Protein AF-A0ABD3HNE5-F1 (afdb_monomer_lite)

InterPro domains:
  IPR002182 NB-ARC [PF00931] (349-443)
  IPR027417 P-loop containing nucleoside triphosphate hydrolase [G3DSA:3.40.50.300] (338-447)
  IPR027417 P-loop containing nucleoside triphosphate hydrolase [SSF52540] (327-446)
  IPR029058 Alpha/Beta hydrolase fold [G3DSA:3.40.50.1820] (91-315)
  IPR029058 Alpha/Beta hydrolase fold [SSF53474] (91-293)
  IPR052374 SERAC1 [PTHR48182] (40-324)

Foldseek 3Di:
DPPVVVPVVVVVVVVVVPDDDDDDDDDDDDDDDDDDDPVVVLVVQVVPWDDPDPFKIWSDAAPPNQLAQEEEEEFFAADDPPPDQPQRLQQLQFAPAPSSHSCCNPPVCVLPVSHTYMGTDFQRYFFDDPVGQADALLVRLVVVLVSVLVVCQVWDLQRAYEYEYAACSVVSVLVNLVVLVVCVVVVNLSSVSVLLSYAAYEYQLYQQQAFPPLDQDDPGTGNHSNCNVVCRVVRVSVVSSVVSVVSCVQSVHDYAFEYAPQQAADDPNDGPGHGPPVRRDDDPRYDYDNDYSSCLSRHNDCPGPSNVVVSVVVVVSVVLVVLLPDDAPRRDPDLSVVLCCCVPPPLVPDLEDEFEDDPPPCQVNNLSSNSSSCVQVFQKEAEAADLVVLDDALQSNQLVRLQRMDGSSHRDDCVCVVCSSPCVVCPPGRYYYYHGHDHDCVSVVSD

Radius of gyration: 24.75 Å; chains: 1; bounding box: 64×47×65 Å

Organism: NCBI:txid122646

Structure (mmCIF, N/CA/C/O backbone):
data_AF-A0ABD3HNE5-F1
#
_entry.id   AF-A0ABD3HNE5-F1
#
loop_
_atom_site.group_PDB
_atom_site.id
_atom_site.type_symbol
_atom_site.label_atom_id
_atom_site.label_alt_id
_atom_site.label_comp_id
_atom_site.label_asym_id
_atom_site.label_entity_id
_atom_site.label_seq_id
_atom_site.pdbx_PDB_ins_code
_atom_site.Cartn_x
_atom_site.Cartn_y
_atom_site.Cartn_z
_atom_site.occupancy
_atom_site.B_iso_or_equiv
_atom_site.auth_seq_id
_atom_site.auth_comp_id
_atom_site.auth_asym_id
_atom_site.auth_atom_id
_atom_site.pdbx_PDB_model_num
ATOM 1 N N . MET A 1 1 ? -30.075 -18.164 23.469 1.00 32.53 1 MET A N 1
ATOM 2 C CA . MET A 1 1 ? -28.871 -17.341 23.215 1.00 32.53 1 MET A CA 1
ATOM 3 C C . MET A 1 1 ? -27.757 -17.562 24.243 1.00 32.53 1 MET A C 1
ATOM 5 O O . MET A 1 1 ? -26.617 -17.303 23.902 1.00 32.53 1 MET A O 1
ATOM 9 N N . GLU A 1 2 ? -28.015 -18.128 25.431 1.00 24.78 2 GLU A N 1
ATOM 10 C CA . GLU A 1 2 ? -26.975 -18.361 26.461 1.00 24.78 2 GLU A CA 1
ATOM 11 C C . GLU A 1 2 ? -26.095 -19.616 26.258 1.00 24.78 2 GLU A C 1
ATOM 13 O O . GLU A 1 2 ? -24.948 -19.647 26.694 1.00 24.78 2 GLU A O 1
ATOM 18 N N . SER A 1 3 ? -26.573 -20.660 25.569 1.00 26.86 3 SER A N 1
ATOM 19 C CA . SER A 1 3 ? -25.886 -21.968 25.543 1.00 26.86 3 SER A CA 1
ATOM 20 C C . SER A 1 3 ? -24.763 -22.109 24.506 1.00 26.86 3 SER A C 1
ATOM 22 O O . SER A 1 3 ? -23.969 -23.048 24.585 1.00 26.86 3 SER A O 1
ATOM 24 N N . THR A 1 4 ? -24.689 -21.209 23.523 1.00 29.27 4 THR A N 1
ATOM 25 C CA . THR A 1 4 ? -23.682 -21.267 22.445 1.00 29.27 4 THR A CA 1
ATOM 26 C C . THR A 1 4 ? -22.434 -20.454 22.801 1.00 29.27 4 THR A C 1
ATOM 28 O O . THR A 1 4 ? -21.325 -20.873 22.486 1.00 29.27 4 THR A O 1
ATOM 31 N N . LEU A 1 5 ? -22.601 -19.376 23.579 1.00 30.31 5 LEU A N 1
ATOM 32 C CA . LEU A 1 5 ? -21.506 -18.556 24.106 1.00 30.31 5 LEU A CA 1
ATOM 33 C C . LEU A 1 5 ? -20.663 -19.299 25.157 1.00 30.31 5 LEU A C 1
ATOM 35 O O . LEU A 1 5 ? -19.457 -19.111 25.212 1.00 30.31 5 LEU A O 1
ATOM 39 N N . GLN A 1 6 ? -21.231 -20.214 25.949 1.00 28.84 6 GLN A N 1
ATOM 40 C CA . GLN A 1 6 ? -20.460 -20.916 26.990 1.00 28.84 6 GLN A CA 1
ATOM 41 C C . GLN A 1 6 ? -19.538 -22.037 26.470 1.00 28.84 6 GLN A C 1
ATOM 43 O O . GLN A 1 6 ? -18.539 -22.357 27.116 1.00 28.84 6 GLN A O 1
ATOM 48 N N . ARG A 1 7 ? -19.830 -22.645 25.309 1.00 30.50 7 ARG A N 1
ATOM 49 C CA . ARG A 1 7 ? -19.064 -23.808 24.812 1.00 30.50 7 ARG A CA 1
ATOM 50 C C . ARG A 1 7 ? -17.747 -23.434 24.126 1.00 30.50 7 ARG A C 1
ATOM 52 O O . ARG A 1 7 ? -16.781 -24.178 24.275 1.00 30.50 7 ARG A O 1
ATOM 59 N N . GLY A 1 8 ? -17.672 -22.280 23.458 1.00 32.66 8 GLY A N 1
ATOM 60 C CA . GLY A 1 8 ? -16.420 -21.767 22.876 1.00 32.66 8 GLY A CA 1
ATOM 61 C C . GLY A 1 8 ? -15.398 -21.337 23.938 1.00 32.66 8 GLY A C 1
ATOM 62 O O . GLY A 1 8 ? -14.204 -21.610 23.818 1.00 32.66 8 GLY A O 1
ATOM 63 N N . PHE A 1 9 ? -15.880 -20.772 25.050 1.00 32.00 9 PHE A N 1
ATOM 64 C CA . PHE A 1 9 ? -15.040 -20.266 26.140 1.00 32.00 9 PHE A CA 1
ATOM 65 C C . PHE A 1 9 ? -14.231 -21.360 26.853 1.00 32.00 9 PHE A C 1
ATOM 67 O O . PHE A 1 9 ? -13.077 -21.134 27.210 1.00 32.00 9 PHE A O 1
ATOM 74 N N . SER A 1 10 ? -14.780 -22.565 27.043 1.00 29.86 10 SER A N 1
ATOM 75 C CA . SER A 1 10 ? -14.082 -23.627 27.787 1.00 29.86 10 SER A CA 1
ATOM 76 C C . SER A 1 10 ? -12.846 -24.174 27.056 1.00 29.86 10 SER A C 1
ATOM 78 O O . SER A 1 10 ? -11.877 -24.551 27.715 1.00 29.86 10 SER A O 1
ATOM 80 N N . SER A 1 11 ? -12.850 -24.183 25.718 1.00 34.94 11 SER A N 1
ATOM 81 C CA . SER A 1 11 ? -11.703 -24.613 24.902 1.00 34.94 11 SER A CA 1
ATOM 82 C C . SER A 1 11 ? -10.563 -23.589 24.932 1.00 34.94 11 SER A C 1
ATOM 84 O O . SER A 1 11 ? -9.389 -23.956 24.940 1.00 34.94 11 SER A O 1
ATOM 86 N N . PHE A 1 12 ? -10.909 -22.303 24.994 1.00 37.53 12 PHE A N 1
ATOM 87 C CA . PHE A 1 12 ? -9.974 -21.179 25.035 1.00 37.53 12 PHE A CA 1
ATOM 88 C C . PHE A 1 12 ? -9.173 -21.123 26.351 1.00 37.53 12 PHE A C 1
ATOM 90 O O . PHE A 1 12 ? -7.965 -20.882 26.343 1.00 37.53 12 PHE A O 1
ATOM 97 N N . TRP A 1 13 ? -9.804 -21.461 27.482 1.00 37.34 13 TRP A N 1
ATOM 98 C CA . TRP A 1 13 ? -9.159 -21.481 28.804 1.00 37.34 13 TRP A CA 1
ATOM 99 C C . TRP A 1 13 ? -8.049 -22.531 28.963 1.00 37.34 13 TRP A C 1
ATOM 101 O O . TRP A 1 13 ? -7.114 -22.316 29.736 1.00 37.34 13 TRP A O 1
ATOM 111 N N . ASN A 1 14 ? -8.120 -23.652 28.240 1.00 35.84 14 ASN A N 1
ATOM 112 C CA . ASN A 1 14 ? -7.095 -24.701 28.315 1.00 35.84 14 ASN A CA 1
ATOM 113 C C . ASN A 1 14 ? -5.827 -24.350 27.523 1.00 35.84 14 ASN A C 1
ATOM 115 O O . ASN A 1 14 ? -4.745 -24.798 27.890 1.00 35.84 14 ASN A O 1
ATOM 119 N N . PHE A 1 15 ? -5.945 -23.512 26.492 1.00 37.97 15 PHE A N 1
ATOM 120 C CA . PHE A 1 15 ? -4.826 -23.081 25.653 1.00 37.97 15 PHE A CA 1
ATOM 121 C C . PHE A 1 15 ? -3.970 -21.981 26.309 1.00 37.97 15 PHE A C 1
ATOM 123 O O . PHE A 1 15 ? -2.752 -21.965 26.168 1.00 37.97 15 PHE A O 1
ATOM 130 N N . LEU A 1 16 ? -4.578 -21.087 27.096 1.00 32.16 16 LEU A N 1
ATOM 131 C CA . LEU A 1 16 ? -3.851 -19.997 27.765 1.00 32.16 16 LEU A CA 1
ATOM 132 C C . LEU A 1 16 ? -2.994 -20.451 28.960 1.00 32.16 16 LEU A C 1
ATOM 134 O O . LEU A 1 16 ? -2.119 -19.713 29.401 1.00 32.16 16 LEU A O 1
ATOM 138 N N . ARG A 1 17 ? -3.203 -21.665 29.487 1.00 35.28 17 ARG A N 1
ATOM 139 C CA . ARG A 1 17 ? -2.409 -22.195 30.612 1.00 35.28 17 ARG A CA 1
ATOM 140 C C . ARG A 1 17 ? -1.013 -22.681 30.220 1.00 35.28 17 ARG A C 1
ATOM 142 O O . ARG A 1 17 ? -0.197 -22.895 31.110 1.00 35.28 17 ARG A O 1
ATOM 149 N N . THR A 1 18 ? -0.730 -22.861 28.932 1.00 36.28 18 THR A N 1
ATOM 150 C CA . THR A 1 18 ? 0.533 -23.448 28.453 1.00 36.28 18 THR A CA 1
ATOM 151 C C . THR A 1 18 ? 1.632 -22.436 28.130 1.00 36.28 18 THR A C 1
ATOM 153 O O . THR A 1 18 ? 2.723 -22.847 27.756 1.00 36.28 18 THR A O 1
ATOM 156 N N . LEU A 1 19 ? 1.387 -21.132 28.287 1.00 28.92 19 LEU A N 1
ATOM 157 C CA . LEU A 1 19 ? 2.370 -20.089 27.982 1.00 28.92 19 LEU A CA 1
ATOM 158 C C . LEU A 1 19 ? 2.693 -19.277 29.244 1.00 28.92 19 LEU A C 1
ATOM 160 O O . LEU A 1 19 ? 2.010 -18.305 29.559 1.00 28.92 19 LEU A O 1
ATOM 164 N N . LYS A 1 20 ? 3.733 -19.698 29.972 1.00 27.55 20 LYS A N 1
ATOM 165 C CA . LYS A 1 20 ? 4.409 -18.901 31.004 1.00 27.55 20 LYS A CA 1
ATOM 166 C C . LYS A 1 20 ? 5.929 -18.942 30.802 1.00 27.55 20 LYS A C 1
ATOM 168 O O . LYS A 1 20 ? 6.499 -20.023 30.909 1.00 27.55 20 LYS A O 1
ATOM 173 N N . ASP A 1 21 ? 6.476 -17.737 30.592 1.00 28.02 21 ASP A N 1
ATOM 174 C CA . ASP A 1 21 ? 7.826 -17.206 30.892 1.00 28.02 21 ASP A CA 1
ATOM 175 C C . ASP A 1 21 ? 9.066 -17.832 30.200 1.00 28.02 21 ASP A C 1
ATOM 177 O O . ASP A 1 21 ? 9.008 -19.008 29.842 1.00 28.02 21 ASP A O 1
ATOM 181 N N . PRO A 1 22 ? 10.199 -17.094 29.996 1.00 34.97 22 PRO A N 1
ATOM 182 C CA . PRO A 1 22 ? 10.655 -15.935 30.794 1.00 34.97 22 PRO A CA 1
ATOM 183 C C . PRO A 1 22 ? 11.354 -14.732 30.086 1.00 34.97 22 PRO A C 1
ATOM 185 O O . PRO A 1 22 ? 11.889 -14.832 28.989 1.00 34.97 22 PRO A O 1
ATOM 188 N N . GLU A 1 23 ? 11.331 -13.611 30.825 1.00 25.23 23 GLU A N 1
ATOM 189 C CA . GLU A 1 23 ? 12.385 -12.635 31.208 1.00 25.23 23 GLU A CA 1
ATOM 190 C C . GLU A 1 23 ? 13.324 -11.883 30.224 1.00 25.23 23 GLU A C 1
ATOM 192 O O . GLU A 1 23 ? 13.792 -12.349 29.194 1.00 25.23 23 GLU A O 1
ATOM 197 N N . SER A 1 24 ? 13.592 -10.650 30.674 1.00 26.03 24 SER A N 1
ATOM 198 C CA . SER A 1 24 ? 14.340 -9.484 30.176 1.00 26.03 24 SER A CA 1
ATOM 199 C C . SER A 1 24 ? 15.873 -9.590 30.129 1.00 26.03 24 SER A C 1
ATOM 201 O O . SER A 1 24 ? 16.426 -10.320 30.940 1.00 26.03 24 SER A O 1
ATOM 203 N N . GLN A 1 25 ? 16.544 -8.706 29.365 1.00 24.12 25 GLN A N 1
ATOM 204 C CA . GLN A 1 25 ? 17.575 -7.762 29.870 1.00 24.12 25 GLN A CA 1
ATOM 205 C C . GLN A 1 25 ? 17.961 -6.681 28.827 1.00 24.12 25 GLN A C 1
ATOM 207 O O . GLN A 1 25 ? 17.801 -6.872 27.624 1.00 24.12 25 GLN A O 1
ATOM 212 N N . VAL A 1 26 ? 18.411 -5.528 29.337 1.00 27.03 26 VAL A N 1
ATOM 213 C CA . VAL A 1 26 ? 18.809 -4.273 28.663 1.00 27.03 26 VAL A CA 1
ATOM 214 C C . VAL A 1 26 ? 20.330 -4.133 28.750 1.00 27.03 26 VAL A C 1
ATOM 216 O O . VAL A 1 26 ? 20.874 -4.502 29.784 1.00 27.03 26 VAL A O 1
ATOM 219 N N . ASP A 1 27 ? 20.985 -3.525 27.752 1.00 24.03 27 ASP A N 1
ATOM 220 C CA . ASP A 1 27 ? 22.253 -2.809 27.971 1.00 24.03 27 ASP A CA 1
ATOM 221 C C . ASP A 1 27 ? 22.505 -1.704 26.925 1.00 24.03 27 ASP A C 1
ATOM 223 O O . ASP A 1 27 ? 22.006 -1.761 25.801 1.00 24.03 27 ASP A O 1
ATOM 227 N N . SER A 1 28 ? 23.247 -0.673 27.341 1.00 25.48 28 SER A N 1
ATOM 228 C CA . SER A 1 28 ? 23.398 0.645 26.703 1.00 25.48 28 SER A CA 1
ATOM 229 C C . SER A 1 28 ? 24.862 1.066 26.509 1.00 25.48 28 SER A C 1
ATOM 231 O O . SER A 1 28 ? 25.637 0.944 27.452 1.00 25.48 28 SER A O 1
ATOM 233 N N . SER A 1 29 ? 25.189 1.679 25.363 1.00 25.45 29 SER A N 1
ATOM 234 C CA . SER A 1 29 ? 26.300 2.635 25.099 1.00 25.45 29 SER A CA 1
ATOM 235 C C . SER A 1 29 ? 26.325 2.893 23.579 1.00 25.45 29 SER A C 1
ATOM 237 O O . SER A 1 29 ? 26.122 1.929 22.853 1.00 25.45 29 SER A O 1
ATOM 239 N N . GLY A 1 30 ? 26.544 4.061 22.971 1.00 27.05 30 GLY A N 1
ATOM 240 C CA . GLY A 1 30 ? 27.052 5.376 23.366 1.00 27.05 30 GLY A CA 1
ATOM 241 C C . GLY A 1 30 ? 27.919 5.848 22.186 1.00 27.05 30 GLY A C 1
ATOM 242 O O . GLY A 1 30 ? 28.982 5.269 22.003 1.00 27.05 30 GLY A O 1
ATOM 243 N N . ASP A 1 31 ? 27.464 6.820 21.384 1.00 25.58 31 ASP A N 1
ATOM 244 C CA . ASP A 1 31 ? 28.123 7.203 20.120 1.00 25.58 31 ASP A CA 1
ATOM 245 C C . ASP A 1 31 ? 28.566 8.678 20.102 1.00 25.58 31 ASP A C 1
ATOM 247 O O . ASP A 1 31 ? 27.794 9.580 20.434 1.00 25.58 31 ASP A O 1
ATOM 251 N N . ASP A 1 32 ? 29.817 8.890 19.679 1.00 26.83 32 ASP A N 1
ATOM 252 C CA . ASP A 1 32 ? 30.451 10.179 19.386 1.00 26.83 32 ASP A CA 1
ATOM 253 C C . ASP A 1 32 ? 30.255 10.548 17.899 1.00 26.83 32 ASP A C 1
ATOM 255 O O . ASP A 1 32 ? 30.585 9.771 17.002 1.00 26.83 32 ASP A O 1
ATOM 259 N N . GLU A 1 33 ? 29.763 11.760 17.620 1.00 28.52 33 GLU A N 1
ATOM 260 C CA . GLU A 1 33 ? 29.599 12.295 16.261 1.00 28.52 33 GLU A CA 1
ATOM 261 C C . GLU A 1 33 ? 30.866 13.014 15.761 1.00 28.52 33 GLU A C 1
ATOM 263 O O . GLU A 1 33 ? 31.358 13.961 16.379 1.00 28.52 33 GLU A O 1
ATOM 268 N N . ALA A 1 34 ? 31.337 12.641 14.567 1.00 29.36 34 ALA A N 1
ATOM 269 C CA . ALA A 1 34 ? 32.261 13.438 13.761 1.00 29.36 34 ALA A CA 1
ATOM 270 C C . ALA A 1 34 ? 31.646 13.706 12.377 1.00 29.36 34 ALA A C 1
ATOM 272 O O . ALA A 1 34 ? 31.146 12.801 11.713 1.00 29.36 34 ALA A O 1
ATOM 273 N N . SER A 1 35 ? 31.676 14.969 11.949 1.00 36.31 35 SER A N 1
ATOM 274 C CA . SER A 1 35 ? 31.080 15.447 10.696 1.00 36.31 35 SER A CA 1
ATOM 275 C C . SER A 1 35 ? 31.966 15.135 9.483 1.00 36.31 35 SER A C 1
ATOM 277 O O . SER A 1 35 ? 33.152 15.467 9.470 1.00 36.31 35 SER A O 1
ATOM 279 N N . ALA A 1 36 ? 31.385 14.512 8.452 1.00 32.38 36 ALA A N 1
ATOM 280 C CA . ALA A 1 36 ? 32.074 14.110 7.225 1.00 32.38 36 ALA A CA 1
ATOM 281 C C . ALA A 1 36 ? 31.648 14.951 6.006 1.00 32.38 36 ALA A C 1
ATOM 283 O O . ALA A 1 36 ? 30.564 15.528 5.959 1.00 32.38 36 ALA A O 1
ATOM 284 N N . SER A 1 37 ? 32.549 15.043 5.027 1.00 38.44 37 SER A N 1
ATOM 285 C CA . SER A 1 37 ? 32.431 15.879 3.825 1.00 38.44 37 SER A CA 1
ATOM 286 C C . SER A 1 37 ? 31.457 15.313 2.772 1.00 38.44 37 SER A C 1
ATOM 288 O O . SER A 1 37 ? 31.086 14.143 2.817 1.00 38.44 37 SER A O 1
ATOM 290 N N . SER A 1 38 ? 31.057 16.118 1.775 1.00 45.03 38 SER A N 1
ATOM 291 C CA . SER A 1 38 ? 30.020 15.756 0.782 1.00 45.03 38 SER A CA 1
ATOM 292 C C . SER A 1 38 ? 30.333 14.527 -0.090 1.00 45.03 38 SER A C 1
ATOM 294 O O . SER A 1 38 ? 29.410 13.891 -0.609 1.00 45.03 38 SER A O 1
ATOM 296 N N . ASP A 1 39 ? 31.614 14.189 -0.261 1.00 41.84 39 ASP A N 1
ATOM 297 C CA . ASP A 1 39 ? 32.045 12.994 -0.999 1.00 41.84 39 ASP A CA 1
ATOM 298 C C . ASP A 1 39 ? 32.045 11.735 -0.108 1.00 41.84 39 ASP A C 1
ATOM 300 O O . ASP A 1 39 ? 31.775 10.638 -0.603 1.00 41.84 39 ASP A O 1
ATOM 304 N N . ASP A 1 40 ? 32.242 11.892 1.208 1.00 42.22 40 ASP A N 1
ATOM 305 C CA . ASP A 1 40 ? 32.092 10.815 2.195 1.00 42.22 40 ASP A CA 1
ATOM 306 C C . ASP A 1 40 ? 30.620 10.484 2.449 1.00 42.22 40 ASP A C 1
ATOM 308 O O . ASP A 1 40 ? 30.267 9.308 2.515 1.00 42.22 40 ASP A O 1
ATOM 312 N N . GLU A 1 41 ? 29.726 11.481 2.494 1.00 44.72 41 GLU A N 1
ATOM 313 C CA . GLU A 1 41 ? 28.282 11.237 2.645 1.00 44.72 41 GLU A CA 1
ATOM 314 C C . GLU A 1 41 ? 27.740 10.313 1.547 1.00 44.72 41 GLU A C 1
ATOM 316 O O . GLU A 1 41 ? 26.967 9.397 1.813 1.00 44.72 41 GLU A O 1
ATOM 321 N N . SER A 1 42 ? 28.169 10.509 0.300 1.00 42.84 42 SER A N 1
ATOM 322 C CA . SER A 1 42 ? 27.701 9.701 -0.834 1.00 42.84 42 SER A CA 1
ATOM 323 C C . SER A 1 42 ? 28.165 8.236 -0.762 1.00 42.84 42 SER A C 1
ATOM 325 O O . SER A 1 42 ? 27.475 7.360 -1.289 1.00 42.84 42 SER A O 1
ATOM 327 N N . ARG A 1 43 ? 29.300 7.960 -0.099 1.00 42.81 43 ARG A N 1
ATOM 328 C CA . ARG A 1 43 ? 29.784 6.602 0.215 1.00 42.81 43 ARG A CA 1
ATOM 329 C C . ARG A 1 43 ? 29.080 6.008 1.436 1.00 42.81 43 ARG A C 1
ATOM 331 O O . ARG A 1 43 ? 28.639 4.866 1.359 1.00 42.81 43 ARG A O 1
ATOM 338 N N . LEU A 1 44 ? 28.872 6.799 2.489 1.00 41.81 44 LEU A N 1
ATOM 339 C CA . LEU A 1 44 ? 28.168 6.400 3.716 1.00 41.81 44 LEU A CA 1
ATOM 340 C C . LEU A 1 44 ? 26.746 5.872 3.447 1.00 41.81 44 LEU A C 1
ATOM 342 O O . LEU A 1 44 ? 26.296 4.930 4.095 1.00 41.81 44 LEU A O 1
ATOM 346 N N . TRP A 1 45 ? 26.031 6.426 2.461 1.00 45.78 45 TRP A N 1
ATOM 347 C CA . TRP A 1 45 ? 24.691 5.935 2.107 1.00 45.78 45 TRP A CA 1
ATOM 348 C C . TRP A 1 45 ? 24.704 4.614 1.316 1.00 45.78 45 TRP A C 1
ATOM 350 O O . TRP A 1 45 ? 23.770 3.822 1.450 1.00 45.78 45 TRP A O 1
ATOM 360 N N . GLN A 1 46 ? 25.760 4.323 0.545 1.00 49.31 46 GLN A N 1
ATOM 361 C CA . GLN A 1 46 ? 25.883 3.034 -0.155 1.00 49.31 46 GLN A CA 1
ATOM 362 C C . GLN A 1 46 ? 26.166 1.869 0.810 1.00 49.31 46 GLN A C 1
ATOM 364 O O . GLN A 1 46 ? 25.752 0.749 0.524 1.00 49.31 46 GLN A O 1
ATOM 369 N N . GLU A 1 47 ? 26.7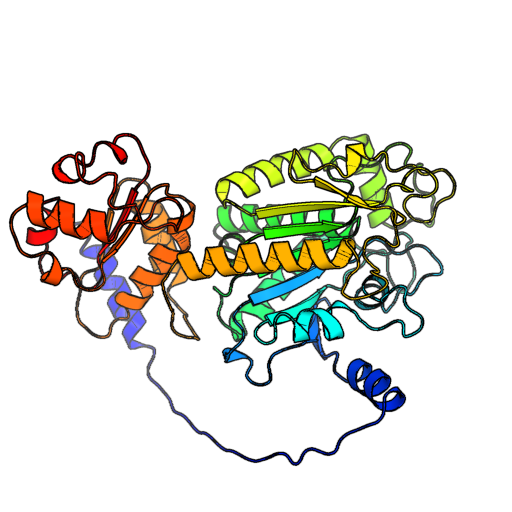99 2.123 1.960 1.00 51.81 47 GLU A N 1
ATOM 370 C CA . GLU A 1 47 ? 27.184 1.090 2.939 1.00 51.81 47 GLU A CA 1
ATOM 371 C C . GLU A 1 47 ? 26.028 0.596 3.838 1.00 51.81 47 GLU A C 1
ATOM 373 O O . GLU A 1 47 ? 26.161 -0.435 4.492 1.00 51.81 47 GLU A O 1
ATOM 378 N N . ASN A 1 48 ? 24.861 1.256 3.826 1.00 68.06 48 ASN A N 1
ATOM 379 C CA . ASN A 1 48 ? 23.754 0.968 4.757 1.00 68.06 48 ASN A CA 1
ATOM 380 C C . ASN A 1 48 ? 22.577 0.165 4.169 1.00 68.06 48 ASN A C 1
ATOM 382 O O . ASN A 1 48 ? 21.552 -0.004 4.837 1.00 68.06 48 ASN A O 1
ATOM 386 N N . ILE A 1 49 ? 22.684 -0.344 2.937 1.00 84.94 49 ILE A N 1
ATOM 387 C CA . ILE A 1 49 ? 21.638 -1.203 2.365 1.00 84.94 49 ILE A CA 1
ATOM 388 C C . ILE A 1 49 ? 21.777 -2.607 2.950 1.00 84.94 49 ILE A C 1
ATOM 390 O O . ILE A 1 49 ? 22.750 -3.309 2.684 1.00 84.94 49 ILE A O 1
ATOM 394 N N . LYS A 1 50 ? 20.782 -3.040 3.728 1.00 88.62 50 LYS A N 1
ATOM 395 C CA . LYS A 1 50 ? 20.786 -4.363 4.366 1.00 88.62 50 LYS A CA 1
ATOM 396 C C . LYS A 1 50 ? 19.797 -5.293 3.680 1.00 88.62 50 LYS A C 1
ATOM 398 O O . LYS A 1 50 ? 18.597 -5.028 3.678 1.00 88.62 50 LYS A O 1
ATOM 403 N N . GLN A 1 51 ? 20.283 -6.413 3.163 1.00 90.75 51 GLN A N 1
ATOM 404 C CA . GLN A 1 51 ? 19.419 -7.482 2.673 1.00 90.75 51 GLN A CA 1
ATOM 405 C C . GLN A 1 51 ? 18.692 -8.149 3.856 1.00 90.75 51 GLN A C 1
ATOM 407 O O . GLN A 1 51 ? 19.327 -8.567 4.825 1.00 90.75 51 GLN A O 1
ATOM 412 N N . ILE A 1 52 ? 17.358 -8.187 3.802 1.00 87.88 52 ILE A N 1
ATOM 413 C CA . ILE A 1 52 ? 16.496 -8.862 4.790 1.00 87.88 52 ILE A CA 1
ATOM 414 C C . ILE A 1 52 ? 16.265 -10.314 4.353 1.00 87.88 52 ILE A C 1
ATOM 416 O O . ILE A 1 52 ? 16.332 -11.229 5.168 1.00 87.88 52 ILE A O 1
ATOM 420 N N . SER A 1 53 ? 16.010 -10.502 3.061 1.00 89.69 53 SER A N 1
ATOM 421 C CA . SER A 1 53 ? 15.790 -11.783 2.387 1.00 89.69 53 SER A CA 1
ATOM 422 C C . SER A 1 53 ? 16.169 -11.645 0.908 1.00 89.69 53 SER A C 1
ATOM 424 O O . SER A 1 53 ? 16.572 -10.565 0.470 1.00 89.69 53 SER A O 1
ATOM 426 N N . ASP A 1 54 ? 16.047 -12.717 0.127 1.00 86.69 54 ASP A N 1
ATOM 427 C CA . ASP A 1 54 ? 16.396 -12.721 -1.302 1.00 86.69 54 ASP A CA 1
ATOM 428 C C . ASP A 1 54 ? 15.658 -11.628 -2.098 1.00 86.69 54 ASP A C 1
ATOM 430 O O . ASP A 1 54 ? 16.251 -10.975 -2.957 1.00 86.69 54 ASP A O 1
ATOM 434 N N . GLY A 1 55 ? 14.392 -11.368 -1.767 1.00 90.88 55 GLY A N 1
ATOM 435 C CA . GLY A 1 55 ? 13.551 -10.372 -2.418 1.00 90.88 55 GLY A CA 1
ATOM 436 C C . GLY A 1 55 ? 13.406 -9.034 -1.689 1.00 90.88 55 GLY A C 1
ATOM 437 O O . GLY A 1 55 ? 12.776 -8.133 -2.241 1.00 90.88 55 GLY A O 1
ATOM 438 N N . LEU A 1 56 ? 13.940 -8.841 -0.475 1.00 93.94 56 LEU A N 1
ATOM 439 C CA . LEU A 1 56 ? 13.748 -7.599 0.299 1.00 93.94 56 LEU A CA 1
ATOM 440 C C . LEU A 1 56 ? 15.076 -6.964 0.723 1.00 93.94 56 LEU A C 1
ATOM 442 O O . LEU A 1 56 ? 15.846 -7.528 1.501 1.00 93.94 56 LEU A O 1
ATOM 446 N N . TYR A 1 57 ? 15.270 -5.711 0.313 1.00 94.19 57 TYR A N 1
ATOM 447 C CA . TYR A 1 57 ? 16.438 -4.895 0.631 1.00 94.19 57 TYR A CA 1
ATOM 448 C C . TYR A 1 57 ? 16.018 -3.658 1.415 1.00 94.19 57 TYR A C 1
ATOM 450 O O . TYR A 1 57 ? 15.295 -2.792 0.924 1.00 94.19 57 TYR A O 1
ATOM 458 N N . LYS A 1 58 ? 16.481 -3.549 2.656 1.00 93.44 58 LYS A N 1
ATOM 459 C CA . LYS A 1 58 ? 16.225 -2.401 3.520 1.00 93.44 58 LYS A CA 1
ATOM 460 C C . LYS A 1 58 ? 17.116 -1.241 3.098 1.00 93.44 58 LYS A C 1
ATOM 462 O O . LYS A 1 58 ? 18.334 -1.324 3.226 1.00 93.44 58 LYS A O 1
ATOM 467 N N . LEU A 1 59 ? 16.502 -0.167 2.616 1.00 94.12 59 LEU A N 1
ATOM 468 C CA . LEU A 1 59 ? 17.196 1.072 2.270 1.00 94.12 59 LEU A CA 1
ATOM 469 C C . LEU A 1 59 ? 17.385 1.959 3.501 1.00 94.12 59 LEU A C 1
ATOM 471 O O . LEU A 1 59 ? 18.425 2.592 3.655 1.00 94.12 59 LEU A O 1
ATOM 475 N N . TYR A 1 60 ? 16.375 2.008 4.369 1.00 93.81 60 TYR A N 1
ATOM 476 C CA . TYR A 1 60 ? 16.385 2.826 5.576 1.00 93.81 60 TYR A CA 1
ATOM 477 C C . TYR A 1 60 ? 15.508 2.210 6.669 1.00 93.81 60 TYR A C 1
ATOM 479 O O . TYR A 1 60 ? 14.455 1.629 6.391 1.00 93.81 60 TYR A O 1
ATOM 487 N N . GLU A 1 61 ? 15.942 2.368 7.913 1.00 90.56 61 GLU A N 1
ATOM 488 C CA . GLU A 1 61 ? 15.186 2.079 9.127 1.00 90.56 61 GLU A CA 1
ATOM 489 C C . GLU A 1 61 ? 15.554 3.134 10.177 1.00 90.56 61 GLU A C 1
ATOM 491 O O . GLU A 1 61 ? 16.726 3.522 10.234 1.00 90.56 61 GLU A O 1
ATOM 496 N N . PRO A 1 62 ? 14.602 3.611 10.996 1.00 87.75 62 PRO A N 1
ATOM 497 C CA . PRO A 1 62 ? 14.938 4.460 12.132 1.00 87.75 62 PRO A CA 1
ATOM 498 C C . PRO A 1 62 ? 15.891 3.736 13.088 1.00 87.75 62 PRO A C 1
ATOM 500 O O . PRO A 1 62 ? 15.836 2.514 13.217 1.00 87.75 62 PRO A O 1
ATOM 503 N N . GLY A 1 63 ? 16.725 4.502 13.800 1.00 81.44 63 GLY A N 1
ATOM 504 C CA . GLY A 1 63 ? 17.700 3.948 14.750 1.00 81.44 63 GLY A CA 1
ATOM 505 C C . GLY A 1 63 ? 17.066 3.028 15.800 1.00 81.44 63 GLY A C 1
ATOM 506 O O . GLY A 1 63 ? 17.639 1.999 16.144 1.00 81.44 63 GLY A O 1
ATOM 507 N N . ASP A 1 64 ? 15.842 3.342 16.232 1.00 80.31 64 ASP A N 1
ATOM 508 C CA . ASP A 1 64 ? 14.975 2.395 16.928 1.00 80.31 64 ASP A CA 1
ATOM 509 C C . ASP A 1 64 ? 13.929 1.828 15.958 1.00 80.31 64 ASP A C 1
ATOM 511 O O . ASP A 1 64 ? 12.954 2.502 15.614 1.00 80.31 64 ASP A O 1
ATOM 515 N N . ALA A 1 65 ? 14.084 0.565 15.553 1.00 73.44 65 ALA A N 1
ATOM 516 C CA . ALA A 1 65 ? 13.150 -0.124 14.657 1.00 73.44 65 ALA A CA 1
ATOM 517 C C . ALA A 1 65 ? 11.700 -0.180 15.193 1.00 73.44 65 ALA A C 1
ATOM 519 O O . ALA A 1 65 ? 10.758 -0.400 14.419 1.00 73.44 65 ALA A O 1
ATOM 520 N N . ARG A 1 66 ? 11.501 0.022 16.503 1.00 71.00 66 ARG A N 1
ATOM 521 C CA . ARG A 1 66 ? 10.182 0.078 17.155 1.00 71.00 66 ARG A CA 1
ATOM 522 C C . ARG A 1 66 ? 9.489 1.418 16.949 1.00 71.00 66 ARG A C 1
ATOM 524 O O . ARG A 1 66 ? 8.267 1.459 16.855 1.00 71.00 66 ARG A O 1
ATOM 531 N N . SER A 1 67 ? 10.262 2.489 16.777 1.00 78.25 67 SER A N 1
ATOM 532 C CA . SER A 1 67 ? 9.738 3.824 16.467 1.00 78.25 67 SER A CA 1
ATOM 533 C C . SER A 1 67 ? 9.144 3.925 15.057 1.00 78.25 67 SER A C 1
ATOM 535 O O . SER A 1 67 ? 8.453 4.898 14.745 1.00 78.25 67 SER A O 1
ATOM 537 N N . ALA A 1 68 ? 9.370 2.915 14.205 1.00 85.25 68 ALA A N 1
ATOM 538 C CA . ALA A 1 68 ? 8.838 2.914 12.857 1.00 85.25 68 ALA A CA 1
ATOM 539 C C . ALA A 1 68 ? 7.298 2.861 12.852 1.00 85.25 68 ALA A C 1
ATOM 541 O O . ALA A 1 68 ? 6.677 1.920 13.355 1.00 85.25 68 ALA A O 1
ATOM 542 N N . ASN A 1 69 ? 6.677 3.853 12.215 1.00 86.69 69 ASN A N 1
ATOM 543 C CA . ASN A 1 69 ? 5.226 4.020 12.130 1.00 86.69 69 ASN A CA 1
ATOM 544 C C . ASN A 1 69 ? 4.655 3.742 10.730 1.00 86.69 69 ASN A C 1
ATOM 546 O O . ASN A 1 69 ? 3.438 3.737 10.568 1.00 86.69 69 ASN A O 1
ATOM 550 N N . LEU A 1 70 ? 5.510 3.488 9.736 1.00 91.75 70 LEU A N 1
ATOM 551 C CA . LEU A 1 70 ? 5.136 3.252 8.343 1.00 91.75 70 LEU A CA 1
ATOM 552 C C . LEU A 1 70 ? 6.165 2.355 7.654 1.00 91.75 70 LEU A C 1
ATOM 554 O O . LEU A 1 70 ? 7.363 2.579 7.800 1.00 91.75 70 LEU A O 1
ATOM 558 N N . ASP A 1 71 ? 5.702 1.396 6.855 1.00 94.12 71 ASP A N 1
ATOM 559 C CA . ASP A 1 71 ? 6.549 0.699 5.882 1.00 94.12 71 ASP A CA 1
ATOM 560 C C . ASP A 1 71 ? 6.266 1.218 4.460 1.00 94.12 71 ASP A C 1
ATOM 562 O O . ASP A 1 71 ? 5.108 1.311 4.044 1.00 94.12 71 ASP A O 1
ATOM 566 N N . VAL A 1 72 ? 7.307 1.512 3.681 1.00 97.38 72 VAL A N 1
ATOM 567 C CA . VAL A 1 72 ? 7.189 1.886 2.263 1.00 97.38 72 VAL A CA 1
ATOM 568 C C . VAL A 1 72 ? 7.962 0.884 1.414 1.00 97.38 72 VAL A C 1
ATOM 570 O O . VAL A 1 72 ? 9.180 0.771 1.545 1.00 97.38 72 VAL A O 1
ATOM 573 N N . PHE A 1 73 ? 7.250 0.166 0.545 1.00 97.56 73 PHE A N 1
ATOM 574 C CA . PHE A 1 73 ? 7.815 -0.867 -0.322 1.00 97.56 73 PHE A CA 1
ATOM 575 C C . PHE A 1 73 ? 7.908 -0.383 -1.766 1.00 97.56 73 PHE A C 1
ATOM 577 O O . PHE A 1 73 ? 6.911 0.055 -2.338 1.00 97.56 73 PHE A O 1
ATOM 584 N N . PHE A 1 74 ? 9.092 -0.500 -2.357 1.00 97.94 74 PHE A N 1
ATOM 585 C CA . PHE A 1 74 ? 9.412 -0.030 -3.699 1.00 97.94 74 PHE A CA 1
ATOM 586 C C . PHE A 1 74 ? 9.580 -1.201 -4.676 1.00 97.94 74 PHE A C 1
ATOM 588 O O . PHE A 1 74 ? 10.484 -2.012 -4.520 1.00 97.94 74 PHE A O 1
ATOM 595 N N . PHE A 1 75 ? 8.737 -1.278 -5.707 1.00 96.88 75 PHE A N 1
ATOM 596 C CA . PHE A 1 75 ? 8.734 -2.334 -6.728 1.00 96.88 75 PHE A CA 1
ATOM 597 C C . PHE A 1 75 ? 9.240 -1.784 -8.072 1.00 96.88 75 PHE A C 1
ATOM 599 O O . PHE A 1 75 ? 8.584 -0.930 -8.680 1.00 96.88 75 PHE A O 1
ATOM 606 N N . HIS A 1 76 ? 10.415 -2.238 -8.525 1.00 91.88 76 HIS A N 1
ATOM 607 C CA . HIS A 1 76 ? 11.061 -1.743 -9.753 1.00 91.88 76 HIS A CA 1
ATOM 608 C C . HIS A 1 76 ? 10.333 -2.176 -11.036 1.00 91.88 76 HIS A C 1
ATOM 610 O O . HIS A 1 76 ? 9.384 -2.951 -10.976 1.00 91.88 76 HIS A O 1
ATOM 616 N N . ALA A 1 77 ? 10.739 -1.663 -12.201 1.00 86.94 77 ALA A N 1
ATOM 617 C CA . ALA A 1 77 ? 10.228 -2.107 -13.502 1.00 86.94 77 ALA A CA 1
ATOM 618 C C . ALA A 1 77 ? 11.017 -3.305 -14.067 1.00 86.94 77 ALA A C 1
ATOM 620 O O . ALA A 1 77 ? 11.903 -3.838 -13.411 1.00 86.94 77 ALA A O 1
ATOM 621 N N . LEU A 1 78 ? 10.668 -3.724 -15.290 1.00 78.62 78 LEU A N 1
ATOM 622 C CA . LEU A 1 78 ? 11.365 -4.787 -16.021 1.00 78.62 78 LEU A CA 1
ATOM 623 C C . LEU A 1 78 ? 12.786 -4.395 -16.391 1.00 78.62 78 LEU A C 1
ATOM 625 O O . LEU A 1 78 ? 13.040 -3.268 -16.827 1.00 78.62 78 LEU A O 1
ATOM 629 N N . GLU A 1 79 ? 13.643 -5.402 -16.396 1.00 74.06 79 GLU A N 1
ATOM 630 C CA . GLU A 1 79 ? 14.994 -5.320 -16.918 1.00 74.06 79 GLU A CA 1
ATOM 631 C C . GLU A 1 79 ? 15.056 -5.751 -18.389 1.00 74.06 79 GLU A C 1
ATOM 633 O O . GLU A 1 79 ? 14.539 -6.796 -18.814 1.00 74.06 79 GLU A O 1
ATOM 638 N N . PHE A 1 80 ? 15.747 -4.933 -19.180 1.00 66.19 80 PHE A N 1
ATOM 639 C CA . PHE A 1 80 ? 16.092 -5.217 -20.570 1.00 66.19 80 PHE A CA 1
ATOM 640 C C . PHE A 1 80 ? 17.608 -5.387 -20.690 1.00 66.19 80 PHE A C 1
ATOM 642 O O . PHE A 1 80 ? 18.373 -4.755 -19.965 1.00 66.19 80 PHE A O 1
ATOM 649 N N . GLU A 1 81 ? 18.032 -6.257 -21.608 1.00 53.47 81 GLU A N 1
ATOM 650 C CA . GLU A 1 81 ? 19.434 -6.638 -21.833 1.00 53.47 81 GLU A CA 1
ATOM 651 C C . GLU A 1 81 ? 20.370 -5.409 -21.863 1.00 53.47 81 GLU A C 1
ATOM 653 O O . GLU A 1 81 ? 20.158 -4.485 -22.649 1.00 53.47 81 GLU A O 1
ATOM 658 N N . GLY A 1 82 ? 21.395 -5.410 -21.000 1.00 54.03 82 GLY A N 1
ATOM 659 C CA . GLY A 1 82 ? 22.407 -4.348 -20.889 1.00 54.03 82 GLY A CA 1
ATOM 660 C C . GLY A 1 82 ? 22.249 -3.385 -19.702 1.00 54.03 82 GLY A C 1
ATOM 661 O O . GLY A 1 82 ? 23.191 -2.653 -19.409 1.00 54.03 82 GLY A O 1
ATOM 662 N N . ALA A 1 83 ? 21.116 -3.393 -18.994 1.00 50.62 83 ALA A N 1
ATOM 663 C CA . ALA A 1 83 ? 20.901 -2.578 -17.796 1.00 50.62 83 ALA A CA 1
ATOM 664 C C . ALA A 1 83 ? 20.975 -3.433 -16.523 1.00 50.62 83 ALA A C 1
ATOM 666 O O . ALA A 1 83 ? 20.129 -4.296 -16.348 1.00 50.62 83 ALA A O 1
ATOM 667 N N . HIS A 1 84 ? 21.970 -3.168 -15.662 1.00 55.09 84 HIS A N 1
ATOM 668 C CA . HIS A 1 84 ? 21.918 -3.311 -14.192 1.00 55.09 84 HIS A CA 1
ATOM 669 C C . HIS A 1 84 ? 21.072 -4.476 -13.634 1.00 55.09 84 HIS A C 1
ATOM 671 O O . HIS A 1 84 ? 20.246 -4.290 -12.745 1.00 55.09 84 HIS A O 1
ATOM 677 N N . VAL A 1 85 ? 21.268 -5.680 -14.185 1.00 57.59 85 VAL A N 1
ATOM 678 C CA . VAL A 1 85 ? 20.409 -6.855 -13.937 1.00 57.59 85 VAL A CA 1
ATOM 679 C C . VAL A 1 85 ? 20.448 -7.283 -12.468 1.00 57.59 85 VAL A C 1
ATOM 681 O O . VAL A 1 85 ? 19.444 -7.660 -11.882 1.00 57.59 85 VAL A O 1
ATOM 684 N N . GLN A 1 86 ? 21.613 -7.173 -11.833 1.00 64.44 86 GLN A N 1
ATOM 685 C CA . GLN A 1 86 ? 21.801 -7.631 -10.456 1.00 64.44 86 GLN A CA 1
ATOM 686 C C . GLN A 1 86 ? 21.356 -6.589 -9.410 1.00 64.44 86 GLN A C 1
ATOM 688 O O . GLN A 1 86 ? 21.155 -6.935 -8.248 1.00 64.44 86 GLN A O 1
ATOM 693 N N . ASP A 1 87 ? 21.175 -5.321 -9.801 1.00 78.25 87 ASP A N 1
ATOM 694 C CA . ASP A 1 87 ? 20.869 -4.207 -8.895 1.00 78.25 87 ASP A CA 1
ATOM 695 C C . ASP A 1 87 ? 19.633 -3.387 -9.303 1.00 78.25 87 ASP A C 1
ATOM 697 O O . ASP A 1 87 ? 19.464 -2.257 -8.845 1.00 78.25 87 ASP A O 1
ATOM 701 N N . ALA A 1 88 ? 18.723 -3.933 -10.117 1.00 82.38 88 ALA A N 1
ATOM 702 C CA . ALA A 1 88 ? 17.539 -3.217 -10.614 1.00 82.38 88 ALA A CA 1
ATOM 703 C C . ALA A 1 88 ? 16.627 -2.659 -9.508 1.00 82.38 88 ALA A C 1
ATOM 705 O O . ALA A 1 88 ? 16.072 -1.558 -9.645 1.00 82.38 88 ALA A O 1
ATOM 706 N N . HIS A 1 89 ? 16.541 -3.381 -8.388 1.00 86.56 89 HIS A N 1
ATOM 707 C CA . HIS A 1 89 ? 15.858 -2.964 -7.166 1.00 86.56 89 HIS A CA 1
ATOM 708 C C . HIS A 1 89 ? 16.488 -1.723 -6.514 1.00 86.56 89 HIS A C 1
ATOM 710 O O . HIS A 1 89 ? 15.855 -1.098 -5.677 1.00 86.56 89 HIS A O 1
ATOM 716 N N . ILE A 1 90 ? 17.690 -1.300 -6.894 1.00 89.00 90 ILE A N 1
ATOM 717 C CA . ILE A 1 90 ? 18.303 -0.033 -6.463 1.00 89.00 90 ILE A CA 1
ATOM 718 C C . ILE A 1 90 ? 18.387 0.947 -7.634 1.00 89.00 90 ILE A C 1
ATOM 720 O O . ILE A 1 90 ? 18.065 2.127 -7.481 1.00 89.00 90 ILE A O 1
ATOM 724 N N . ALA A 1 91 ? 18.793 0.469 -8.811 1.00 86.12 91 ALA A N 1
ATOM 725 C CA . ALA A 1 91 ? 19.050 1.285 -9.991 1.00 86.12 91 ALA A CA 1
ATOM 726 C C . ALA A 1 91 ? 17.824 2.105 -10.419 1.00 86.12 91 ALA A C 1
ATOM 728 O O . ALA A 1 91 ? 17.966 3.289 -10.731 1.00 86.12 91 ALA A O 1
ATOM 729 N N . SER A 1 92 ? 16.622 1.520 -10.344 1.00 87.38 92 SER A N 1
ATOM 730 C CA . SER A 1 92 ? 15.357 2.199 -10.684 1.00 87.38 92 SER A CA 1
ATOM 731 C C . SER A 1 92 ? 15.064 3.417 -9.802 1.00 87.38 92 SER A C 1
ATOM 733 O O . SER A 1 92 ? 14.326 4.316 -10.198 1.00 87.38 92 SER A O 1
ATOM 735 N N . TRP A 1 93 ? 15.662 3.463 -8.610 1.00 92.00 93 TRP A N 1
ATOM 736 C CA . TRP A 1 93 ? 15.446 4.503 -7.606 1.00 92.00 93 TRP A CA 1
ATOM 737 C C . TRP A 1 93 ? 16.647 5.431 -7.443 1.00 92.00 93 TRP A C 1
ATOM 739 O O . TRP A 1 93 ? 16.765 6.149 -6.447 1.00 92.00 93 TRP A O 1
ATOM 749 N N . ARG A 1 94 ? 17.560 5.438 -8.416 1.00 91.56 94 ARG A N 1
ATOM 750 C CA . ARG A 1 94 ? 18.612 6.449 -8.471 1.00 91.56 94 ARG A CA 1
ATOM 751 C C . ARG A 1 94 ? 18.046 7.749 -9.019 1.00 91.56 94 ARG A C 1
ATOM 753 O O . ARG A 1 94 ? 17.310 7.766 -10.006 1.00 91.56 94 ARG A O 1
ATOM 760 N N . SER A 1 95 ? 18.410 8.854 -8.379 1.00 90.81 95 SER A N 1
ATOM 761 C CA . SER A 1 95 ? 18.109 10.188 -8.883 1.00 90.81 95 SER A CA 1
ATOM 762 C C . SER A 1 95 ? 18.698 10.378 -10.283 1.00 90.81 95 SER A C 1
ATOM 764 O O . SER A 1 95 ? 19.776 9.867 -10.594 1.00 90.81 95 SER A O 1
ATOM 766 N N . SER A 1 96 ? 18.032 11.160 -11.133 1.00 87.44 96 SER A N 1
ATOM 767 C CA . SER A 1 96 ? 18.623 11.608 -12.398 1.00 87.44 96 SER A CA 1
ATOM 768 C C . SER A 1 96 ? 19.722 12.667 -12.208 1.00 87.44 96 SER A C 1
ATOM 770 O O . SER A 1 96 ? 20.414 12.982 -13.177 1.00 87.44 96 SER A O 1
ATOM 772 N N . SER A 1 97 ? 19.943 13.158 -10.979 1.00 86.75 97 SER A N 1
ATOM 773 C CA . SER A 1 97 ? 21.005 14.107 -10.627 1.00 86.75 97 SER A CA 1
ATOM 774 C C . SER A 1 97 ? 22.415 13.579 -10.930 1.00 86.75 97 SER A C 1
ATOM 776 O O . SER A 1 97 ? 22.640 12.389 -11.165 1.00 86.75 97 SER A O 1
ATOM 778 N N . ARG A 1 98 ? 23.407 14.475 -10.859 1.00 81.81 98 ARG A N 1
ATOM 779 C CA . ARG A 1 98 ? 24.822 14.112 -11.017 1.00 81.81 98 ARG A CA 1
ATOM 780 C C . ARG A 1 98 ? 25.321 13.163 -9.921 1.00 81.81 98 ARG A C 1
ATOM 782 O O . ARG A 1 98 ? 26.190 12.347 -10.203 1.00 81.81 98 ARG A O 1
ATOM 789 N N . SER A 1 99 ? 24.782 13.257 -8.706 1.00 81.62 99 SER A N 1
ATOM 790 C CA . SER A 1 99 ? 25.187 12.416 -7.574 1.00 81.62 99 SER A CA 1
ATOM 791 C C . SER A 1 99 ? 24.587 11.005 -7.617 1.00 81.62 99 SER A C 1
ATOM 793 O O . SER A 1 99 ? 25.082 10.129 -6.914 1.00 81.62 99 SER A O 1
ATOM 795 N N . LYS A 1 100 ? 23.565 10.750 -8.459 1.00 85.38 100 LYS A N 1
ATOM 796 C CA . LYS A 1 100 ? 22.926 9.425 -8.639 1.00 85.38 100 LYS A CA 1
ATOM 797 C C . LYS A 1 100 ? 22.552 8.742 -7.316 1.00 85.38 100 LYS A C 1
ATOM 799 O O . LYS A 1 100 ? 22.645 7.518 -7.186 1.00 85.38 100 LYS A O 1
ATOM 804 N N . GLU A 1 101 ? 22.140 9.559 -6.352 1.00 89.19 101 GLU A N 1
ATOM 805 C CA . GLU A 1 101 ? 21.758 9.157 -4.996 1.00 89.19 101 GLU A CA 1
ATOM 806 C C . GLU A 1 101 ? 20.561 8.213 -5.050 1.00 89.19 101 GLU A C 1
ATOM 808 O O . GLU A 1 101 ? 19.678 8.382 -5.894 1.00 89.19 101 GLU A O 1
ATOM 813 N N . ILE A 1 102 ? 20.497 7.264 -4.119 1.00 93.31 102 ILE A N 1
ATOM 814 C CA . ILE A 1 102 ? 19.307 6.438 -3.917 1.00 93.31 102 ILE A CA 1
ATOM 815 C C . ILE A 1 102 ? 18.283 7.324 -3.214 1.00 93.31 102 ILE A C 1
ATOM 817 O O . ILE A 1 102 ? 18.317 7.516 -1.997 1.00 93.31 102 ILE A O 1
ATOM 821 N N . TRP A 1 103 ? 17.410 7.951 -3.996 1.00 95.00 103 TRP A N 1
ATOM 822 C CA . TRP A 1 103 ? 16.571 9.030 -3.489 1.00 95.00 103 TRP A CA 1
ATOM 823 C C . TRP A 1 103 ? 15.560 8.573 -2.424 1.00 95.00 103 TRP A C 1
ATOM 825 O O . TRP A 1 103 ? 15.321 9.367 -1.512 1.00 95.00 103 TRP A O 1
ATOM 835 N N . PRO A 1 104 ? 15.006 7.335 -2.424 1.00 96.06 104 PRO A N 1
ATOM 836 C CA . PRO A 1 104 ? 14.166 6.902 -1.310 1.00 96.06 104 PRO A CA 1
ATOM 837 C C . PRO A 1 104 ? 14.976 6.820 -0.016 1.00 96.06 104 PRO A C 1
ATOM 839 O O . PRO A 1 104 ? 14.531 7.281 1.027 1.00 96.06 104 PRO A O 1
ATOM 842 N N . GLN A 1 105 ? 16.208 6.317 -0.086 1.00 94.75 105 GLN A N 1
ATOM 843 C CA . GLN A 1 105 ? 17.077 6.234 1.082 1.00 94.75 105 GLN A CA 1
ATOM 844 C C . GLN A 1 105 ? 17.457 7.613 1.616 1.00 94.75 105 GLN A C 1
ATOM 846 O O . GLN A 1 105 ? 17.438 7.805 2.823 1.00 94.75 105 GLN A O 1
ATOM 851 N N . LYS A 1 106 ? 17.822 8.564 0.748 1.00 93.00 106 LYS A N 1
ATOM 852 C CA . LYS A 1 106 ? 18.351 9.862 1.192 1.00 93.00 106 LYS A CA 1
ATOM 853 C C . LYS A 1 106 ? 17.259 10.888 1.462 1.00 93.00 106 LYS A C 1
ATOM 855 O O . LYS A 1 106 ? 17.331 11.629 2.433 1.00 93.00 106 LYS A O 1
ATOM 860 N N . TRP A 1 107 ? 16.264 10.990 0.587 1.00 95.88 107 TRP A N 1
ATOM 861 C CA . TRP A 1 107 ? 15.289 12.073 0.659 1.00 95.88 107 TRP A CA 1
ATOM 862 C C . TRP A 1 107 ? 14.065 11.706 1.470 1.00 95.88 107 TRP A C 1
ATOM 864 O O . TRP A 1 107 ? 13.637 12.515 2.294 1.00 95.88 107 TRP A O 1
ATOM 874 N N . LEU A 1 108 ? 13.533 10.504 1.243 1.00 96.31 108 LEU A N 1
ATOM 875 C CA . LEU A 1 108 ? 12.303 10.064 1.883 1.00 96.31 108 LEU A CA 1
ATOM 876 C C . LEU A 1 108 ? 12.523 9.750 3.365 1.00 96.31 108 LEU A C 1
ATOM 878 O O . LEU A 1 108 ? 11.663 10.082 4.170 1.00 96.31 108 LEU A O 1
ATOM 882 N N . SER A 1 109 ? 13.684 9.205 3.739 1.00 94.69 109 SER A N 1
ATOM 883 C CA . SER A 1 109 ? 14.059 9.018 5.151 1.00 94.69 109 SER A CA 1
ATOM 884 C C . SER A 1 109 ? 14.140 10.337 5.923 1.00 94.69 109 SER A C 1
ATOM 886 O O . SER A 1 109 ? 13.707 10.412 7.061 1.00 94.69 109 SER A O 1
ATOM 888 N N . GLN A 1 110 ? 14.643 11.407 5.305 1.00 95.00 110 GLN A N 1
ATOM 889 C CA . GLN A 1 110 ? 14.719 12.725 5.938 1.00 95.00 110 GLN A CA 1
ATOM 890 C C . GLN A 1 110 ? 13.334 13.353 6.117 1.00 95.00 110 GLN A C 1
ATOM 892 O O . GLN A 1 110 ? 13.078 14.012 7.121 1.00 95.00 110 GLN A O 1
ATOM 897 N N . ASP A 1 111 ? 12.443 13.162 5.142 1.00 96.19 111 ASP A N 1
ATOM 898 C CA . ASP A 1 111 ? 11.084 13.701 5.207 1.00 96.19 111 ASP A CA 1
ATOM 899 C C . ASP A 1 111 ? 10.178 12.847 6.120 1.00 96.19 111 ASP A C 1
ATOM 901 O O . ASP A 1 111 ? 9.239 13.375 6.716 1.00 96.19 111 ASP A O 1
ATOM 905 N N . PHE A 1 112 ? 10.473 11.548 6.258 1.00 95.62 112 PHE A N 1
ATOM 906 C CA . PHE A 1 112 ? 9.749 10.575 7.081 1.00 95.62 112 PHE A CA 1
ATOM 907 C C . PHE A 1 112 ? 10.728 9.711 7.909 1.00 95.62 112 PHE A C 1
ATOM 909 O O . PHE A 1 112 ? 10.889 8.518 7.627 1.00 95.62 112 PHE A O 1
ATOM 916 N N . PRO A 1 113 ? 11.362 10.272 8.957 1.00 94.06 113 PRO A N 1
ATOM 917 C CA . PRO A 1 113 ? 12.422 9.596 9.721 1.00 94.06 113 PRO A CA 1
ATOM 918 C C . PRO A 1 113 ? 11.936 8.372 10.498 1.00 94.06 113 PRO A C 1
ATOM 920 O O . PRO A 1 113 ? 12.694 7.449 10.749 1.00 94.06 113 PRO A O 1
ATOM 923 N N . ASN A 1 114 ? 10.644 8.307 10.812 1.00 92.00 114 ASN A N 1
ATOM 924 C CA . ASN A 1 114 ? 10.046 7.154 11.485 1.00 92.00 114 ASN A CA 1
ATOM 925 C C . ASN A 1 114 ? 9.495 6.120 10.485 1.00 92.00 114 ASN A C 1
ATOM 927 O O . ASN A 1 114 ? 8.620 5.333 10.832 1.00 92.00 114 ASN A O 1
ATOM 931 N N . SER A 1 115 ? 9.936 6.129 9.226 1.00 93.06 115 SER A N 1
ATOM 932 C CA . SER A 1 115 ? 9.511 5.144 8.225 1.00 93.06 115 SER A CA 1
ATOM 933 C C . SER A 1 115 ? 10.584 4.088 7.984 1.00 93.06 115 SER A C 1
ATOM 935 O O . SER A 1 115 ? 11.777 4.366 8.041 1.00 93.06 115 SER A O 1
ATOM 937 N N . ARG A 1 116 ? 10.163 2.863 7.676 1.00 93.56 116 ARG A N 1
ATOM 938 C CA . ARG A 1 116 ? 11.036 1.822 7.137 1.00 93.56 116 ARG A CA 1
ATOM 939 C C . ARG A 1 116 ? 10.870 1.792 5.625 1.00 93.56 116 ARG A C 1
ATOM 941 O O . ARG A 1 116 ? 9.754 1.665 5.122 1.00 93.56 116 ARG A O 1
ATOM 948 N N . ILE A 1 117 ? 11.977 1.896 4.904 1.00 95.94 117 ILE A N 1
ATOM 949 C CA . ILE A 1 117 ? 11.984 1.965 3.442 1.00 95.94 117 ILE A CA 1
ATOM 950 C C . ILE A 1 117 ? 12.639 0.699 2.913 1.00 95.94 117 ILE A C 1
ATOM 952 O O . ILE A 1 117 ? 13.801 0.415 3.213 1.00 95.94 117 ILE A O 1
ATOM 956 N N . ILE A 1 118 ? 11.883 -0.062 2.129 1.00 95.81 118 ILE A N 1
ATOM 957 C CA . ILE A 1 118 ? 12.284 -1.369 1.615 1.00 95.81 118 ILE A CA 1
ATOM 958 C C . ILE A 1 118 ? 12.162 -1.339 0.099 1.00 95.81 118 ILE A C 1
ATOM 960 O O . ILE A 1 118 ? 11.120 -0.972 -0.442 1.00 95.81 118 ILE A O 1
ATOM 964 N N . SER A 1 119 ? 13.215 -1.753 -0.588 1.00 96.44 119 SER A N 1
ATOM 965 C CA . SER A 1 119 ? 13.155 -2.058 -2.005 1.00 96.44 119 SER A CA 1
ATOM 966 C C . SER A 1 119 ? 12.968 -3.549 -2.225 1.00 96.44 119 SER A C 1
ATOM 968 O O . SER A 1 119 ? 13.617 -4.370 -1.578 1.00 96.44 119 SER A O 1
ATOM 970 N N . ILE A 1 120 ? 12.056 -3.888 -3.126 1.00 95.94 120 ILE A N 1
ATOM 971 C CA . ILE A 1 120 ? 11.729 -5.258 -3.496 1.00 95.94 120 ILE A CA 1
ATOM 972 C C . ILE A 1 120 ? 12.581 -5.642 -4.697 1.00 95.94 120 ILE A C 1
ATOM 974 O O . ILE A 1 120 ? 12.550 -4.940 -5.702 1.00 95.94 120 ILE A O 1
ATOM 978 N N . SER A 1 121 ? 13.283 -6.763 -4.598 1.00 92.56 121 SER A N 1
ATOM 979 C CA . SER A 1 121 ? 13.973 -7.435 -5.693 1.00 92.56 121 SER A CA 1
ATOM 980 C C . SER A 1 121 ? 13.165 -8.645 -6.141 1.00 92.56 121 SER A C 1
ATOM 982 O O . SER A 1 121 ? 12.625 -9.385 -5.322 1.00 92.56 121 SER A O 1
ATOM 984 N N . TYR A 1 122 ? 13.050 -8.840 -7.446 1.00 90.44 122 TYR A N 1
ATOM 985 C CA . TYR A 1 122 ? 12.448 -10.033 -8.025 1.00 90.44 122 TYR A CA 1
ATOM 986 C C . TYR A 1 122 ? 12.963 -10.234 -9.447 1.00 90.44 122 TYR A C 1
ATOM 988 O O . TYR A 1 122 ? 13.470 -9.301 -10.065 1.00 90.44 122 TYR A O 1
ATOM 996 N N . ASP A 1 123 ? 12.801 -11.449 -9.976 1.00 86.19 123 ASP A N 1
ATOM 997 C CA . ASP A 1 123 ? 13.189 -11.780 -11.346 1.00 86.19 123 ASP A CA 1
ATOM 998 C C . ASP A 1 123 ? 12.370 -10.953 -12.351 1.00 86.19 123 ASP A C 1
ATOM 1000 O O . ASP A 1 123 ? 11.253 -11.311 -12.724 1.00 86.19 123 ASP A O 1
ATOM 1004 N N . SER A 1 124 ? 12.908 -9.799 -12.751 1.00 81.81 124 SER A N 1
ATOM 1005 C CA . SER A 1 124 ? 12.276 -8.870 -13.691 1.00 81.81 124 SER A CA 1
ATOM 1006 C C . SER A 1 124 ? 12.881 -8.956 -15.100 1.00 81.81 124 SER A C 1
ATOM 1008 O O . SER A 1 124 ? 12.530 -8.181 -16.000 1.00 81.81 124 SER A O 1
ATOM 1010 N N . CYS A 1 125 ? 13.766 -9.936 -15.306 1.00 80.31 125 CYS A N 1
ATOM 1011 C CA . CYS A 1 125 ? 14.485 -10.165 -16.545 1.00 80.31 125 CYS A CA 1
ATOM 1012 C C . CYS A 1 125 ? 13.540 -10.578 -17.677 1.00 80.31 125 CYS A C 1
ATOM 1014 O O . CYS A 1 125 ? 12.824 -11.580 -17.633 1.00 80.31 125 CYS A O 1
ATOM 1016 N N . THR A 1 126 ? 13.585 -9.823 -18.774 1.00 73.38 126 THR A N 1
ATOM 1017 C CA . THR A 1 126 ? 12.771 -10.113 -19.967 1.00 73.38 126 THR A CA 1
ATOM 1018 C C . THR A 1 126 ? 13.364 -11.184 -20.885 1.00 73.38 126 THR A C 1
ATOM 1020 O O . THR A 1 126 ? 12.723 -11.587 -21.860 1.00 73.38 126 THR A O 1
ATOM 1023 N N . ARG A 1 127 ? 14.568 -11.677 -20.580 1.00 74.44 127 ARG A N 1
ATOM 1024 C CA . ARG A 1 127 ? 15.285 -12.722 -21.324 1.00 74.44 127 ARG A CA 1
ATOM 1025 C C . ARG A 1 127 ? 15.675 -13.846 -20.390 1.00 74.44 127 ARG A C 1
ATOM 1027 O O . ARG A 1 127 ? 16.041 -13.577 -19.258 1.00 74.44 127 ARG A O 1
ATOM 1034 N N . ASN A 1 128 ? 15.623 -15.070 -20.899 1.00 74.56 128 ASN A N 1
ATOM 1035 C CA . ASN A 1 128 ? 16.125 -16.224 -20.168 1.00 74.56 128 ASN A CA 1
ATOM 1036 C C . ASN A 1 128 ? 17.656 -16.226 -20.272 1.00 74.56 128 ASN A C 1
ATOM 1038 O O . ASN A 1 128 ? 18.199 -16.306 -21.381 1.00 74.56 128 ASN A O 1
ATOM 1042 N N . THR A 1 129 ? 18.326 -16.071 -19.138 1.00 71.19 129 THR A N 1
ATOM 1043 C CA . THR A 1 129 ? 19.781 -16.108 -18.992 1.00 71.19 129 THR A CA 1
ATOM 1044 C C . THR A 1 129 ? 20.148 -17.147 -17.935 1.00 71.19 129 THR A C 1
ATOM 1046 O O . THR A 1 129 ? 19.297 -17.598 -17.173 1.00 71.19 129 THR A O 1
ATOM 1049 N N . ASP A 1 130 ? 21.427 -17.511 -17.851 1.00 67.06 130 ASP A N 1
ATOM 1050 C CA . ASP A 1 130 ? 21.904 -18.402 -16.783 1.00 67.06 130 ASP A CA 1
ATOM 1051 C C . ASP A 1 130 ? 21.752 -17.767 -15.379 1.00 67.06 130 ASP A C 1
ATOM 1053 O O . ASP A 1 130 ? 21.818 -18.467 -14.372 1.00 67.06 130 ASP A O 1
ATOM 1057 N N . GLU A 1 131 ? 21.524 -16.449 -15.316 1.00 63.78 131 GLU A N 1
ATOM 1058 C CA . GLU A 1 131 ? 21.437 -15.643 -14.093 1.00 63.78 131 GLU A CA 1
ATOM 1059 C C . GLU A 1 131 ? 20.000 -15.199 -13.743 1.00 63.78 131 GLU A C 1
ATOM 1061 O O . GLU A 1 131 ? 19.777 -14.705 -12.641 1.00 63.78 131 GLU A O 1
ATOM 1066 N N . GLY A 1 132 ? 19.013 -15.355 -14.640 1.00 71.19 132 GLY A N 1
ATOM 1067 C CA . GLY A 1 132 ? 17.656 -14.837 -14.425 1.00 71.19 132 GLY A CA 1
ATOM 1068 C C . GLY A 1 132 ? 16.686 -15.037 -15.595 1.00 71.19 132 GLY A C 1
ATOM 1069 O O . GLY A 1 132 ? 16.994 -15.652 -16.615 1.00 71.19 132 GLY A O 1
ATOM 1070 N N . GLY A 1 133 ? 15.465 -14.527 -15.447 1.00 72.12 133 GLY A N 1
ATOM 1071 C CA . GLY A 1 133 ? 14.402 -14.619 -16.444 1.00 72.12 133 GLY A CA 1
ATOM 1072 C C . GLY A 1 133 ? 13.841 -16.027 -16.573 1.00 72.12 133 GLY A C 1
ATOM 1073 O O . GLY A 1 133 ? 13.655 -16.519 -17.688 1.00 72.12 133 GLY A O 1
ATOM 1074 N N . THR A 1 134 ? 13.584 -16.680 -15.440 1.00 79.00 134 THR A N 1
ATOM 1075 C CA . THR A 1 134 ? 12.995 -18.026 -15.346 1.00 79.00 134 THR A CA 1
ATOM 1076 C C . THR A 1 134 ? 11.634 -18.034 -14.649 1.00 79.00 134 THR A C 1
ATOM 1078 O O . THR A 1 134 ? 10.895 -19.018 -14.767 1.00 79.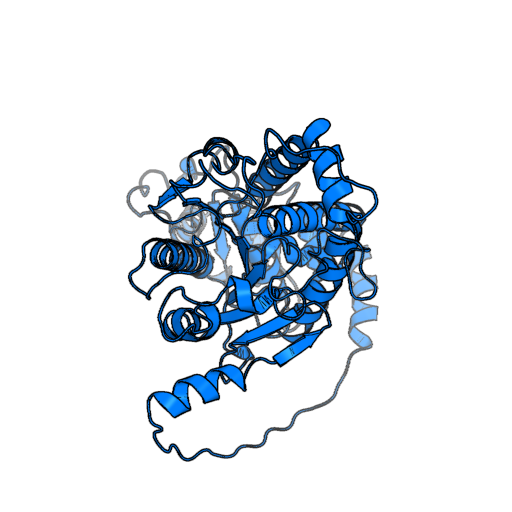00 134 THR A O 1
ATOM 1081 N N . MET A 1 135 ? 11.269 -16.946 -13.963 1.00 82.50 135 MET A N 1
ATOM 1082 C CA . MET A 1 135 ? 9.988 -16.822 -13.269 1.00 82.50 135 MET A CA 1
ATOM 1083 C C . MET A 1 135 ? 8.916 -16.136 -14.126 1.00 82.50 135 MET A C 1
ATOM 1085 O O . MET A 1 135 ? 9.195 -15.303 -14.990 1.00 82.50 135 MET A O 1
ATOM 1089 N N . ASP A 1 136 ? 7.661 -16.516 -13.888 1.00 84.94 136 ASP A N 1
ATOM 1090 C CA . ASP A 1 136 ? 6.487 -15.775 -14.343 1.00 84.94 136 ASP A CA 1
ATOM 1091 C C . ASP A 1 136 ? 5.946 -14.891 -13.210 1.00 84.94 136 ASP A C 1
ATOM 1093 O O . ASP A 1 136 ? 6.437 -14.928 -12.080 1.00 84.94 136 ASP A O 1
ATOM 1097 N N . LEU A 1 137 ? 4.920 -14.089 -13.512 1.00 87.94 137 LEU A N 1
ATOM 1098 C CA . LEU A 1 137 ? 4.342 -13.178 -12.528 1.00 87.94 137 LEU A CA 1
ATOM 1099 C C . LEU A 1 137 ? 3.829 -13.907 -11.276 1.00 87.94 137 LEU A C 1
ATOM 1101 O O . LEU A 1 137 ? 4.024 -13.400 -10.178 1.00 87.94 137 LEU A O 1
ATOM 1105 N N . TYR A 1 138 ? 3.187 -15.066 -11.435 1.00 88.81 138 TYR A N 1
ATOM 1106 C CA . TYR A 1 138 ? 2.560 -15.785 -10.324 1.00 88.81 138 TYR A CA 1
ATOM 1107 C C . TYR A 1 138 ? 3.598 -16.326 -9.339 1.00 88.81 138 TYR A C 1
ATOM 1109 O O . TYR A 1 138 ? 3.424 -16.210 -8.130 1.00 88.81 138 TYR A O 1
ATOM 1117 N N . ARG A 1 139 ? 4.713 -16.867 -9.845 1.00 89.12 139 ARG A N 1
ATOM 1118 C CA . ARG A 1 139 ? 5.827 -17.321 -8.998 1.00 89.12 139 ARG A CA 1
ATOM 1119 C C . ARG A 1 139 ? 6.513 -16.161 -8.290 1.00 89.12 139 ARG A C 1
ATOM 1121 O O . ARG A 1 139 ? 6.856 -16.281 -7.117 1.00 89.12 139 ARG A O 1
ATOM 1128 N N . ILE A 1 140 ? 6.686 -15.036 -8.989 1.00 91.44 140 ILE A N 1
ATOM 1129 C CA . ILE A 1 140 ? 7.233 -13.812 -8.395 1.00 91.44 140 ILE A CA 1
ATOM 1130 C C . ILE A 1 140 ? 6.366 -13.379 -7.208 1.00 91.44 140 ILE A C 1
ATOM 1132 O O . ILE A 1 140 ? 6.884 -13.154 -6.116 1.00 91.44 140 ILE A O 1
ATOM 1136 N N . THR A 1 141 ? 5.049 -13.279 -7.393 1.00 93.81 141 THR A N 1
ATOM 1137 C CA . THR A 1 141 ? 4.153 -12.802 -6.335 1.00 93.81 141 THR A CA 1
ATOM 1138 C C . THR A 1 141 ? 3.982 -13.799 -5.200 1.00 93.81 141 THR A C 1
ATOM 1140 O O . THR A 1 141 ? 3.897 -13.365 -4.053 1.00 93.81 141 THR A O 1
ATOM 1143 N N . GLU A 1 142 ? 3.995 -15.104 -5.473 1.00 90.75 142 GLU A N 1
ATOM 1144 C CA . GLU A 1 142 ? 3.963 -16.144 -4.439 1.00 90.75 142 GLU A CA 1
ATOM 1145 C C . GLU A 1 142 ? 5.165 -16.040 -3.489 1.00 90.75 142 GLU A C 1
ATOM 1147 O O . GLU A 1 142 ? 4.979 -15.997 -2.267 1.00 90.75 142 GLU A O 1
ATOM 1152 N N . ASN A 1 143 ? 6.378 -15.920 -4.040 1.00 91.69 143 ASN A N 1
ATOM 1153 C CA . ASN A 1 143 ? 7.606 -15.775 -3.255 1.00 91.69 143 ASN A CA 1
ATOM 1154 C C . ASN A 1 143 ? 7.596 -14.468 -2.448 1.00 91.69 143 ASN A C 1
ATOM 1156 O O . ASN A 1 143 ? 7.726 -14.484 -1.221 1.00 91.69 143 ASN A O 1
ATOM 1160 N N . LEU A 1 144 ? 7.338 -13.338 -3.117 1.00 94.56 144 LEU A N 1
ATOM 1161 C CA . LEU A 1 144 ? 7.315 -12.021 -2.475 1.00 94.56 144 LEU A CA 1
ATOM 1162 C C . LEU A 1 144 ? 6.266 -11.919 -1.367 1.00 94.56 144 LEU A C 1
ATOM 1164 O O . LEU A 1 144 ? 6.505 -11.277 -0.344 1.00 94.56 144 LEU A O 1
ATOM 1168 N N . LEU A 1 145 ? 5.103 -12.550 -1.543 1.00 93.12 145 LEU A N 1
ATOM 1169 C CA . LEU A 1 145 ? 4.053 -12.560 -0.532 1.00 93.12 145 LEU A CA 1
ATOM 1170 C C . LEU A 1 145 ? 4.541 -13.202 0.772 1.00 93.12 145 LEU A C 1
ATOM 1172 O O . LEU A 1 145 ? 4.278 -12.662 1.846 1.00 93.12 145 LEU A O 1
ATOM 1176 N N . GLN A 1 146 ? 5.264 -14.324 0.694 1.00 89.25 146 GLN A N 1
ATOM 1177 C CA . GLN A 1 146 ? 5.827 -14.975 1.880 1.00 89.25 146 GLN A CA 1
ATOM 1178 C C . GLN A 1 146 ? 6.888 -14.107 2.555 1.00 89.25 146 GLN A C 1
ATOM 1180 O O . GLN A 1 146 ? 6.849 -13.935 3.775 1.00 89.25 146 GLN A O 1
ATOM 1185 N N . GLU A 1 147 ? 7.793 -13.519 1.775 1.00 92.00 147 GLU A N 1
ATOM 1186 C CA . GLU A 1 147 ? 8.878 -12.699 2.314 1.00 92.00 147 GLU A CA 1
ATOM 1187 C C . GLU A 1 147 ? 8.369 -11.417 2.985 1.00 92.00 147 GLU A C 1
ATOM 1189 O O . GLU A 1 147 ? 8.789 -11.093 4.096 1.00 92.00 147 GLU A O 1
ATOM 1194 N N . ILE A 1 148 ? 7.400 -10.721 2.375 1.00 91.88 148 ILE A N 1
ATOM 1195 C CA . ILE A 1 148 ? 6.788 -9.520 2.967 1.00 91.88 148 ILE A CA 1
ATOM 1196 C C . ILE A 1 148 ? 6.036 -9.870 4.255 1.00 91.88 148 ILE A C 1
ATOM 1198 O O . ILE A 1 148 ? 6.137 -9.141 5.245 1.00 91.88 148 ILE A O 1
ATOM 1202 N N . VAL A 1 149 ? 5.287 -10.978 4.269 1.00 88.12 149 VAL A N 1
ATOM 1203 C CA . VAL A 1 149 ? 4.598 -11.447 5.481 1.00 88.12 149 VAL A CA 1
ATOM 1204 C C . VAL A 1 149 ? 5.609 -11.768 6.581 1.00 88.12 149 VAL A C 1
ATOM 1206 O O . VAL A 1 149 ? 5.407 -11.362 7.727 1.00 88.12 149 VAL A O 1
ATOM 1209 N N . TRP A 1 150 ? 6.706 -12.452 6.251 1.00 85.69 150 TRP A N 1
ATOM 1210 C CA . TRP A 1 150 ? 7.761 -12.790 7.205 1.00 85.69 150 TRP A CA 1
ATOM 1211 C C . TRP A 1 150 ? 8.428 -11.541 7.791 1.00 85.69 150 TRP A C 1
ATOM 1213 O O . TRP A 1 150 ? 8.407 -11.349 9.007 1.00 85.69 150 TRP A O 1
ATOM 1223 N N . ALA A 1 151 ? 8.909 -10.634 6.935 1.00 83.88 151 ALA A N 1
ATOM 1224 C CA . ALA A 1 151 ? 9.605 -9.401 7.323 1.00 83.88 151 ALA A CA 1
ATOM 1225 C C . ALA A 1 151 ? 8.745 -8.420 8.145 1.00 83.88 151 ALA A C 1
ATOM 1227 O O . ALA A 1 151 ? 9.239 -7.413 8.669 1.00 83.88 151 ALA A O 1
ATOM 1228 N N . ARG A 1 152 ? 7.437 -8.673 8.234 1.00 82.62 152 ARG A N 1
ATOM 1229 C CA . ARG A 1 152 ? 6.496 -7.890 9.036 1.00 82.62 152 ARG A CA 1
ATOM 1230 C C . ARG A 1 152 ? 6.098 -8.534 10.352 1.00 82.62 152 ARG A C 1
ATOM 1232 O O . ARG A 1 152 ? 5.717 -7.803 11.263 1.00 82.62 152 ARG A O 1
ATOM 1239 N N . LYS A 1 153 ? 6.218 -9.856 10.489 1.00 73.38 153 LYS A N 1
ATOM 1240 C CA . LYS A 1 153 ? 5.955 -10.537 11.767 1.00 73.38 153 LYS A CA 1
ATOM 1241 C C . LYS A 1 153 ? 6.903 -10.062 12.867 1.00 73.38 153 LYS A C 1
ATOM 1243 O O . LYS A 1 153 ? 6.473 -9.918 14.005 1.00 73.38 153 LYS A O 1
ATOM 1248 N N . GLU A 1 154 ? 8.153 -9.764 12.521 1.00 62.53 154 GLU A N 1
ATOM 1249 C CA . GLU A 1 154 ? 9.191 -9.356 13.480 1.00 62.53 154 GLU A CA 1
ATOM 1250 C C . GLU A 1 154 ? 8.995 -7.941 14.057 1.00 62.53 154 GLU A C 1
ATOM 1252 O O . GLU A 1 154 ? 9.503 -7.644 15.133 1.00 62.53 154 GLU A O 1
ATOM 1257 N N . HIS A 1 155 ? 8.236 -7.071 13.381 1.00 59.25 155 HIS A N 1
ATOM 1258 C CA . HIS A 1 155 ? 8.183 -5.632 13.692 1.00 59.25 155 HIS A CA 1
ATOM 1259 C C . HIS A 1 155 ? 6.763 -5.092 13.943 1.00 59.25 155 HIS A C 1
ATOM 1261 O O . HIS A 1 155 ? 6.543 -3.882 13.909 1.00 59.25 155 HIS A O 1
ATOM 1267 N N . GLY A 1 156 ? 5.801 -5.987 14.188 1.00 59.84 156 GLY A N 1
ATOM 1268 C CA . GLY A 1 156 ? 4.396 -5.654 14.422 1.00 59.84 156 GLY A CA 1
ATOM 1269 C C . GLY A 1 156 ? 3.549 -5.756 13.151 1.00 59.84 156 GLY A C 1
ATOM 1270 O O . GLY A 1 156 ? 3.606 -4.911 12.255 1.00 59.84 156 GLY A O 1
ATOM 1271 N N . SER A 1 157 ? 2.683 -6.773 13.097 1.00 59.75 157 SER A N 1
ATOM 1272 C CA . SER A 1 157 ? 1.907 -7.149 11.904 1.00 59.75 157 SER A CA 1
ATOM 1273 C C . SER A 1 157 ? 0.958 -6.066 11.362 1.00 59.75 157 SER A C 1
ATOM 1275 O O . SER A 1 157 ? 0.529 -6.169 10.213 1.00 59.75 157 SER A O 1
ATOM 1277 N N . TYR A 1 158 ? 0.662 -5.016 12.138 1.00 68.62 158 TYR A N 1
ATOM 1278 C CA . TYR A 1 158 ? -0.366 -4.003 11.846 1.00 68.62 158 TYR A CA 1
ATOM 1279 C C . TYR A 1 158 ? 0.154 -2.632 11.398 1.00 68.62 158 TYR A C 1
ATOM 1281 O O . TYR A 1 158 ? -0.651 -1.738 11.133 1.00 68.62 158 TYR A O 1
ATOM 1289 N N . ARG A 1 159 ? 1.475 -2.430 11.300 1.00 83.06 159 ARG A N 1
ATOM 1290 C CA . ARG A 1 159 ? 2.033 -1.136 10.867 1.00 83.06 159 ARG A CA 1
ATOM 1291 C C . ARG A 1 159 ? 1.486 -0.755 9.482 1.00 83.06 159 ARG A C 1
ATOM 1293 O O . ARG A 1 159 ? 1.540 -1.599 8.586 1.00 83.06 159 ARG A O 1
ATOM 1300 N N . PRO A 1 160 ? 0.981 0.464 9.243 1.00 89.12 160 PRO A N 1
ATOM 1301 C CA . PRO A 1 160 ? 0.501 0.833 7.916 1.00 89.12 160 PRO A CA 1
ATOM 1302 C C . PRO A 1 160 ? 1.610 0.656 6.872 1.00 89.12 160 PRO A C 1
ATOM 1304 O O . PRO A 1 160 ? 2.789 0.868 7.163 1.00 89.12 160 PRO A O 1
ATOM 1307 N N . MET A 1 161 ? 1.233 0.256 5.658 1.00 92.69 161 MET A N 1
ATOM 1308 C CA . MET A 1 161 ? 2.167 0.146 4.541 1.00 92.69 161 MET A CA 1
ATOM 1309 C C . MET A 1 161 ? 1.681 0.878 3.297 1.00 92.69 161 MET A C 1
ATOM 1311 O O . MET A 1 161 ? 0.477 0.972 3.028 1.00 92.69 161 MET A O 1
ATOM 1315 N N . ILE A 1 162 ? 2.644 1.363 2.523 1.00 97.69 162 ILE A N 1
ATOM 1316 C CA . ILE A 1 162 ? 2.441 1.955 1.206 1.00 97.69 162 ILE A CA 1
ATOM 1317 C C . ILE A 1 162 ? 3.271 1.180 0.195 1.00 97.69 162 ILE A C 1
ATOM 1319 O O . ILE A 1 162 ? 4.443 0.887 0.427 1.00 97.69 162 ILE A O 1
ATOM 1323 N N . PHE A 1 163 ? 2.656 0.871 -0.938 1.00 98.44 163 PHE A N 1
ATOM 1324 C CA . PHE A 1 163 ? 3.310 0.223 -2.064 1.00 98.44 163 PHE A CA 1
ATOM 1325 C C . PHE A 1 163 ? 3.560 1.248 -3.172 1.00 98.44 163 PHE A C 1
ATOM 1327 O O . PHE A 1 163 ? 2.639 1.920 -3.633 1.00 98.44 163 PHE A O 1
ATOM 1334 N N . VAL A 1 164 ? 4.812 1.385 -3.592 1.00 98.50 164 VAL A N 1
ATOM 1335 C CA . VAL A 1 164 ? 5.256 2.292 -4.652 1.00 98.50 164 VAL A CA 1
ATOM 1336 C C . VAL A 1 164 ? 5.811 1.442 -5.783 1.00 98.50 164 VAL A C 1
ATOM 1338 O O . VAL A 1 164 ? 6.769 0.706 -5.582 1.00 98.50 164 VAL A O 1
ATOM 1341 N N . GLY A 1 165 ? 5.229 1.520 -6.976 1.00 96.12 165 GLY A N 1
ATOM 1342 C CA . GLY A 1 165 ? 5.643 0.666 -8.089 1.00 96.12 165 GLY A CA 1
ATOM 1343 C C . GLY A 1 165 ? 5.859 1.438 -9.372 1.00 96.12 165 GLY A C 1
ATOM 1344 O O . GLY A 1 165 ? 5.047 2.287 -9.738 1.00 96.12 165 GLY A O 1
ATOM 1345 N N . HIS A 1 166 ? 6.935 1.107 -10.082 1.00 91.50 166 HIS A N 1
ATOM 1346 C CA . HIS A 1 166 ? 7.233 1.639 -11.408 1.00 91.50 166 HIS A CA 1
ATOM 1347 C C . HIS A 1 166 ? 6.968 0.596 -12.487 1.00 91.50 166 HIS A C 1
ATOM 1349 O O . HIS A 1 166 ? 7.380 -0.554 -12.368 1.00 91.50 166 HIS A O 1
ATOM 1355 N N . GLY A 1 167 ? 6.270 0.990 -13.555 1.00 87.31 167 GLY A N 1
ATOM 1356 C CA . GLY A 1 167 ? 6.032 0.135 -14.715 1.00 87.31 167 GLY A CA 1
ATOM 1357 C C . GLY A 1 167 ? 5.460 -1.231 -14.322 1.00 87.31 167 GLY A C 1
ATOM 1358 O O . GLY A 1 167 ? 4.330 -1.327 -13.846 1.00 87.31 167 GLY A O 1
ATOM 1359 N N . PHE A 1 168 ? 6.248 -2.287 -14.529 1.00 87.56 168 PHE A N 1
ATOM 1360 C CA . PHE A 1 168 ? 5.870 -3.662 -14.196 1.00 87.56 168 PHE A CA 1
ATOM 1361 C C . PHE A 1 168 ? 5.749 -3.930 -12.692 1.00 87.56 168 PHE A C 1
ATOM 1363 O O . PHE A 1 168 ? 4.875 -4.700 -12.304 1.00 87.56 168 PHE A O 1
ATOM 1370 N N . GLY A 1 169 ? 6.487 -3.219 -11.838 1.00 92.81 169 GLY A N 1
ATOM 1371 C CA . GLY A 1 169 ? 6.312 -3.297 -10.387 1.00 92.81 169 GLY A CA 1
ATOM 1372 C C . GLY A 1 169 ? 4.885 -2.975 -9.959 1.00 92.81 169 GLY A C 1
ATOM 1373 O O . GLY A 1 169 ? 4.339 -3.625 -9.075 1.00 92.81 169 GLY A O 1
ATOM 1374 N N . GLY A 1 170 ? 4.201 -2.073 -10.669 1.00 93.94 170 GLY A N 1
ATOM 1375 C CA . GLY A 1 170 ? 2.781 -1.825 -10.433 1.00 93.94 170 GLY A CA 1
ATOM 1376 C C . GLY A 1 170 ? 1.844 -2.963 -10.837 1.00 93.94 170 GLY A C 1
ATOM 1377 O O . GLY A 1 170 ? 0.743 -3.045 -10.300 1.00 93.94 170 GLY A O 1
ATOM 1378 N N . ILE A 1 171 ? 2.250 -3.854 -11.741 1.00 92.69 171 ILE A N 1
ATOM 1379 C CA . ILE A 1 171 ? 1.520 -5.094 -12.044 1.00 92.69 171 ILE A CA 1
ATOM 1380 C C . ILE A 1 171 ? 1.776 -6.125 -10.939 1.00 92.69 171 ILE A C 1
ATOM 1382 O O . ILE A 1 171 ? 0.818 -6.721 -10.448 1.00 92.69 171 ILE A O 1
ATOM 1386 N N . VAL A 1 172 ? 3.031 -6.267 -10.499 1.00 95.06 172 VAL A N 1
ATOM 1387 C CA . VAL A 1 172 ? 3.425 -7.151 -9.388 1.00 95.06 172 VAL A CA 1
ATOM 1388 C C . VAL A 1 172 ? 2.641 -6.825 -8.122 1.00 95.06 172 VAL A C 1
ATOM 1390 O O . VAL A 1 172 ? 2.010 -7.712 -7.556 1.00 95.06 172 VAL A O 1
ATOM 1393 N N . MET A 1 173 ? 2.569 -5.547 -7.734 1.00 96.94 173 MET A N 1
ATOM 1394 C CA . MET A 1 173 ? 1.796 -5.100 -6.566 1.00 96.94 173 MET A CA 1
ATOM 1395 C C . MET A 1 173 ? 0.320 -5.517 -6.643 1.00 96.94 173 MET A C 1
ATOM 1397 O O . MET A 1 173 ? -0.255 -5.952 -5.646 1.00 96.94 173 MET A O 1
ATOM 1401 N N . LYS A 1 174 ? -0.303 -5.399 -7.824 1.00 96.44 174 LYS A N 1
ATOM 1402 C CA . LYS A 1 174 ? -1.712 -5.773 -8.017 1.00 96.44 174 LYS A CA 1
ATOM 1403 C C . LYS A 1 174 ? -1.919 -7.275 -7.891 1.00 96.44 174 LYS A C 1
ATOM 1405 O O . LYS A 1 174 ? -2.829 -7.691 -7.181 1.00 96.44 174 LYS A O 1
ATOM 1410 N N . GLN A 1 175 ? -1.090 -8.068 -8.569 1.00 95.81 175 GLN A N 1
ATOM 1411 C CA . GLN A 1 175 ? -1.202 -9.524 -8.525 1.00 95.81 175 GLN A CA 1
ATOM 1412 C C . GLN A 1 175 ? -0.910 -10.057 -7.120 1.00 95.81 175 GLN A C 1
ATOM 1414 O O . GLN A 1 175 ? -1.674 -10.879 -6.632 1.00 95.81 175 GLN A O 1
ATOM 1419 N N . LEU A 1 176 ? 0.077 -9.495 -6.415 1.00 96.69 176 LEU A N 1
ATOM 1420 C CA . LEU A 1 176 ? 0.360 -9.830 -5.018 1.00 96.69 176 LEU A CA 1
ATOM 1421 C C . LEU A 1 176 ? -0.865 -9.620 -4.118 1.00 96.69 176 LEU A C 1
ATOM 1423 O O . LEU A 1 176 ? -1.152 -10.451 -3.261 1.00 96.69 176 LEU A O 1
ATOM 1427 N N . CYS A 1 177 ? -1.626 -8.542 -4.331 1.00 96.44 177 CYS A N 1
ATOM 1428 C CA . CYS A 1 177 ? -2.860 -8.295 -3.582 1.00 96.44 177 CYS A CA 1
ATOM 1429 C C . CYS A 1 177 ? -3.965 -9.307 -3.908 1.00 96.44 177 CYS A C 1
ATOM 1431 O O . CYS A 1 177 ? -4.690 -9.724 -3.007 1.00 96.44 177 CYS A O 1
ATOM 1433 N N . VAL A 1 178 ? -4.092 -9.705 -5.177 1.00 95.69 178 VAL A N 1
ATOM 1434 C CA . VAL A 1 178 ? -5.043 -10.745 -5.598 1.00 95.69 178 VAL A CA 1
ATOM 1435 C C . VAL A 1 178 ? -4.672 -12.095 -4.985 1.00 95.69 178 VAL A C 1
ATOM 1437 O O . VAL A 1 178 ? -5.540 -12.771 -4.438 1.00 95.69 178 VAL A O 1
ATOM 1440 N N . ASP A 1 179 ? -3.392 -12.461 -4.995 1.00 94.62 179 ASP A N 1
ATOM 1441 C CA . ASP A 1 179 ? -2.912 -13.714 -4.406 1.00 94.62 179 ASP A CA 1
ATOM 1442 C C . ASP A 1 179 ? -3.101 -13.726 -2.886 1.00 94.62 179 ASP A C 1
ATOM 1444 O O . ASP A 1 179 ? -3.599 -14.706 -2.325 1.00 94.62 179 ASP A O 1
ATOM 1448 N N . ALA A 1 180 ? -2.789 -12.612 -2.218 1.00 94.00 180 ALA A N 1
ATOM 1449 C CA . ALA A 1 180 ? -3.043 -12.441 -0.792 1.00 94.00 180 ALA A CA 1
ATOM 1450 C C . ALA A 1 180 ? -4.538 -12.564 -0.462 1.00 94.00 180 ALA A C 1
ATOM 1452 O O . ALA A 1 180 ? -4.891 -13.213 0.523 1.00 94.00 180 ALA A O 1
ATOM 1453 N N . TYR A 1 181 ? -5.418 -11.992 -1.289 1.00 93.44 181 TYR A N 1
ATOM 1454 C CA . TYR A 1 181 ? -6.865 -12.079 -1.093 1.00 93.44 181 TYR A CA 1
ATOM 1455 C C . TYR A 1 181 ? -7.365 -13.513 -1.269 1.00 93.44 181 TYR A C 1
ATOM 1457 O O . TYR A 1 181 ? -8.027 -14.045 -0.382 1.00 93.44 181 TYR A O 1
ATOM 1465 N N . ASN A 1 182 ? -6.972 -14.180 -2.355 1.00 92.94 182 ASN A N 1
ATOM 1466 C CA . ASN A 1 182 ? -7.346 -15.569 -2.616 1.00 92.94 182 ASN A CA 1
ATOM 1467 C C . ASN A 1 182 ? -6.872 -16.507 -1.496 1.00 92.94 182 ASN A C 1
ATOM 1469 O O . ASN A 1 182 ? -7.616 -17.384 -1.058 1.00 92.94 182 ASN A O 1
ATOM 1473 N N . ARG A 1 183 ? -5.650 -16.302 -0.987 1.00 90.88 183 ARG A N 1
ATOM 1474 C CA . ARG A 1 183 ? -5.116 -17.074 0.142 1.00 90.88 183 ARG A CA 1
ATOM 1475 C C . ARG A 1 183 ? -5.866 -16.784 1.440 1.00 90.88 183 ARG A C 1
ATOM 1477 O O . ARG A 1 183 ? -6.108 -17.715 2.205 1.00 90.88 183 ARG A O 1
ATOM 1484 N N . GLN A 1 184 ? -6.263 -15.535 1.682 1.00 87.00 184 GLN A N 1
ATOM 1485 C CA . GLN A 1 184 ? -7.097 -15.178 2.829 1.00 87.00 184 GLN A CA 1
ATOM 1486 C C . GLN A 1 184 ? -8.464 -15.878 2.760 1.00 87.00 184 GLN A C 1
ATOM 1488 O O . GLN A 1 184 ? -8.882 -16.474 3.752 1.00 87.00 184 GLN A O 1
ATOM 1493 N N . GLU A 1 185 ? -9.129 -15.865 1.600 1.00 84.12 185 GLU A N 1
ATOM 1494 C CA . GLU A 1 185 ? -10.424 -16.535 1.389 1.00 84.12 185 GLU A CA 1
ATOM 1495 C C . GLU A 1 185 ? -10.320 -18.061 1.533 1.00 84.12 185 GLU A C 1
ATOM 1497 O O . GLU A 1 185 ? -11.241 -18.708 2.028 1.00 84.12 185 GLU A O 1
ATOM 1502 N N . ALA A 1 186 ? -9.166 -18.640 1.192 1.00 85.31 186 ALA A N 1
ATOM 1503 C CA . ALA A 1 186 ? -8.860 -20.049 1.434 1.00 85.31 186 ALA A CA 1
ATOM 1504 C C . ALA A 1 186 ? -8.535 -20.379 2.912 1.00 85.31 186 ALA A C 1
ATOM 1506 O O . ALA A 1 186 ? -8.211 -21.524 3.228 1.00 85.31 186 ALA A O 1
ATOM 1507 N N . GLY A 1 187 ? -8.605 -19.404 3.828 1.00 77.62 187 GLY A N 1
ATOM 1508 C CA . GLY A 1 187 ? -8.347 -19.586 5.261 1.00 77.62 187 GLY A CA 1
ATOM 1509 C C . GLY A 1 187 ? -6.889 -19.374 5.693 1.00 77.62 187 GLY A C 1
ATOM 1510 O O . GLY A 1 187 ? -6.522 -19.728 6.817 1.00 77.62 187 GLY A O 1
ATOM 1511 N N . GLY A 1 188 ? -6.047 -18.794 4.833 1.00 77.88 188 GLY A N 1
ATOM 1512 C CA . GLY A 1 188 ? -4.658 -18.449 5.135 1.00 77.88 188 GLY A CA 1
ATOM 1513 C C . GLY A 1 188 ? -4.552 -17.335 6.177 1.00 77.88 188 GLY A C 1
ATOM 1514 O O . GLY A 1 188 ? -4.699 -16.151 5.872 1.00 77.88 188 GLY A O 1
ATOM 1515 N N . LYS A 1 189 ? -4.284 -17.709 7.433 1.00 69.00 189 LYS A N 1
ATOM 1516 C CA . LYS A 1 189 ? -4.206 -16.761 8.561 1.00 69.00 189 LYS A CA 1
ATOM 1517 C C . LYS A 1 189 ? -3.021 -15.797 8.458 1.00 69.00 189 LYS A C 1
ATOM 1519 O O . LYS A 1 189 ? -3.116 -14.666 8.924 1.00 69.00 189 LYS A O 1
ATOM 1524 N N . ASP A 1 190 ? -1.942 -16.221 7.811 1.00 71.06 190 ASP A N 1
ATOM 1525 C CA . ASP A 1 190 ? -0.677 -15.495 7.692 1.00 71.06 190 ASP A CA 1
ATOM 1526 C C . ASP A 1 190 ? -0.751 -14.238 6.812 1.00 71.06 190 ASP A C 1
ATOM 1528 O O . ASP A 1 190 ? -0.006 -13.289 7.041 1.00 71.06 190 ASP A O 1
ATOM 1532 N N . VAL A 1 191 ? -1.677 -14.199 5.851 1.00 76.44 191 VAL A N 1
ATOM 1533 C CA . VAL A 1 191 ? -1.903 -13.039 4.968 1.00 76.44 191 VAL A CA 1
ATOM 1534 C C . VAL A 1 191 ? -3.056 -12.150 5.412 1.00 76.44 191 VAL A C 1
ATOM 1536 O O . VAL A 1 191 ? -3.228 -11.053 4.881 1.00 76.44 191 VAL A O 1
ATOM 1539 N N . SER A 1 192 ? -3.832 -12.595 6.404 1.00 68.00 192 SER A N 1
ATOM 1540 C CA . SER A 1 192 ? -5.064 -11.925 6.823 1.00 68.00 192 SER A CA 1
ATOM 1541 C C . SER A 1 192 ? -4.834 -10.457 7.187 1.00 68.00 192 SER A C 1
ATOM 1543 O O . SER A 1 192 ? -5.682 -9.614 6.918 1.00 68.00 192 SER A O 1
ATOM 1545 N N . MET A 1 193 ? -3.692 -10.110 7.781 1.00 76.81 193 MET A N 1
ATOM 1546 C CA . MET A 1 193 ? -3.362 -8.740 8.203 1.00 76.81 193 MET A CA 1
ATOM 1547 C C . MET A 1 193 ? -2.702 -7.895 7.129 1.00 76.81 193 MET A C 1
ATOM 1549 O O . MET A 1 193 ? -2.640 -6.672 7.273 1.00 76.81 193 MET A O 1
ATOM 1553 N N . LEU A 1 194 ? -2.214 -8.524 6.063 1.00 86.56 194 LEU A N 1
ATOM 1554 C CA . LEU A 1 194 ? -1.432 -7.844 5.046 1.00 86.56 194 LEU A CA 1
ATOM 1555 C C . LEU A 1 194 ? -2.288 -6.810 4.312 1.00 86.56 194 LEU A C 1
ATOM 1557 O O . LEU A 1 194 ? -1.958 -5.627 4.312 1.00 86.56 194 LEU A O 1
ATOM 1561 N N . LEU A 1 195 ? -3.424 -7.244 3.760 1.00 89.56 195 LEU A N 1
ATOM 1562 C CA . LEU A 1 195 ? -4.311 -6.397 2.957 1.00 89.56 195 LEU A CA 1
ATOM 1563 C C . LEU A 1 195 ? -4.910 -5.239 3.762 1.00 89.56 195 LEU A C 1
ATOM 1565 O O . LEU A 1 195 ? -5.011 -4.118 3.259 1.00 89.56 195 LEU A O 1
ATOM 1569 N N . ASP A 1 196 ? -5.248 -5.493 5.029 1.00 84.38 196 ASP A N 1
ATOM 1570 C CA . ASP A 1 196 ? -5.734 -4.456 5.938 1.00 84.38 196 ASP A CA 1
ATOM 1571 C C . ASP A 1 196 ? -4.630 -3.442 6.271 1.00 84.38 196 ASP A C 1
ATOM 1573 O O . ASP A 1 196 ? -4.903 -2.244 6.348 1.00 84.38 196 ASP A O 1
ATOM 1577 N N . SER A 1 197 ? -3.376 -3.882 6.414 1.00 87.81 197 SER A N 1
ATOM 1578 C CA . SER A 1 197 ? -2.235 -2.995 6.681 1.00 87.81 197 SER A CA 1
ATOM 1579 C C . SER A 1 197 ? -1.889 -2.099 5.491 1.00 87.81 197 SER A C 1
ATOM 1581 O O . SER A 1 197 ? -1.356 -1.005 5.689 1.00 87.81 197 SER A O 1
ATOM 1583 N N . ILE A 1 198 ? -2.218 -2.505 4.259 1.00 93.31 198 ILE A N 1
ATOM 1584 C CA . ILE A 1 198 ? -2.030 -1.660 3.077 1.00 93.31 198 ILE A CA 1
ATOM 1585 C C . ILE A 1 198 ? -2.953 -0.442 3.161 1.00 93.31 198 ILE A C 1
ATOM 1587 O O . ILE A 1 198 ? -4.182 -0.537 3.275 1.00 93.31 198 ILE A O 1
ATOM 1591 N N . ARG A 1 199 ? -2.351 0.747 3.117 1.00 93.25 199 ARG A N 1
ATOM 1592 C CA . ARG A 1 199 ? -3.073 2.022 3.162 1.00 93.25 199 ARG A CA 1
ATOM 1593 C C . ARG A 1 199 ? -3.157 2.686 1.798 1.00 93.25 199 ARG A C 1
ATOM 1595 O O . ARG A 1 199 ? -4.171 3.327 1.517 1.00 93.25 199 ARG A O 1
ATOM 1602 N N . GLY A 1 200 ? -2.179 2.467 0.922 1.00 96.12 200 GLY A N 1
ATOM 1603 C CA . GLY A 1 200 ? -2.278 2.962 -0.441 1.00 96.12 200 GLY A CA 1
ATOM 1604 C C . GLY A 1 200 ? -1.186 2.510 -1.400 1.00 96.12 200 GLY A C 1
ATOM 1605 O O . GLY A 1 200 ? -0.203 1.884 -1.007 1.00 96.12 200 GLY A O 1
ATOM 1606 N N . PHE A 1 201 ? -1.402 2.858 -2.668 1.00 98.31 201 PHE A N 1
ATOM 1607 C CA . PHE A 1 201 ? -0.539 2.543 -3.796 1.00 98.31 201 PHE A CA 1
ATOM 1608 C C . PHE A 1 201 ? -0.183 3.811 -4.560 1.00 98.31 201 PHE A C 1
ATOM 1610 O O . PHE A 1 201 ? -1.068 4.582 -4.947 1.00 98.31 201 PHE A O 1
ATOM 1617 N N . PHE A 1 202 ? 1.105 3.973 -4.828 1.00 97.75 202 PHE A N 1
ATOM 1618 C CA . PHE A 1 202 ? 1.632 5.002 -5.704 1.00 97.75 202 PHE A CA 1
ATOM 1619 C C . PHE A 1 202 ? 2.198 4.351 -6.967 1.00 97.75 202 PHE A C 1
ATOM 1621 O O . PHE A 1 202 ? 3.094 3.509 -6.900 1.00 97.75 202 PHE A O 1
ATOM 1628 N N . PHE A 1 203 ? 1.674 4.725 -8.130 1.00 96.00 203 PHE A N 1
ATOM 1629 C CA . PHE A 1 203 ? 2.054 4.130 -9.406 1.00 96.00 203 PHE A CA 1
ATOM 1630 C C . PHE A 1 203 ? 2.837 5.115 -10.267 1.00 96.00 203 PHE A C 1
ATOM 1632 O O . PHE A 1 203 ? 2.294 6.119 -10.715 1.00 96.00 203 PHE A O 1
ATOM 1639 N N . TYR A 1 204 ? 4.080 4.772 -10.582 1.00 92.44 204 TYR A N 1
ATOM 1640 C CA . TYR A 1 204 ? 4.891 5.435 -11.594 1.00 92.44 204 TYR A CA 1
ATOM 1641 C C . TYR A 1 204 ? 4.712 4.727 -12.944 1.00 92.44 204 TYR A C 1
ATOM 1643 O O . TYR A 1 204 ? 5.135 3.585 -13.122 1.00 92.44 204 TYR A O 1
ATOM 1651 N N . SER A 1 205 ? 4.061 5.381 -13.905 1.00 87.62 205 SER A N 1
ATOM 1652 C CA . SER A 1 205 ? 3.869 4.936 -15.296 1.00 87.62 205 SER A CA 1
ATOM 1653 C C . SER A 1 205 ? 3.492 3.451 -15.468 1.00 87.62 205 SER A C 1
ATOM 1655 O O . SER A 1 205 ? 3.970 2.759 -16.373 1.00 87.62 205 SER A O 1
ATOM 1657 N N . THR A 1 206 ? 2.644 2.925 -14.582 1.00 90.00 206 THR A N 1
ATOM 1658 C CA . THR A 1 206 ? 2.224 1.516 -14.608 1.00 90.00 206 THR A CA 1
ATOM 1659 C C . THR A 1 206 ? 1.225 1.285 -15.744 1.00 90.00 206 THR A C 1
ATOM 1661 O O . THR A 1 206 ? 0.241 2.013 -15.823 1.00 90.00 206 THR A O 1
ATOM 1664 N N . PRO A 1 207 ? 1.398 0.280 -16.619 1.00 87.00 207 PRO A N 1
ATOM 1665 C CA . PRO A 1 207 ? 0.439 -0.018 -17.682 1.00 87.00 207 PRO A CA 1
ATOM 1666 C C . PRO A 1 207 ? -0.741 -0.838 -17.149 1.00 87.00 207 PRO A C 1
ATOM 1668 O O . PRO A 1 207 ? -0.828 -2.050 -17.343 1.00 87.00 207 PRO A O 1
ATOM 1671 N N . HIS A 1 208 ? -1.661 -0.178 -16.449 1.00 87.69 208 HIS A N 1
ATOM 1672 C CA . HIS A 1 208 ? -2.715 -0.819 -15.669 1.00 87.69 208 HIS A CA 1
ATOM 1673 C C . HIS A 1 208 ? -3.578 -1.804 -16.454 1.00 87.69 208 HIS A C 1
ATOM 1675 O O . HIS A 1 208 ? -3.952 -2.820 -15.885 1.00 87.69 208 HIS A O 1
ATOM 1681 N N . ARG A 1 209 ? -3.895 -1.513 -17.719 1.00 84.44 209 ARG A N 1
ATOM 1682 C CA . ARG A 1 209 ? -4.765 -2.344 -18.573 1.00 84.44 209 ARG A CA 1
ATOM 1683 C C . ARG A 1 209 ? -4.012 -3.032 -19.715 1.00 84.44 209 ARG A C 1
ATOM 1685 O O . ARG A 1 209 ? -4.642 -3.568 -20.621 1.00 84.44 209 ARG A O 1
ATOM 1692 N N . GLY A 1 210 ? -2.681 -2.999 -19.677 1.00 80.56 210 GLY A N 1
ATOM 1693 C CA . GLY A 1 210 ? -1.817 -3.516 -20.733 1.00 80.56 210 GLY A CA 1
ATOM 1694 C C . GLY A 1 210 ? -1.184 -2.453 -21.624 1.00 80.56 210 GLY A C 1
ATOM 1695 O O . GLY A 1 210 ? -1.279 -1.252 -21.382 1.00 80.56 210 GLY A O 1
ATOM 1696 N N . VAL A 1 211 ? -0.473 -2.936 -22.639 1.00 74.31 211 VAL A N 1
ATOM 1697 C CA . VAL A 1 211 ? 0.430 -2.205 -23.530 1.00 74.31 211 VAL A CA 1
ATOM 1698 C C . VAL A 1 211 ? 0.070 -2.510 -24.981 1.00 74.31 211 VAL A C 1
ATOM 1700 O O . VAL A 1 211 ? 0.107 -3.655 -25.422 1.00 74.31 211 VAL A O 1
ATOM 1703 N N . LYS A 1 212 ? -0.230 -1.497 -25.792 1.00 70.94 212 LYS A N 1
ATOM 1704 C CA . LYS A 1 212 ? -0.483 -1.726 -27.224 1.00 70.94 212 LYS A CA 1
ATOM 1705 C C . LYS A 1 212 ? 0.831 -1.914 -27.990 1.00 70.94 212 LYS A C 1
ATOM 1707 O O . LYS A 1 212 ? 1.825 -1.257 -27.707 1.00 70.94 212 LYS A O 1
ATOM 1712 N N . GLY A 1 213 ? 0.822 -2.785 -29.000 1.00 66.50 213 GLY A N 1
ATOM 1713 C CA . GLY A 1 213 ? 1.963 -2.962 -29.910 1.00 66.50 213 GLY A CA 1
ATOM 1714 C C . GLY A 1 213 ? 3.104 -3.831 -29.371 1.00 66.50 213 GLY A C 1
ATOM 1715 O O . GLY A 1 213 ? 4.194 -3.818 -29.945 1.00 66.50 213 GLY A O 1
ATOM 1716 N N . LEU A 1 214 ? 2.872 -4.595 -28.299 1.00 70.69 214 LEU A N 1
ATOM 1717 C CA . LEU A 1 214 ? 3.834 -5.583 -27.819 1.00 70.69 214 LEU A CA 1
ATOM 1718 C C . LEU A 1 214 ? 4.023 -6.677 -28.885 1.00 70.69 214 LEU A C 1
ATOM 1720 O O . LEU A 1 214 ? 3.056 -7.287 -29.339 1.00 70.69 214 LEU A O 1
ATOM 1724 N N . LYS A 1 215 ? 5.266 -6.885 -29.331 1.00 73.38 215 LYS A N 1
ATOM 1725 C CA . LYS A 1 215 ? 5.610 -7.880 -30.361 1.00 73.38 215 LYS A CA 1
ATOM 1726 C C . LYS A 1 215 ? 5.706 -9.279 -29.753 1.00 73.38 215 LYS A C 1
ATOM 1728 O O . LYS A 1 215 ? 6.079 -9.405 -28.590 1.00 73.38 215 LYS A O 1
ATOM 1733 N N . HIS A 1 216 ? 5.429 -10.304 -30.564 1.00 75.06 216 HIS A N 1
ATOM 1734 C CA . HIS A 1 216 ? 5.566 -11.700 -30.149 1.00 75.06 216 HIS A CA 1
ATOM 1735 C C . HIS A 1 216 ? 6.998 -11.974 -29.644 1.00 75.06 216 HIS A C 1
ATOM 1737 O O . HIS A 1 216 ? 7.952 -11.592 -30.334 1.00 75.06 216 HIS A O 1
ATOM 1743 N N . PRO A 1 217 ? 7.164 -12.628 -28.481 1.00 78.31 217 PRO A N 1
ATOM 1744 C CA . PRO A 1 217 ? 8.472 -12.945 -27.929 1.00 78.31 217 PRO A CA 1
ATOM 1745 C C . PRO A 1 217 ? 9.275 -13.865 -28.854 1.00 78.31 217 PRO A C 1
ATOM 1747 O O . PRO A 1 217 ? 8.730 -14.780 -29.479 1.00 78.31 217 PRO A O 1
ATOM 1750 N N . GLY A 1 218 ? 10.581 -13.633 -28.940 1.00 80.12 218 GLY A N 1
ATOM 1751 C CA . GLY A 1 218 ? 11.528 -14.503 -29.631 1.00 80.12 218 GLY A CA 1
ATOM 1752 C C . GLY A 1 218 ? 11.956 -15.709 -28.787 1.00 80.12 218 GLY A C 1
ATOM 1753 O O . GLY A 1 218 ? 11.578 -15.861 -27.629 1.00 80.12 218 GLY A O 1
ATOM 1754 N N . LYS A 1 219 ? 12.813 -16.571 -29.353 1.00 75.56 219 LYS A N 1
ATOM 1755 C CA . LYS A 1 219 ? 13.325 -17.775 -28.661 1.00 75.56 219 LYS A CA 1
ATOM 1756 C C . LYS A 1 219 ? 14.190 -17.479 -27.427 1.00 75.56 219 LYS A C 1
ATOM 1758 O O . LYS A 1 219 ? 14.309 -18.345 -26.575 1.00 75.56 219 LYS A O 1
ATOM 1763 N N . LYS A 1 220 ? 14.807 -16.294 -27.364 1.00 74.25 220 LYS A N 1
ATOM 1764 C CA . LYS A 1 220 ? 15.670 -15.850 -26.253 1.00 74.25 220 LYS A CA 1
ATOM 1765 C C . LYS A 1 220 ? 14.913 -15.069 -25.170 1.00 74.25 220 LYS A C 1
ATOM 1767 O O . LYS A 1 220 ? 15.501 -14.702 -24.159 1.00 74.25 220 LYS A O 1
ATOM 1772 N N . ASP A 1 221 ? 13.637 -14.774 -25.399 1.00 80.69 221 ASP A N 1
ATOM 1773 C CA . ASP A 1 221 ? 12.826 -14.025 -24.445 1.00 80.69 221 ASP A CA 1
ATOM 1774 C C . ASP A 1 221 ? 12.351 -14.957 -23.317 1.00 80.69 221 ASP A C 1
ATOM 1776 O O . ASP A 1 221 ? 11.995 -16.115 -23.562 1.00 80.69 221 ASP A O 1
ATOM 1780 N N . GLY A 1 222 ? 12.385 -14.452 -22.084 1.00 79.00 222 GLY A N 1
ATOM 1781 C CA . GLY A 1 222 ? 12.088 -15.212 -20.871 1.00 79.00 222 GLY A CA 1
ATOM 1782 C C . GLY A 1 222 ? 10.587 -15.412 -20.625 1.00 79.00 222 GLY A C 1
ATOM 1783 O O . GLY A 1 222 ? 9.755 -14.790 -21.302 1.00 79.00 222 GLY A O 1
ATOM 1784 N N . PRO A 1 223 ? 10.214 -16.260 -19.647 1.00 79.56 223 PRO A N 1
ATOM 1785 C CA . PRO A 1 223 ? 8.830 -16.525 -19.267 1.00 79.56 223 PRO A CA 1
ATOM 1786 C C . PRO A 1 223 ? 8.060 -15.254 -18.916 1.00 79.56 223 PRO A C 1
ATOM 1788 O O . PRO A 1 223 ? 6.913 -15.127 -19.328 1.00 79.56 223 PRO A O 1
ATOM 1791 N N . LEU A 1 224 ? 8.696 -14.276 -18.265 1.00 79.69 224 LEU A N 1
ATOM 1792 C CA . LEU A 1 224 ? 8.061 -13.013 -17.898 1.00 79.69 224 LEU A CA 1
ATOM 1793 C C . LEU A 1 224 ? 7.591 -12.198 -19.111 1.00 79.69 224 LEU A C 1
ATOM 1795 O O . LEU A 1 224 ? 6.443 -11.758 -19.165 1.00 79.69 224 LEU A O 1
ATOM 1799 N N . LEU A 1 225 ? 8.450 -12.027 -20.124 1.00 78.31 225 LEU A N 1
ATOM 1800 C CA . LEU A 1 225 ? 8.074 -11.290 -21.334 1.00 78.31 225 LEU A CA 1
ATOM 1801 C C . LEU A 1 225 ? 7.034 -12.061 -22.157 1.00 78.31 225 LEU A C 1
ATOM 1803 O O . LEU A 1 225 ? 6.148 -11.452 -22.763 1.00 78.31 225 LEU A O 1
ATOM 1807 N N . ARG A 1 226 ? 7.122 -13.397 -22.166 1.00 79.62 226 ARG A N 1
ATOM 1808 C CA . ARG A 1 226 ? 6.120 -14.253 -22.806 1.00 79.62 226 ARG A CA 1
ATOM 1809 C C . ARG A 1 226 ? 4.760 -14.129 -22.136 1.00 79.62 226 ARG A C 1
ATOM 1811 O O . ARG A 1 226 ? 3.785 -13.848 -22.827 1.00 79.62 226 ARG A O 1
ATOM 1818 N N . TRP A 1 227 ? 4.733 -14.225 -20.812 1.00 80.12 227 TRP A N 1
ATOM 1819 C CA . TRP A 1 227 ? 3.549 -13.980 -20.005 1.00 80.12 227 TRP A CA 1
ATOM 1820 C C . TRP A 1 227 ? 2.971 -12.601 -20.328 1.00 80.12 227 TRP A C 1
ATOM 1822 O O . TRP A 1 227 ? 1.816 -12.500 -20.723 1.00 80.12 227 TRP A O 1
ATOM 1832 N N . MET A 1 228 ? 3.781 -11.537 -20.305 1.00 77.31 228 MET A N 1
ATOM 1833 C CA . MET A 1 228 ? 3.299 -10.192 -20.633 1.00 77.31 228 MET A CA 1
ATOM 1834 C C . MET A 1 228 ? 2.676 -10.096 -22.024 1.00 77.31 228 MET A C 1
ATOM 1836 O O . MET A 1 228 ? 1.663 -9.419 -22.179 1.00 77.31 228 MET A O 1
ATOM 1840 N N . TYR A 1 229 ? 3.259 -10.746 -23.033 1.00 77.12 229 TYR A N 1
ATOM 1841 C CA . TYR A 1 229 ? 2.695 -10.772 -24.381 1.00 77.12 229 TYR A CA 1
ATOM 1842 C C . TYR A 1 229 ? 1.331 -11.464 -24.424 1.00 77.12 229 TYR A C 1
ATOM 1844 O O . TYR A 1 229 ? 0.368 -10.891 -24.941 1.00 77.12 229 TYR A O 1
ATOM 1852 N N . GLU A 1 230 ? 1.241 -12.658 -23.846 1.00 75.94 230 GLU A N 1
ATOM 1853 C CA . GLU A 1 230 ? 0.018 -13.462 -23.811 1.00 75.94 230 GLU A CA 1
ATOM 1854 C C . GLU A 1 230 ? -1.085 -12.743 -23.019 1.00 75.94 230 GLU A C 1
ATOM 1856 O O . GLU A 1 230 ? -2.184 -12.499 -23.522 1.00 75.94 230 GLU A O 1
ATOM 1861 N N . VAL A 1 231 ? -0.774 -12.299 -21.804 1.00 71.44 231 VAL A N 1
ATOM 1862 C CA . VAL A 1 231 ? -1.707 -11.633 -20.885 1.00 71.44 231 VAL A CA 1
ATOM 1863 C C . VAL A 1 231 ? -2.193 -10.296 -21.451 1.00 71.44 231 VAL A C 1
ATOM 1865 O O . VAL A 1 231 ? -3.367 -9.941 -21.299 1.00 71.44 231 VAL A O 1
ATOM 1868 N N . ASN A 1 232 ? -1.331 -9.572 -22.166 1.00 72.62 232 ASN A N 1
ATOM 1869 C CA . ASN A 1 232 ? -1.709 -8.354 -22.867 1.00 72.62 232 ASN A CA 1
ATOM 1870 C C . ASN A 1 232 ? -2.654 -8.617 -24.053 1.00 72.62 232 ASN A C 1
ATOM 1872 O O . ASN A 1 232 ? -3.634 -7.894 -24.225 1.00 72.62 232 ASN A O 1
ATOM 1876 N N . GLY A 1 233 ? -2.391 -9.656 -24.853 1.00 68.56 233 GLY A N 1
ATOM 1877 C CA . GLY A 1 233 ? -3.242 -10.037 -25.986 1.00 68.56 233 GLY A CA 1
ATOM 1878 C C . GLY A 1 233 ? -4.617 -10.572 -25.570 1.00 68.56 233 GLY A C 1
ATOM 1879 O O . GLY A 1 233 ? -5.598 -10.367 -26.282 1.00 68.56 233 GLY A O 1
ATOM 1880 N N . HIS A 1 234 ? -4.706 -11.203 -24.396 1.00 71.31 234 HIS A N 1
ATOM 1881 C CA . HIS A 1 234 ? -5.931 -11.828 -23.885 1.00 71.31 234 HIS A CA 1
ATOM 1882 C C . HIS A 1 234 ? -6.743 -10.952 -22.914 1.00 71.31 234 HIS A C 1
ATOM 1884 O O . HIS A 1 234 ? -7.715 -11.426 -22.323 1.00 71.31 234 HIS A O 1
ATOM 1890 N N . GLY A 1 235 ? -6.365 -9.682 -22.723 1.00 80.50 235 GLY A N 1
ATOM 1891 C CA . GLY A 1 235 ? -7.064 -8.760 -21.818 1.00 80.50 235 GLY A CA 1
ATOM 1892 C C . GLY A 1 235 ? -6.952 -9.133 -20.335 1.00 80.50 235 GLY A C 1
ATOM 1893 O O . GLY A 1 235 ? -7.678 -8.593 -19.505 1.00 80.50 235 GLY A O 1
ATOM 1894 N N . GLN A 1 236 ? -6.041 -10.036 -19.974 1.00 83.19 236 GLN A N 1
ATOM 1895 C CA . GLN A 1 236 ? -5.869 -10.482 -18.594 1.00 83.19 236 GLN A CA 1
ATOM 1896 C C . GLN A 1 236 ? -5.335 -9.357 -17.691 1.00 83.19 236 GLN A C 1
ATOM 1898 O O . GLN A 1 236 ? -5.756 -9.271 -16.545 1.00 83.19 236 GLN A O 1
ATOM 1903 N N . LEU A 1 237 ? -4.507 -8.431 -18.202 1.00 85.44 237 LEU A N 1
ATOM 1904 C CA . LEU A 1 237 ? -4.100 -7.239 -17.435 1.00 85.44 237 LEU A CA 1
ATOM 1905 C C . LEU A 1 237 ? -5.291 -6.322 -17.121 1.00 85.44 237 LEU A C 1
ATOM 1907 O O . LEU A 1 237 ? -5.343 -5.729 -16.046 1.00 85.44 237 LEU A O 1
ATOM 1911 N N . ALA A 1 238 ? -6.265 -6.227 -18.031 1.00 87.44 238 ALA A N 1
ATOM 1912 C CA . ALA A 1 238 ? -7.496 -5.491 -17.766 1.00 87.44 238 ALA A CA 1
ATOM 1913 C C . ALA A 1 238 ? -8.321 -6.174 -16.664 1.00 87.44 238 ALA A C 1
ATOM 1915 O O . ALA A 1 238 ? -8.731 -5.492 -15.730 1.00 87.44 238 ALA A O 1
ATOM 1916 N N . ARG A 1 239 ? -8.455 -7.509 -16.705 1.00 90.75 239 ARG A N 1
ATOM 1917 C CA . ARG A 1 239 ? -9.127 -8.286 -15.646 1.00 90.75 239 ARG A CA 1
ATOM 1918 C C . ARG A 1 239 ? -8.432 -8.146 -14.293 1.00 90.75 239 ARG A C 1
ATOM 1920 O O . ARG A 1 239 ? -9.086 -7.844 -13.306 1.00 90.75 239 ARG A O 1
ATOM 1927 N N . LEU A 1 240 ? -7.104 -8.281 -14.255 1.00 92.06 240 LEU A N 1
ATOM 1928 C CA . LEU A 1 240 ? -6.314 -8.068 -13.040 1.00 92.06 240 LEU A CA 1
ATOM 1929 C C . LEU A 1 240 ? -6.555 -6.667 -12.466 1.00 92.06 240 LEU A C 1
ATOM 1931 O O . LEU A 1 240 ? -6.689 -6.489 -11.259 1.00 92.06 240 LEU A O 1
ATOM 1935 N N . HIS A 1 241 ? -6.621 -5.651 -13.326 1.00 92.81 241 HIS A N 1
ATOM 1936 C CA . HIS A 1 241 ? -6.914 -4.297 -12.882 1.00 92.81 241 HIS A CA 1
ATOM 1937 C C . HIS A 1 241 ? -8.343 -4.121 -12.368 1.00 92.81 241 HIS A C 1
ATOM 1939 O O . HIS A 1 241 ? -8.512 -3.383 -11.401 1.00 92.81 241 HIS A O 1
ATOM 1945 N N . GLU A 1 242 ? -9.333 -4.765 -12.981 1.00 93.69 242 GLU A N 1
ATOM 1946 C CA . GLU A 1 242 ? -10.722 -4.767 -12.508 1.00 93.69 242 GLU A CA 1
ATOM 1947 C C . GLU A 1 242 ? -10.822 -5.409 -11.122 1.00 93.69 242 GLU A C 1
ATOM 1949 O O . GLU A 1 242 ? -11.283 -4.749 -10.193 1.00 93.69 242 GLU A O 1
ATOM 1954 N N . THR A 1 243 ? -10.260 -6.607 -10.936 1.00 95.44 243 THR A N 1
ATOM 1955 C CA . THR A 1 243 ? -10.192 -7.265 -9.620 1.00 95.44 243 THR A CA 1
ATOM 1956 C C . THR A 1 243 ? -9.455 -6.399 -8.597 1.00 95.44 243 THR A C 1
ATOM 1958 O O . THR A 1 243 ? -9.908 -6.227 -7.470 1.00 95.44 243 THR A O 1
ATOM 1961 N N . PHE A 1 244 ? -8.341 -5.768 -8.978 1.00 95.81 244 PHE A N 1
ATOM 1962 C CA . PHE A 1 244 ? -7.642 -4.841 -8.086 1.00 95.81 244 PHE A CA 1
ATOM 1963 C C . PHE A 1 244 ? -8.499 -3.622 -7.705 1.00 95.81 244 PHE A C 1
ATOM 1965 O O . PHE A 1 244 ? -8.423 -3.156 -6.570 1.00 95.81 244 PHE A O 1
ATOM 1972 N N . CYS A 1 245 ? -9.320 -3.097 -8.619 1.00 94.44 245 CYS A N 1
ATOM 1973 C CA . CYS A 1 245 ? -10.251 -2.012 -8.310 1.00 94.44 245 CYS A CA 1
ATOM 1974 C C . CYS A 1 245 ? -11.322 -2.452 -7.303 1.00 94.44 245 CYS A C 1
ATOM 1976 O O . CYS A 1 245 ? -11.640 -1.679 -6.403 1.00 94.44 245 CYS A O 1
ATOM 1978 N N . GLU A 1 246 ? -11.828 -3.682 -7.406 1.00 94.50 246 GLU A N 1
ATOM 1979 C CA . GLU A 1 246 ? -12.752 -4.255 -6.418 1.00 94.50 246 GLU A CA 1
ATOM 1980 C C . GLU A 1 246 ? -12.094 -4.349 -5.036 1.00 94.50 246 GLU A C 1
ATOM 1982 O O . GLU A 1 246 ? -12.660 -3.878 -4.048 1.00 94.50 246 GLU A O 1
ATOM 1987 N N . LEU A 1 247 ? -10.858 -4.858 -4.965 1.00 94.12 247 LEU A N 1
ATOM 1988 C CA . LEU A 1 247 ? -10.089 -4.906 -3.717 1.00 94.12 247 LEU A CA 1
ATOM 1989 C C . LEU A 1 247 ? -9.818 -3.505 -3.156 1.00 94.12 247 LEU A C 1
ATOM 1991 O O . LEU A 1 247 ? -9.952 -3.276 -1.955 1.00 94.12 247 LEU A O 1
ATOM 1995 N N . LYS A 1 248 ? -9.496 -2.538 -4.018 1.00 93.38 248 LYS A N 1
ATOM 1996 C CA . LYS A 1 248 ? -9.296 -1.140 -3.627 1.00 93.38 248 LYS A CA 1
ATOM 1997 C C . LYS A 1 248 ? -10.540 -0.555 -2.959 1.00 93.38 248 LYS A C 1
ATOM 1999 O O . LYS A 1 248 ? -10.391 0.144 -1.958 1.00 93.38 248 LYS A O 1
ATOM 2004 N N . GLU A 1 249 ? -11.740 -0.840 -3.459 1.00 89.19 249 GLU A N 1
ATOM 2005 C CA . GLU A 1 249 ? -12.983 -0.417 -2.800 1.00 89.19 249 GLU A CA 1
ATOM 2006 C C . GLU A 1 249 ? -13.234 -1.195 -1.499 1.00 89.19 249 GLU A C 1
ATOM 2008 O O . GLU A 1 249 ? -13.549 -0.587 -0.473 1.00 89.19 249 GLU A O 1
ATOM 2013 N N . LEU A 1 250 ? -13.014 -2.515 -1.503 1.00 86.69 250 LEU A N 1
ATOM 2014 C CA . LEU A 1 250 ? -13.214 -3.392 -0.344 1.00 86.69 250 LEU A CA 1
ATOM 2015 C C . LEU A 1 250 ? -12.346 -2.995 0.860 1.00 86.69 250 LEU A C 1
ATOM 2017 O O . LEU A 1 250 ? -12.832 -2.922 1.990 1.00 86.69 250 LEU A O 1
ATOM 2021 N N . TYR A 1 251 ? -11.067 -2.715 0.617 1.00 86.81 251 TYR A N 1
ATOM 2022 C CA . TY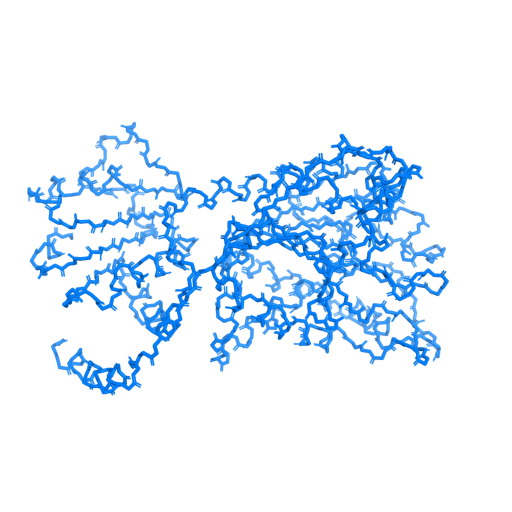R A 1 251 ? -10.090 -2.339 1.643 1.00 86.81 251 TYR A CA 1
ATOM 2023 C C . TYR A 1 251 ? -9.904 -0.818 1.768 1.00 86.81 251 TYR A C 1
ATOM 2025 O O . TYR A 1 251 ? -9.117 -0.345 2.592 1.00 86.81 251 TYR A O 1
ATOM 2033 N N . ARG A 1 252 ? -10.639 -0.030 0.971 1.00 87.88 252 ARG A N 1
ATOM 2034 C CA . ARG A 1 252 ? -10.572 1.440 0.902 1.00 87.88 252 ARG A CA 1
ATOM 2035 C C . ARG A 1 252 ? -9.150 1.980 0.736 1.00 87.88 252 ARG A C 1
ATOM 2037 O O . ARG A 1 252 ? -8.742 2.902 1.453 1.00 87.88 252 ARG A O 1
ATOM 2044 N N . TRP A 1 253 ? -8.369 1.392 -0.164 1.00 92.75 253 TRP A N 1
ATOM 2045 C CA . TRP A 1 253 ? -6.996 1.825 -0.427 1.00 92.75 253 TRP A CA 1
ATOM 2046 C C . TRP A 1 253 ? -6.948 3.184 -1.125 1.00 92.75 253 TRP A C 1
ATOM 2048 O O . TRP A 1 253 ? -7.731 3.476 -2.033 1.00 92.75 253 TRP A O 1
ATOM 2058 N N . LEU A 1 254 ? -5.990 4.012 -0.713 1.00 93.88 254 LEU A N 1
ATOM 2059 C CA . LEU A 1 254 ? -5.637 5.228 -1.431 1.00 93.88 254 LEU A CA 1
ATOM 2060 C C . LEU A 1 254 ? -4.838 4.898 -2.686 1.00 93.88 254 LEU A C 1
ATOM 2062 O O . LEU A 1 254 ? -3.939 4.068 -2.633 1.00 93.88 254 LEU A O 1
ATOM 2066 N N . ILE A 1 255 ? -5.136 5.567 -3.797 1.00 95.81 255 ILE A N 1
ATOM 2067 C CA . ILE A 1 255 ? -4.407 5.386 -5.053 1.00 95.81 255 ILE A CA 1
ATOM 2068 C C . ILE A 1 255 ? -3.956 6.743 -5.569 1.00 95.81 255 ILE A C 1
ATOM 2070 O O . ILE A 1 255 ? -4.747 7.687 -5.587 1.00 95.81 255 ILE A O 1
ATOM 2074 N N . PHE A 1 256 ? -2.713 6.814 -6.027 1.00 95.69 256 PHE A N 1
ATOM 2075 C CA . PHE A 1 256 ? -2.212 7.916 -6.833 1.00 95.69 256 PHE A CA 1
ATOM 2076 C C . PHE A 1 256 ? -1.379 7.357 -7.985 1.00 95.69 256 PHE A C 1
ATOM 2078 O O . PHE A 1 256 ? -0.560 6.461 -7.784 1.00 95.69 256 PHE A O 1
ATOM 2085 N N . ALA A 1 257 ? -1.596 7.861 -9.195 1.00 93.44 257 ALA A N 1
ATOM 2086 C CA . ALA A 1 257 ? -0.837 7.471 -10.373 1.00 93.44 257 ALA A CA 1
ATOM 2087 C C . ALA A 1 257 ? -0.180 8.692 -11.018 1.00 93.44 257 ALA A C 1
ATOM 2089 O O . ALA A 1 257 ? -0.774 9.762 -11.131 1.00 93.44 257 ALA A O 1
ATOM 2090 N N . LEU A 1 258 ? 1.054 8.519 -11.461 1.00 90.75 258 LEU A N 1
ATOM 2091 C CA . LEU A 1 258 ? 1.855 9.554 -12.088 1.00 90.75 258 LEU A CA 1
ATOM 2092 C C . LEU A 1 258 ? 2.497 8.968 -13.342 1.00 90.75 258 LEU A C 1
ATOM 2094 O O . LEU A 1 258 ? 3.085 7.890 -13.269 1.00 90.75 258 LEU A O 1
ATOM 2098 N N . ALA A 1 259 ? 2.396 9.639 -14.491 1.00 85.94 259 ALA A N 1
ATOM 2099 C CA . ALA A 1 259 ? 3.073 9.181 -15.706 1.00 85.94 259 ALA A CA 1
ATOM 2100 C C . ALA A 1 259 ? 3.803 10.290 -16.464 1.00 85.94 259 ALA A C 1
ATOM 2102 O O . ALA A 1 259 ? 3.450 11.464 -16.396 1.00 85.94 259 ALA A O 1
ATOM 2103 N N . GLY A 1 260 ? 4.835 9.885 -17.199 1.00 77.31 260 GLY A N 1
ATOM 2104 C CA . GLY A 1 260 ? 5.625 10.772 -18.047 1.00 77.31 260 GLY A CA 1
ATOM 2105 C C . GLY A 1 260 ? 4.943 11.106 -19.380 1.00 77.31 260 GLY A C 1
ATOM 2106 O O . GLY A 1 260 ? 4.402 10.212 -20.038 1.00 77.31 260 GLY A O 1
ATOM 2107 N N . LEU A 1 261 ? 4.996 12.373 -19.798 1.00 67.94 261 LEU A N 1
ATOM 2108 C CA . LEU A 1 261 ? 4.422 12.895 -21.049 1.00 67.94 261 LEU A CA 1
ATOM 2109 C C . LEU A 1 261 ? 5.130 12.348 -22.299 1.00 67.94 261 LEU A C 1
ATOM 2111 O O . LEU A 1 261 ? 4.472 12.047 -23.294 1.00 67.94 261 LEU A O 1
ATOM 2115 N N . ASP A 1 262 ? 6.443 12.112 -22.231 1.00 58.19 262 ASP A N 1
ATOM 2116 C CA . ASP A 1 262 ? 7.249 11.608 -23.358 1.00 58.19 262 ASP A CA 1
ATOM 2117 C C . ASP A 1 262 ? 7.135 10.084 -23.576 1.00 58.19 262 ASP A C 1
ATOM 2119 O O . ASP A 1 262 ? 7.891 9.464 -24.330 1.00 58.19 262 ASP A O 1
ATOM 2123 N N . SER A 1 263 ? 6.116 9.453 -22.987 1.00 50.62 263 SER A N 1
ATOM 2124 C CA . SER A 1 263 ? 5.750 8.039 -23.180 1.00 50.62 263 SER A CA 1
ATOM 2125 C C . SER A 1 263 ? 5.376 7.665 -24.636 1.00 50.62 263 SER A C 1
ATOM 2127 O O . SER A 1 263 ? 5.114 6.498 -24.951 1.00 50.62 263 SER A O 1
ATOM 2129 N N . LEU A 1 264 ? 5.436 8.632 -25.559 1.00 42.12 264 LEU A N 1
ATOM 2130 C CA . LEU A 1 264 ? 5.177 8.501 -26.992 1.00 42.12 264 LEU A CA 1
ATOM 2131 C C . LEU A 1 264 ? 6.330 7.910 -27.833 1.00 42.12 264 LEU A C 1
ATOM 2133 O O . LEU A 1 264 ? 6.054 7.501 -28.966 1.00 42.12 264 LEU A O 1
ATOM 2137 N N . GLN A 1 265 ? 7.578 7.824 -27.341 1.00 40.09 265 GLN A N 1
ATOM 2138 C CA . GLN A 1 265 ? 8.719 7.387 -28.182 1.00 40.09 265 GLN A CA 1
ATOM 2139 C C . GLN A 1 265 ? 9.429 6.079 -27.785 1.00 40.09 265 GLN A C 1
ATOM 2141 O O . GLN A 1 265 ? 9.963 5.413 -28.677 1.00 40.09 265 GLN A O 1
ATOM 2146 N N . SER A 1 266 ? 9.371 5.624 -26.532 1.00 44.22 266 SER A N 1
ATOM 2147 C CA . SER A 1 266 ? 9.993 4.344 -26.150 1.00 44.22 266 SER A CA 1
ATOM 2148 C C . SER A 1 266 ? 9.472 3.810 -24.816 1.00 44.22 266 SER A C 1
ATOM 2150 O O . SER A 1 266 ? 9.941 4.191 -23.748 1.00 44.22 266 SER A O 1
ATOM 2152 N N . ALA A 1 267 ? 8.524 2.884 -24.867 1.00 46.97 267 ALA A N 1
ATOM 2153 C CA . ALA A 1 267 ? 8.205 2.027 -23.737 1.00 46.97 267 ALA A CA 1
ATOM 2154 C C . ALA A 1 267 ? 9.205 0.866 -23.676 1.00 46.97 267 ALA A C 1
ATOM 2156 O O . ALA A 1 267 ? 9.536 0.277 -24.709 1.00 46.97 267 ALA A O 1
ATOM 2157 N N . LEU A 1 268 ? 9.631 0.490 -22.466 1.00 51.69 268 LEU A N 1
ATOM 2158 C CA . LEU A 1 268 ? 10.369 -0.758 -22.231 1.00 51.69 268 LEU A CA 1
ATOM 2159 C C . LEU A 1 268 ? 11.702 -0.873 -23.010 1.00 51.69 268 LEU A C 1
ATOM 2161 O O . LEU A 1 268 ? 12.066 -1.956 -23.459 1.00 51.69 268 LEU A O 1
ATOM 2165 N N . GLY A 1 269 ? 12.394 0.244 -23.268 1.00 48.91 269 GLY A N 1
ATOM 2166 C CA . GLY A 1 269 ? 13.693 0.250 -23.963 1.00 48.91 269 GLY A CA 1
ATOM 2167 C C . GLY A 1 269 ? 13.674 -0.255 -25.417 1.00 48.91 269 GLY A C 1
ATOM 2168 O O . GLY A 1 269 ? 14.729 -0.390 -26.032 1.00 48.91 269 GLY A O 1
ATOM 2169 N N . ARG A 1 270 ? 12.495 -0.535 -25.998 1.00 51.53 270 ARG A N 1
ATOM 2170 C CA . ARG A 1 270 ? 12.350 -1.025 -27.377 1.00 51.53 270 ARG A CA 1
ATOM 2171 C C . ARG A 1 270 ? 11.925 0.116 -28.308 1.00 51.53 270 ARG A C 1
ATOM 2173 O O . ARG A 1 270 ? 10.811 0.626 -28.157 1.00 51.53 270 ARG A O 1
ATOM 2180 N N . PRO A 1 271 ? 12.742 0.481 -29.317 1.00 44.16 271 PRO A N 1
ATOM 2181 C CA . PRO A 1 271 ? 12.358 1.472 -30.316 1.00 44.16 271 PRO A CA 1
ATOM 2182 C C . PRO A 1 271 ? 11.010 1.115 -30.964 1.00 44.16 271 PRO A C 1
ATOM 2184 O O . PRO A 1 271 ? 10.848 0.037 -31.541 1.00 44.16 271 PRO A O 1
ATOM 2187 N N . GLY A 1 272 ? 10.027 2.013 -30.844 1.00 45.66 272 GLY A N 1
ATOM 2188 C CA . GLY A 1 272 ? 8.701 1.874 -31.456 1.00 45.66 272 GLY A CA 1
ATOM 2189 C C . GLY A 1 272 ? 7.611 1.211 -30.602 1.00 45.66 272 GLY A C 1
ATOM 2190 O O . GLY A 1 272 ? 6.465 1.174 -31.051 1.00 45.66 272 GLY A O 1
ATOM 2191 N N . LEU A 1 273 ? 7.906 0.727 -29.387 1.00 50.84 273 LEU A N 1
ATOM 2192 C CA . LEU A 1 273 ? 6.851 0.353 -28.440 1.00 50.84 273 LEU A CA 1
ATOM 2193 C C . LEU A 1 273 ? 6.307 1.627 -27.784 1.00 50.84 273 LEU A C 1
ATOM 2195 O O . LEU A 1 273 ? 7.071 2.397 -27.210 1.00 50.84 273 LEU A O 1
ATOM 2199 N N . ARG A 1 274 ? 4.996 1.866 -27.880 1.00 55.41 274 ARG A N 1
ATOM 2200 C CA . ARG A 1 274 ? 4.344 3.053 -27.309 1.00 55.41 274 ARG A CA 1
ATOM 2201 C C . ARG A 1 274 ? 3.443 2.644 -26.157 1.00 55.41 274 ARG A C 1
ATOM 2203 O O . ARG A 1 274 ? 2.577 1.787 -26.325 1.00 55.41 274 ARG A O 1
ATOM 2210 N N . LEU A 1 275 ? 3.614 3.300 -25.017 1.00 59.44 275 LEU A N 1
ATOM 2211 C CA . LEU A 1 275 ? 2.655 3.253 -23.924 1.00 59.44 275 LEU A CA 1
ATOM 2212 C C . LEU A 1 275 ? 1.791 4.504 -24.040 1.00 59.44 275 LEU A C 1
ATOM 2214 O O . LEU A 1 275 ? 2.235 5.570 -23.628 1.00 59.44 275 LEU A O 1
ATOM 2218 N N . PRO A 1 276 ? 0.590 4.429 -24.639 1.00 60.59 276 PRO A N 1
ATOM 2219 C CA . PRO A 1 276 ? -0.279 5.590 -24.642 1.00 60.59 276 PRO A CA 1
ATOM 2220 C C . PRO A 1 276 ? -0.621 5.943 -23.196 1.00 60.59 276 PRO A C 1
ATOM 2222 O O . PRO A 1 276 ? -0.883 5.037 -22.401 1.00 60.59 276 PRO A O 1
ATOM 2225 N N . GLU A 1 277 ? -0.661 7.239 -22.894 1.00 62.81 277 GLU A N 1
ATOM 2226 C CA . GLU A 1 277 ? -1.036 7.827 -21.599 1.00 62.81 277 GLU A CA 1
ATOM 2227 C C . GLU A 1 277 ? -2.250 7.124 -20.959 1.00 62.81 277 GLU A C 1
ATOM 2229 O O . GLU A 1 277 ? -2.267 6.801 -19.772 1.00 62.81 277 GLU A O 1
ATOM 2234 N N . THR A 1 278 ? -3.233 6.758 -21.788 1.00 57.94 278 THR A N 1
ATOM 2235 C CA . THR A 1 278 ? -4.443 6.013 -21.404 1.00 57.94 278 THR A CA 1
ATOM 2236 C C . THR A 1 278 ? -4.176 4.693 -20.679 1.00 57.94 278 THR A C 1
ATOM 2238 O O . THR A 1 278 ? -5.050 4.195 -19.979 1.00 57.94 278 THR A O 1
ATOM 2241 N N . SER A 1 279 ? -3.003 4.092 -20.874 1.00 74.38 279 SER A N 1
ATOM 2242 C CA . SER A 1 279 ? -2.611 2.826 -20.242 1.00 74.38 279 SER A CA 1
ATOM 2243 C C . SER A 1 279 ? -2.175 3.027 -18.793 1.00 74.38 279 SER A C 1
ATOM 2245 O O . SER A 1 279 ? -2.309 2.102 -17.996 1.00 74.38 279 SER A O 1
ATOM 2247 N N . SER A 1 280 ? -1.670 4.220 -18.462 1.00 78.19 280 SER A N 1
ATOM 2248 C CA . SER A 1 280 ? -1.184 4.586 -17.127 1.00 78.19 280 SER A CA 1
ATOM 2249 C C . SER A 1 280 ? -2.145 5.452 -16.329 1.00 78.19 280 SER A C 1
ATOM 2251 O O . SER A 1 280 ? -1.962 5.615 -15.125 1.00 78.19 280 SER A O 1
ATOM 2253 N N . ARG A 1 281 ? -3.215 5.943 -16.958 1.00 82.50 281 ARG A N 1
ATOM 2254 C CA . ARG A 1 281 ? -4.297 6.636 -16.261 1.00 82.50 281 ARG A CA 1
ATOM 2255 C C . ARG A 1 281 ? -5.005 5.697 -15.276 1.00 82.50 281 ARG A C 1
ATOM 2257 O O . ARG A 1 281 ? -5.581 4.686 -15.681 1.00 82.50 281 ARG A O 1
ATOM 2264 N N . TYR A 1 282 ? -5.018 6.066 -13.995 1.00 84.56 282 TYR A N 1
ATOM 2265 C CA . TYR A 1 282 ? -5.792 5.388 -12.950 1.00 84.56 282 TYR A CA 1
ATOM 2266 C C . TYR A 1 282 ? -6.994 6.244 -12.536 1.00 84.56 282 TYR A C 1
ATOM 2268 O O . TYR A 1 282 ? -6.921 7.036 -11.596 1.00 84.56 282 TYR A O 1
ATOM 2276 N N . GLY A 1 283 ? -8.114 6.097 -13.250 1.00 82.69 283 GLY A N 1
ATOM 2277 C CA . GLY A 1 283 ? -9.314 6.905 -13.002 1.00 82.69 283 GLY A CA 1
ATOM 2278 C C . GLY A 1 283 ? -8.999 8.406 -13.008 1.00 82.69 283 GLY A C 1
ATOM 2279 O O . GLY A 1 283 ? -8.301 8.883 -13.903 1.00 82.69 283 GLY A O 1
ATOM 2280 N N . ASP A 1 284 ? -9.482 9.123 -11.992 1.00 78.31 284 ASP A N 1
ATOM 2281 C CA . ASP A 1 284 ? -9.240 10.563 -11.815 1.00 78.31 284 ASP A CA 1
ATOM 2282 C C . ASP A 1 284 ? -8.077 10.877 -10.854 1.00 78.31 284 ASP A C 1
ATOM 2284 O O . ASP A 1 284 ? -7.684 12.030 -10.705 1.00 78.31 284 ASP A O 1
ATOM 2288 N N . SER A 1 285 ? -7.483 9.861 -10.220 1.00 83.69 285 SER A N 1
ATOM 2289 C CA . SER A 1 285 ? -6.338 10.005 -9.309 1.00 83.69 285 SER A CA 1
ATOM 2290 C C . SER A 1 285 ? -5.018 9.899 -10.074 1.00 83.69 285 SER A C 1
ATOM 2292 O O . SER A 1 285 ? -4.212 9.000 -9.824 1.00 83.69 285 SER A O 1
ATOM 2294 N N . TYR A 1 286 ? -4.834 10.783 -11.055 1.00 87.38 286 TYR A N 1
ATOM 2295 C CA . TYR A 1 286 ? -3.749 10.699 -12.025 1.00 87.38 286 TYR A CA 1
ATOM 2296 C C . TYR A 1 286 ? -3.189 12.071 -12.414 1.00 87.38 286 TYR A C 1
ATOM 2298 O O . TYR A 1 286 ? -3.955 13.004 -12.656 1.00 87.38 286 TYR A O 1
ATOM 2306 N N . VAL A 1 287 ? -1.861 12.172 -12.524 1.00 88.81 287 VAL A N 1
ATOM 2307 C CA . VAL A 1 287 ? -1.149 13.375 -12.987 1.00 88.81 287 VAL A CA 1
ATOM 2308 C C . VAL A 1 287 ? -0.080 13.009 -14.020 1.00 88.81 287 VAL A C 1
ATOM 2310 O O . VAL A 1 287 ? 0.586 11.980 -13.915 1.00 88.81 287 VAL A O 1
ATOM 2313 N N . THR A 1 288 ? 0.113 13.878 -15.010 1.00 86.12 288 THR A N 1
ATOM 2314 C CA . THR A 1 288 ? 1.214 13.792 -15.975 1.00 86.12 288 THR A CA 1
ATOM 2315 C C . THR A 1 288 ? 2.365 14.724 -15.603 1.00 86.12 288 THR A C 1
ATOM 2317 O O . THR A 1 288 ? 2.124 15.873 -15.234 1.00 86.12 288 THR A O 1
ATOM 2320 N N . VAL A 1 289 ? 3.605 14.274 -15.784 1.00 84.25 289 VAL A N 1
ATOM 2321 C CA . VAL A 1 289 ? 4.830 15.083 -15.630 1.00 84.25 289 VAL A CA 1
ATOM 2322 C C . VAL A 1 289 ? 5.634 15.106 -16.928 1.00 84.25 289 VAL A C 1
ATOM 2324 O O . VAL A 1 289 ? 5.453 14.247 -17.785 1.00 84.25 289 VAL A O 1
ATOM 2327 N N . SER A 1 290 ? 6.542 16.069 -17.091 1.00 78.19 290 SER A N 1
ATOM 2328 C CA . SER A 1 290 ? 7.340 16.228 -18.319 1.00 78.19 290 SER A CA 1
ATOM 2329 C C . SER A 1 290 ? 8.419 15.162 -18.530 1.00 78.19 290 SER A C 1
ATOM 2331 O O . SER A 1 290 ? 8.981 15.095 -19.614 1.00 78.19 290 SER A O 1
ATOM 2333 N N . SER A 1 291 ? 8.720 14.337 -17.527 1.00 75.75 291 SER A N 1
ATOM 2334 C CA . SER A 1 291 ? 9.726 13.273 -17.624 1.00 75.75 291 SER A CA 1
ATOM 2335 C C . SER A 1 291 ? 9.335 12.142 -18.586 1.00 75.75 291 SER A C 1
ATOM 2337 O O . SER A 1 291 ? 8.167 11.963 -18.941 1.00 75.75 291 SER A O 1
ATOM 2339 N N . SER A 1 292 ? 10.326 11.344 -18.993 1.00 71.75 292 SER A N 1
ATOM 2340 C CA . SER A 1 292 ? 10.114 10.138 -19.801 1.00 71.75 292 SER A CA 1
ATOM 2341 C C . SER A 1 292 ? 9.461 9.010 -18.985 1.00 71.75 292 SER A C 1
ATOM 2343 O O . SER A 1 292 ? 9.405 9.053 -17.755 1.00 71.75 292 SER A O 1
ATOM 2345 N N . HIS A 1 293 ? 8.976 7.959 -19.661 1.00 69.06 293 HIS A N 1
ATOM 2346 C CA . HIS A 1 293 ? 8.412 6.767 -18.999 1.00 69.06 293 HIS A CA 1
ATOM 2347 C C . HIS A 1 293 ? 9.400 6.111 -18.020 1.00 69.06 293 HIS A C 1
ATOM 2349 O O . HIS A 1 293 ? 8.996 5.681 -16.936 1.00 69.06 293 HIS A O 1
ATOM 2355 N N . SER A 1 294 ? 10.679 6.064 -18.402 1.00 69.38 294 SER A N 1
ATOM 2356 C CA . SER A 1 294 ? 11.755 5.459 -17.616 1.00 69.38 294 SER A CA 1
ATOM 2357 C C . SER A 1 294 ? 12.246 6.370 -16.495 1.00 69.38 294 SER A C 1
ATOM 2359 O O . SER A 1 294 ? 12.537 5.871 -15.418 1.00 69.38 294 SER A O 1
ATOM 2361 N N . ASP A 1 295 ? 12.278 7.688 -16.711 1.00 78.94 295 ASP A N 1
ATOM 2362 C CA . ASP A 1 295 ? 12.865 8.634 -15.749 1.00 78.94 295 ASP A CA 1
ATOM 2363 C C . ASP A 1 295 ? 11.867 9.145 -14.707 1.00 78.94 295 ASP A C 1
ATOM 2365 O O . ASP A 1 295 ? 12.252 9.793 -13.736 1.00 78.94 295 ASP A O 1
ATOM 2369 N N . VAL A 1 296 ? 10.577 8.845 -14.877 1.00 84.75 296 VAL A N 1
ATOM 2370 C CA . VAL A 1 296 ? 9.510 9.276 -13.965 1.00 84.75 296 VAL A CA 1
ATOM 2371 C C . VAL A 1 296 ? 9.744 8.835 -12.506 1.00 84.75 296 VAL A C 1
ATOM 2373 O O . VAL A 1 296 ? 9.256 9.473 -11.579 1.00 84.75 296 VAL A O 1
ATOM 2376 N N . CYS A 1 297 ? 10.467 7.730 -12.296 1.00 87.88 297 CYS A N 1
ATOM 2377 C CA . CYS A 1 297 ? 10.834 7.199 -10.980 1.00 87.88 297 CYS A CA 1
ATOM 2378 C C . CYS A 1 297 ? 12.245 7.622 -10.532 1.00 87.88 297 CYS A C 1
ATOM 2380 O O . CYS A 1 297 ? 12.699 7.221 -9.459 1.00 87.88 297 CYS A O 1
ATOM 2382 N N . SER A 1 298 ? 12.919 8.454 -11.331 1.00 89.88 298 SER A N 1
ATOM 2383 C CA . SER A 1 298 ? 14.274 8.971 -11.126 1.00 89.88 298 SER A CA 1
ATOM 2384 C C . SER A 1 298 ? 14.260 10.503 -10.997 1.00 89.88 298 SER A C 1
ATOM 2386 O O . SER A 1 298 ? 14.885 11.208 -11.800 1.00 89.88 298 SER A O 1
ATOM 2388 N N . PRO A 1 299 ? 13.574 11.058 -9.977 1.00 92.06 299 PRO A N 1
ATOM 2389 C CA . PRO A 1 299 ? 13.504 12.494 -9.740 1.00 92.06 299 PRO A CA 1
ATOM 2390 C C . PRO A 1 299 ? 14.896 13.129 -9.678 1.00 92.06 299 PRO A C 1
ATOM 2392 O O . PRO A 1 299 ? 15.840 12.563 -9.119 1.00 92.06 299 PRO A O 1
ATOM 2395 N N . SER A 1 300 ? 15.041 14.324 -10.246 1.00 90.38 300 SER A N 1
ATOM 2396 C CA . SER A 1 300 ? 16.335 15.022 -10.306 1.00 90.38 300 SER A CA 1
ATOM 2397 C C . SER A 1 300 ? 16.715 15.704 -8.992 1.00 90.38 300 SER A C 1
ATOM 2399 O O . SER A 1 300 ? 17.894 15.947 -8.748 1.00 90.38 300 SER A O 1
ATOM 2401 N N . ASN A 1 301 ? 15.732 16.029 -8.148 1.00 92.19 301 ASN A N 1
ATOM 2402 C CA . ASN A 1 301 ? 15.909 16.631 -6.825 1.00 92.19 301 ASN A CA 1
ATOM 2403 C C . ASN A 1 301 ? 14.619 16.510 -5.979 1.00 92.19 301 ASN A C 1
ATOM 2405 O O . ASN A 1 301 ? 13.553 16.174 -6.505 1.00 92.19 301 ASN A O 1
ATOM 2409 N N . LYS A 1 302 ? 14.699 16.859 -4.686 1.00 92.62 302 LYS A N 1
ATOM 2410 C CA . LYS A 1 302 ? 13.569 16.851 -3.730 1.00 92.62 302 LYS A CA 1
ATOM 2411 C C . LYS A 1 302 ? 12.395 17.781 -4.072 1.00 92.62 302 LYS A C 1
ATOM 2413 O O . LYS A 1 302 ? 11.336 17.667 -3.467 1.00 92.62 302 LYS A O 1
ATOM 2418 N N . PHE A 1 303 ? 12.563 18.719 -4.995 1.00 92.81 303 PHE A N 1
ATOM 2419 C CA . PHE A 1 303 ? 11.514 19.657 -5.410 1.00 92.81 303 PHE A CA 1
ATOM 2420 C C . PHE A 1 303 ? 10.876 19.272 -6.749 1.00 92.81 303 PHE A C 1
ATOM 2422 O O . PHE A 1 303 ? 9.995 19.975 -7.237 1.00 92.81 303 PHE A O 1
ATOM 2429 N N . SER A 1 304 ? 11.312 18.164 -7.351 1.00 92.50 304 SER A N 1
ATOM 2430 C CA . SER A 1 304 ? 10.700 17.617 -8.560 1.00 92.50 304 SER A CA 1
ATOM 2431 C C . SER A 1 304 ? 9.258 17.167 -8.299 1.00 92.50 304 SER A C 1
ATOM 2433 O O . SER A 1 304 ? 8.926 16.692 -7.208 1.00 92.50 304 SER A O 1
ATOM 2435 N N . ALA A 1 305 ? 8.389 17.315 -9.299 1.00 91.62 305 ALA A N 1
ATOM 2436 C CA . ALA A 1 305 ? 6.976 16.963 -9.174 1.00 91.62 305 ALA A CA 1
ATOM 2437 C C . ALA A 1 305 ? 6.796 15.468 -8.857 1.00 91.62 305 ALA A C 1
ATOM 2439 O O . ALA A 1 305 ? 5.963 15.097 -8.032 1.00 91.62 305 ALA A O 1
ATOM 2440 N N . GLU A 1 306 ? 7.634 14.623 -9.459 1.00 92.12 306 GLU A N 1
ATOM 2441 C CA . GLU A 1 306 ? 7.694 13.174 -9.275 1.00 92.12 306 GLU A CA 1
ATOM 2442 C C . GLU A 1 306 ? 7.843 12.787 -7.802 1.00 92.12 306 GLU A C 1
ATOM 2444 O O . GLU A 1 306 ? 7.138 11.896 -7.323 1.00 92.12 306 GLU A O 1
ATOM 2449 N N . TYR A 1 307 ? 8.738 13.471 -7.083 1.00 95.75 307 TYR A N 1
ATOM 2450 C CA . TYR A 1 307 ? 8.969 13.237 -5.660 1.00 95.75 307 TYR A CA 1
ATOM 2451 C C . TYR A 1 307 ? 7.906 13.912 -4.789 1.00 95.75 307 TYR A C 1
ATOM 2453 O O . TYR A 1 307 ? 7.374 13.288 -3.870 1.00 95.75 307 TYR A O 1
ATOM 2461 N N . LEU A 1 308 ? 7.559 15.172 -5.078 1.00 95.94 308 LEU A N 1
ATOM 2462 C CA . LEU A 1 308 ? 6.603 15.931 -4.269 1.00 95.94 308 LEU A CA 1
ATOM 2463 C C . LEU A 1 308 ? 5.221 15.269 -4.232 1.00 95.94 308 LEU A C 1
ATOM 2465 O O . LEU A 1 308 ? 4.610 15.221 -3.167 1.00 95.94 308 LEU A O 1
ATOM 2469 N N . HIS A 1 309 ? 4.752 14.695 -5.343 1.00 95.88 309 HIS A N 1
ATOM 2470 C CA . HIS A 1 309 ? 3.490 13.954 -5.359 1.00 95.88 309 HIS A CA 1
ATOM 2471 C C . HIS A 1 309 ? 3.522 12.714 -4.460 1.00 95.88 309 HIS A C 1
ATOM 2473 O O . HIS A 1 309 ? 2.559 12.481 -3.728 1.00 95.88 309 HIS A O 1
ATOM 2479 N N . LEU A 1 310 ? 4.617 11.946 -4.463 1.00 97.31 310 LEU A N 1
ATOM 2480 C CA . LEU A 1 310 ? 4.769 10.801 -3.563 1.00 97.31 310 LEU A CA 1
ATOM 2481 C C . LEU A 1 310 ? 4.834 11.249 -2.100 1.00 97.31 310 LEU A C 1
ATOM 2483 O O . LEU A 1 310 ? 4.154 10.677 -1.251 1.00 97.31 310 LEU A O 1
ATOM 2487 N N . ARG A 1 311 ? 5.600 12.303 -1.806 1.00 97.62 311 ARG A N 1
ATOM 2488 C CA . ARG A 1 311 ? 5.697 12.875 -0.460 1.00 97.62 311 ARG A CA 1
ATOM 2489 C C . ARG A 1 311 ? 4.326 13.314 0.061 1.00 97.62 311 ARG A C 1
ATOM 2491 O O . ARG A 1 311 ? 3.947 12.937 1.166 1.00 97.62 311 ARG A O 1
ATOM 2498 N N . THR A 1 312 ? 3.564 14.072 -0.729 1.00 96.88 312 THR A N 1
ATOM 2499 C CA . THR A 1 312 ? 2.204 14.495 -0.356 1.00 96.88 312 THR A CA 1
ATOM 2500 C C . THR A 1 312 ? 1.286 13.294 -0.154 1.00 96.88 312 THR A C 1
ATOM 2502 O O . THR A 1 312 ? 0.560 13.245 0.833 1.00 96.88 312 THR A O 1
ATOM 2505 N N . PHE A 1 313 ? 1.362 12.290 -1.030 1.00 97.06 313 PHE A N 1
ATOM 2506 C CA . PHE A 1 313 ? 0.578 11.066 -0.893 1.00 97.06 313 PHE A CA 1
ATOM 2507 C C . PHE A 1 313 ? 0.871 10.317 0.417 1.00 97.06 313 PHE A C 1
ATOM 2509 O O . PHE A 1 313 ? -0.058 9.898 1.107 1.00 97.06 313 PHE A O 1
ATOM 2516 N N . ILE A 1 314 ? 2.147 10.174 0.788 1.00 97.31 314 ILE A N 1
ATOM 2517 C CA . ILE A 1 314 ? 2.548 9.532 2.047 1.00 97.31 314 ILE A CA 1
ATOM 2518 C C . ILE A 1 314 ? 2.039 10.336 3.249 1.00 97.31 314 ILE A C 1
ATOM 2520 O O . ILE A 1 314 ? 1.481 9.754 4.180 1.00 97.31 314 ILE A O 1
ATOM 2524 N N . GLN A 1 315 ? 2.159 11.665 3.210 1.00 95.06 315 GLN A N 1
ATOM 2525 C CA . GLN A 1 315 ? 1.636 12.533 4.264 1.00 95.06 315 GLN A CA 1
ATOM 2526 C C . GLN A 1 315 ? 0.114 12.384 4.423 1.00 95.06 315 GLN A C 1
ATOM 2528 O O . GLN A 1 315 ? -0.376 12.254 5.544 1.00 95.06 315 GLN A O 1
ATOM 2533 N N . ASP A 1 316 ? -0.631 12.339 3.317 1.00 91.62 316 ASP A N 1
ATOM 2534 C CA . ASP A 1 316 ? -2.083 12.136 3.330 1.00 91.62 316 ASP A CA 1
ATOM 2535 C C . ASP A 1 316 ? -2.469 10.776 3.925 1.00 91.62 316 ASP A C 1
ATOM 2537 O O . ASP A 1 316 ? -3.455 10.674 4.663 1.00 91.62 316 ASP A O 1
ATOM 2541 N N . VAL A 1 317 ? -1.699 9.725 3.622 1.00 92.06 317 VAL A N 1
ATOM 2542 C CA . VAL A 1 317 ? -1.873 8.400 4.228 1.00 92.06 317 VAL A CA 1
ATOM 2543 C C . VAL A 1 317 ? -1.644 8.470 5.738 1.00 92.06 317 VAL A C 1
ATOM 2545 O O . VAL A 1 317 ? -2.512 8.030 6.491 1.00 92.06 317 VAL A O 1
ATOM 2548 N N . LEU A 1 318 ? -0.529 9.048 6.190 1.00 90.12 318 LEU A N 1
ATOM 2549 C CA . LEU A 1 318 ? -0.199 9.157 7.615 1.00 90.12 318 LEU A CA 1
ATOM 2550 C C . LEU A 1 318 ? -1.255 9.952 8.384 1.00 90.12 318 LEU A C 1
ATOM 2552 O O . LEU A 1 318 ? -1.769 9.471 9.390 1.00 90.12 318 LEU A O 1
ATOM 2556 N N . THR A 1 319 ? -1.685 11.100 7.860 1.00 86.50 319 THR A N 1
ATOM 2557 C CA . THR A 1 319 ? -2.745 11.909 8.477 1.00 86.50 319 THR A CA 1
ATOM 2558 C C . THR A 1 319 ? -4.078 11.157 8.568 1.00 86.50 319 THR A C 1
ATOM 2560 O O . THR A 1 319 ? -4.864 11.394 9.487 1.00 86.50 319 THR A O 1
ATOM 2563 N N . ARG A 1 320 ? -4.375 10.237 7.638 1.00 82.31 320 ARG A N 1
ATOM 2564 C CA . ARG A 1 320 ? -5.555 9.362 7.751 1.00 82.31 320 ARG A CA 1
ATOM 2565 C C . ARG A 1 320 ? -5.377 8.273 8.799 1.00 82.31 320 ARG A C 1
ATOM 2567 O O . ARG A 1 320 ? -6.338 7.995 9.502 1.00 82.31 320 ARG A O 1
ATOM 2574 N N . VAL A 1 321 ? -4.186 7.693 8.918 1.00 80.94 321 VAL A N 1
ATOM 2575 C CA . VAL A 1 321 ? -3.893 6.687 9.948 1.00 80.94 321 VAL A CA 1
ATOM 2576 C C . VAL A 1 321 ? -3.931 7.305 11.346 1.00 80.94 321 VAL A C 1
ATOM 2578 O O . VAL A 1 321 ? -4.557 6.747 12.237 1.00 80.94 321 VAL A O 1
ATOM 2581 N N . GLU A 1 322 ? -3.357 8.492 11.546 1.00 76.62 322 GLU A N 1
ATOM 2582 C CA . GLU A 1 322 ? -3.421 9.216 12.828 1.00 76.62 322 GLU A CA 1
ATOM 2583 C C . GLU A 1 322 ? -4.868 9.484 13.272 1.00 76.62 322 GLU A C 1
ATOM 2585 O O . GLU A 1 322 ? -5.209 9.407 14.453 1.00 76.62 322 GLU A O 1
ATOM 2590 N N . ARG A 1 323 ? -5.755 9.742 12.307 1.00 69.75 323 ARG A N 1
ATOM 2591 C CA . ARG A 1 323 ? -7.196 9.912 12.531 1.00 69.75 323 ARG A CA 1
ATOM 2592 C C . ARG A 1 323 ? -7.922 8.633 12.958 1.00 69.75 323 ARG A C 1
ATOM 2594 O O . ARG A 1 323 ? -9.040 8.731 13.455 1.00 69.75 323 ARG A O 1
ATOM 2601 N N . GLU A 1 324 ? -7.314 7.460 12.800 1.00 71.62 324 GLU A N 1
ATOM 2602 C CA . GLU A 1 324 ? -7.850 6.178 13.285 1.00 71.62 324 GLU A CA 1
ATOM 2603 C C . GLU A 1 324 ? -7.575 5.961 14.799 1.00 71.62 324 GLU A C 1
ATOM 2605 O O . GLU A 1 324 ? -8.059 4.985 15.364 1.00 71.62 324 GLU A O 1
ATOM 2610 N N . GLN A 1 325 ? -6.883 6.910 15.458 1.00 58.78 325 GLN A N 1
ATOM 2611 C CA . GLN A 1 325 ? -6.801 7.212 16.908 1.00 58.78 325 GLN A CA 1
ATOM 2612 C C . GLN A 1 325 ? -6.417 6.106 17.915 1.00 58.78 325 GLN A C 1
ATOM 2614 O O . GLN A 1 325 ? -6.293 6.418 19.097 1.00 58.78 325 GLN A O 1
ATOM 2619 N N . LEU A 1 326 ? -6.174 4.854 17.518 1.00 67.19 326 LEU A N 1
ATOM 2620 C CA . LEU A 1 326 ? -5.857 3.782 18.474 1.00 67.19 326 LEU A CA 1
ATOM 2621 C C . LEU A 1 326 ? -4.398 3.328 18.401 1.00 67.19 326 LEU A C 1
ATOM 2623 O O . LEU A 1 326 ? -3.934 2.825 17.381 1.00 67.19 326 LEU A O 1
ATOM 2627 N N . THR A 1 327 ? -3.695 3.445 19.528 1.00 65.62 327 THR A N 1
ATOM 2628 C CA . THR A 1 327 ? -2.351 2.892 19.727 1.00 65.62 327 THR A CA 1
ATOM 2629 C C . THR A 1 327 ? -2.433 1.449 20.219 1.00 65.62 327 THR A C 1
ATOM 2631 O O . THR A 1 327 ? -3.115 1.148 21.206 1.00 65.62 327 THR A O 1
ATOM 2634 N N . LEU A 1 328 ? -1.735 0.546 19.530 1.00 66.56 328 LEU A N 1
ATOM 2635 C CA . LEU A 1 328 ? -1.557 -0.847 19.940 1.00 66.56 328 LEU A CA 1
ATOM 2636 C C . LEU A 1 328 ? -0.196 -1.043 20.624 1.00 66.56 328 LEU A C 1
ATOM 2638 O O . LEU A 1 328 ? 0.725 -0.270 20.360 1.00 66.56 328 LEU A O 1
ATOM 2642 N N . PRO A 1 329 ? -0.046 -2.088 21.458 1.00 59.47 329 PRO A N 1
ATOM 2643 C CA . PRO A 1 329 ? 1.269 -2.573 21.873 1.00 59.47 329 PRO A CA 1
ATOM 2644 C C . PRO A 1 329 ? 2.146 -2.941 20.664 1.00 59.47 329 PRO A C 1
ATOM 2646 O O . PRO A 1 329 ? 1.625 -3.342 19.624 1.00 59.47 329 PRO A O 1
ATOM 2649 N N . GLU A 1 330 ? 3.470 -2.852 20.815 1.00 52.72 330 GLU A N 1
ATOM 2650 C CA . GLU A 1 330 ? 4.449 -3.090 19.735 1.00 52.72 330 GLU A CA 1
ATOM 2651 C C . GLU A 1 330 ? 4.362 -4.498 19.135 1.00 52.72 330 GLU A C 1
ATOM 2653 O O . GLU A 1 330 ? 4.454 -4.681 17.921 1.00 52.72 330 GLU A O 1
ATOM 2658 N N . VAL A 1 331 ? 4.152 -5.500 19.989 1.00 58.34 331 VAL A N 1
ATOM 2659 C CA . VAL A 1 331 ? 4.029 -6.897 19.585 1.00 58.34 331 VAL A CA 1
ATOM 2660 C C . VAL A 1 331 ? 2.663 -7.403 20.002 1.00 58.34 331 VAL A C 1
ATOM 2662 O O . VAL A 1 331 ? 2.316 -7.440 21.182 1.00 58.34 331 VAL A O 1
ATOM 2665 N N . VAL A 1 332 ? 1.885 -7.813 19.006 1.00 62.78 332 VAL A N 1
ATOM 2666 C CA . VAL A 1 332 ? 0.561 -8.390 19.202 1.00 62.78 332 VAL A CA 1
ATOM 2667 C C . VAL A 1 332 ? 0.529 -9.730 18.486 1.00 62.78 332 VAL A C 1
ATOM 2669 O O . VAL A 1 332 ? 0.537 -9.786 17.259 1.00 62.78 332 VAL A O 1
ATOM 2672 N N . VAL A 1 333 ? 0.518 -10.812 19.262 1.00 65.19 333 VAL A N 1
ATOM 2673 C CA . VAL A 1 333 ? 0.509 -12.193 18.765 1.00 65.19 333 VAL A CA 1
ATOM 2674 C C . VAL A 1 333 ? -0.670 -12.959 19.355 1.00 65.19 333 VAL A C 1
ATOM 2676 O O . VAL A 1 333 ? -1.104 -12.686 20.471 1.00 65.19 333 VAL A O 1
ATOM 2679 N N . GLY A 1 334 ? -1.207 -13.917 18.598 1.00 69.56 334 GLY A N 1
ATOM 2680 C CA . GLY A 1 334 ? -2.274 -14.806 19.073 1.00 69.56 334 GLY A CA 1
ATOM 2681 C C . GLY A 1 334 ? -3.692 -14.229 19.017 1.00 69.56 334 GLY A C 1
ATOM 2682 O O . GLY A 1 334 ? -4.632 -14.905 19.426 1.00 69.56 334 GLY A O 1
ATOM 2683 N N . PHE A 1 335 ? -3.875 -13.022 18.473 1.00 74.00 335 PHE A N 1
ATOM 2684 C CA . PHE A 1 335 ? -5.196 -12.398 18.337 1.00 74.00 335 PHE A CA 1
ATOM 2685 C C . PHE A 1 335 ? -5.850 -12.612 16.963 1.00 74.00 335 PHE A C 1
ATOM 2687 O O . PHE A 1 335 ? -7.032 -12.320 16.812 1.00 74.00 335 PHE A O 1
ATOM 2694 N N . ASP A 1 336 ? -5.139 -13.170 15.981 1.00 68.12 336 ASP A N 1
ATOM 2695 C CA . ASP A 1 336 ? -5.620 -13.376 14.605 1.00 68.12 336 ASP A CA 1
ATOM 2696 C C . ASP A 1 336 ? -6.923 -14.184 14.563 1.00 68.12 336 ASP A C 1
ATOM 2698 O O . ASP A 1 336 ? -7.855 -13.830 13.843 1.00 68.12 336 ASP A O 1
ATOM 2702 N N . GLY A 1 337 ? -6.997 -15.257 15.359 1.00 73.25 337 GLY A N 1
ATOM 2703 C CA . GLY A 1 337 ? -8.187 -16.100 15.485 1.00 73.25 337 GLY A CA 1
ATOM 2704 C C . GLY A 1 337 ? -9.381 -15.320 16.043 1.00 73.25 337 GLY A C 1
ATOM 2705 O O . GLY A 1 337 ? -10.345 -15.131 15.303 1.00 73.25 337 GLY A O 1
ATOM 2706 N N . PRO A 1 338 ? -9.295 -14.808 17.287 1.00 75.94 338 PRO A N 1
ATOM 2707 C CA . PRO A 1 338 ? -10.363 -14.015 17.899 1.00 75.94 338 PRO A CA 1
ATOM 2708 C C . PRO A 1 338 ? -10.818 -12.818 17.053 1.00 75.94 338 PRO A C 1
ATOM 2710 O O . PRO A 1 338 ? -12.010 -12.565 16.912 1.00 75.94 338 PRO A O 1
ATOM 2713 N N . VAL A 1 339 ? -9.880 -12.087 16.442 1.00 75.94 339 VAL A N 1
ATOM 2714 C CA . VAL A 1 339 ? -10.199 -10.951 15.567 1.00 75.94 339 VAL A CA 1
ATOM 2715 C C . VAL A 1 339 ? -10.970 -11.417 14.330 1.00 75.94 339 VAL A C 1
ATOM 2717 O O . VAL A 1 339 ? -11.965 -10.798 13.958 1.00 75.94 339 VAL A O 1
ATOM 2720 N N . THR A 1 340 ? -10.544 -12.514 13.699 1.00 74.38 340 THR A N 1
ATOM 2721 C CA . THR A 1 340 ? -11.223 -13.068 12.517 1.00 74.38 340 THR A CA 1
ATOM 2722 C C . THR A 1 340 ? -12.626 -13.569 12.851 1.00 74.38 340 THR A C 1
ATOM 2724 O O . THR A 1 340 ? -13.550 -13.311 12.083 1.00 74.38 340 THR A O 1
ATOM 2727 N N . GLU A 1 341 ? -12.803 -14.225 13.998 1.00 76.25 341 GLU A N 1
ATOM 2728 C CA . GLU A 1 341 ? -14.101 -14.701 14.492 1.00 76.25 341 GLU A CA 1
ATOM 2729 C C . GLU A 1 341 ? -15.078 -13.534 14.692 1.00 76.25 341 GLU A C 1
ATOM 2731 O O . GLU A 1 341 ? -16.157 -13.519 14.101 1.00 76.25 341 GLU A O 1
ATOM 2736 N N . VAL A 1 342 ? -14.665 -12.482 15.410 1.00 74.62 342 VAL A N 1
ATOM 2737 C CA . VAL A 1 342 ? -15.526 -11.310 15.645 1.00 74.62 342 VAL A CA 1
ATOM 2738 C C . VAL A 1 342 ? -15.869 -10.583 14.340 1.00 74.62 342 VAL A C 1
ATOM 2740 O O . VAL A 1 342 ? -17.019 -10.188 14.131 1.00 74.62 342 VAL A O 1
ATOM 2743 N N . LEU A 1 343 ? -14.901 -10.417 13.434 1.00 74.44 343 LEU A N 1
ATOM 2744 C CA . LEU A 1 343 ? -15.135 -9.773 12.135 1.00 74.44 343 LEU A CA 1
ATOM 2745 C C . LEU A 1 343 ? -16.040 -10.601 11.218 1.00 74.44 343 LEU A C 1
ATOM 2747 O O . LEU A 1 343 ? -16.834 -10.036 10.465 1.00 74.44 343 LEU A O 1
ATOM 2751 N N . GLY A 1 344 ? -15.885 -11.924 11.242 1.00 71.25 344 GLY A N 1
ATOM 2752 C CA . GLY A 1 344 ? -16.586 -12.853 10.367 1.00 71.25 344 GLY A CA 1
ATOM 2753 C C . GLY A 1 344 ? -18.000 -13.172 10.834 1.00 71.25 344 GLY A C 1
ATOM 2754 O O . GLY A 1 344 ? -18.917 -13.182 10.018 1.00 71.25 344 GLY A O 1
ATOM 2755 N N . GLU A 1 345 ? -18.199 -13.413 12.126 1.00 70.62 345 GLU A N 1
ATOM 2756 C CA . GLU A 1 345 ? -19.475 -13.903 12.656 1.00 70.62 345 GLU A CA 1
ATOM 2757 C C . GLU A 1 345 ? -20.328 -12.783 13.258 1.00 70.62 345 GLU A C 1
ATOM 2759 O O . GLU A 1 345 ? -21.543 -12.733 13.043 1.00 70.62 345 GLU A O 1
ATOM 2764 N N . HIS A 1 346 ? -19.705 -11.845 13.975 1.00 68.44 346 HIS A N 1
ATOM 2765 C CA . HIS A 1 346 ? -20.437 -10.868 14.783 1.00 68.44 346 HIS A CA 1
ATOM 2766 C C . HIS A 1 346 ? -20.647 -9.534 14.062 1.00 68.44 346 HIS A C 1
ATOM 2768 O O . HIS A 1 346 ? -21.775 -9.048 14.002 1.00 68.44 346 HIS A O 1
ATOM 2774 N N . LEU A 1 347 ? -19.614 -8.977 13.421 1.00 70.75 347 LEU A N 1
ATOM 2775 C CA . LEU A 1 347 ? -19.726 -7.699 12.696 1.00 70.75 347 LEU A CA 1
ATOM 2776 C C . LEU A 1 347 ? -20.466 -7.793 11.353 1.00 70.75 347 LEU A C 1
ATOM 2778 O O . LEU A 1 347 ? -20.814 -6.765 10.778 1.00 70.75 347 LEU A O 1
ATOM 2782 N N . ARG A 1 348 ? -20.746 -9.004 10.855 1.00 64.69 348 ARG A N 1
ATOM 2783 C CA . ARG A 1 348 ? -21.649 -9.196 9.705 1.00 64.69 348 ARG A CA 1
ATOM 2784 C C . ARG A 1 348 ? -23.121 -9.014 10.068 1.00 64.69 348 ARG A C 1
ATOM 2786 O O . ARG A 1 348 ? -23.925 -8.717 9.192 1.00 64.69 348 ARG A O 1
ATOM 2793 N N . THR A 1 349 ? -23.474 -9.247 11.329 1.00 59.56 349 THR A N 1
ATOM 2794 C CA . THR A 1 349 ? -24.865 -9.364 11.789 1.00 59.56 349 THR A CA 1
ATOM 2795 C C . THR A 1 349 ? -25.265 -8.266 12.774 1.00 59.56 349 THR A C 1
ATOM 2797 O O . THR A 1 349 ? -26.453 -7.983 12.902 1.00 59.56 349 THR A O 1
ATOM 2800 N N . HIS A 1 350 ? -24.298 -7.614 13.425 1.00 63.62 350 HIS A N 1
ATOM 2801 C CA . HIS A 1 350 ? -24.534 -6.608 14.461 1.00 63.62 350 HIS A CA 1
ATOM 2802 C C . HIS A 1 350 ? -23.859 -5.274 14.112 1.00 63.62 350 HIS A C 1
ATOM 2804 O O . HIS A 1 350 ? -22.749 -5.242 13.584 1.00 63.62 350 HIS A O 1
ATOM 2810 N N . ALA A 1 351 ? -24.519 -4.161 14.450 1.00 60.62 351 ALA A N 1
ATOM 2811 C CA . ALA A 1 351 ? -24.026 -2.796 14.218 1.00 60.62 351 ALA A CA 1
ATOM 2812 C C . ALA A 1 351 ? -23.030 -2.298 15.292 1.00 60.62 351 ALA A C 1
ATOM 2814 O O . ALA A 1 351 ? -22.528 -1.177 15.213 1.00 60.62 351 ALA A O 1
ATOM 2815 N N . PHE A 1 352 ? -22.757 -3.105 16.320 1.00 69.62 352 PHE A N 1
ATOM 2816 C CA . PHE A 1 352 ? -21.833 -2.777 17.403 1.00 69.62 352 PHE A CA 1
ATOM 2817 C C . PHE A 1 352 ? -21.265 -4.043 18.054 1.00 69.62 352 PHE A C 1
ATOM 2819 O O . PHE A 1 352 ? -21.862 -5.116 17.975 1.00 69.62 352 PHE A O 1
ATOM 2826 N N . VAL A 1 353 ? -20.103 -3.909 18.697 1.00 70.00 353 VAL A N 1
ATOM 2827 C CA . VAL A 1 353 ? -19.412 -4.978 19.433 1.00 70.00 353 VAL A CA 1
ATOM 2828 C C . VAL A 1 353 ? -19.005 -4.446 20.803 1.00 70.00 353 VAL A C 1
ATOM 2830 O O . VAL A 1 353 ? -18.301 -3.445 20.901 1.00 70.00 353 VAL A O 1
ATOM 2833 N N . GLY A 1 354 ? -19.416 -5.125 21.871 1.00 70.44 354 GLY A N 1
ATOM 2834 C CA . GLY A 1 354 ? -18.908 -4.870 23.220 1.00 70.44 354 GLY A CA 1
ATOM 2835 C C . GLY A 1 354 ? -18.000 -6.002 23.676 1.00 70.44 354 GLY A C 1
ATOM 2836 O O . GLY A 1 354 ? -18.352 -7.170 23.514 1.00 70.44 354 GLY A O 1
ATOM 2837 N N . ILE A 1 355 ? -16.838 -5.669 24.243 1.00 71.69 355 ILE A N 1
ATOM 2838 C CA . ILE A 1 355 ? -15.884 -6.658 24.759 1.00 71.69 355 ILE A CA 1
ATOM 2839 C C . ILE A 1 355 ? -15.903 -6.639 26.289 1.00 71.69 355 ILE A C 1
ATOM 2841 O O . ILE A 1 355 ? -15.564 -5.640 26.921 1.00 71.69 355 ILE A O 1
ATOM 2845 N N . CYS A 1 356 ? -16.279 -7.772 26.882 1.00 67.94 356 CYS A N 1
ATOM 2846 C CA . CYS A 1 356 ? -16.458 -7.973 28.323 1.00 67.94 356 CYS A CA 1
ATOM 2847 C C . CYS A 1 356 ? -15.605 -9.146 28.843 1.00 67.94 356 CYS A C 1
ATOM 2849 O O . CYS A 1 356 ? -15.208 -10.030 28.082 1.00 67.94 356 CYS A O 1
ATOM 2851 N N . GLY A 1 357 ? -15.284 -9.155 30.144 1.00 61.16 357 GLY A N 1
ATOM 2852 C CA . GLY A 1 357 ? -14.566 -10.258 30.807 1.00 61.16 357 GLY A CA 1
ATOM 2853 C C . GLY A 1 357 ? -13.536 -9.811 31.852 1.00 61.16 357 GLY A C 1
ATOM 2854 O O . GLY A 1 357 ? -13.300 -8.621 32.041 1.00 61.16 357 GLY A O 1
ATOM 2855 N N . MET A 1 358 ? -12.868 -10.758 32.518 1.00 58.78 358 MET A N 1
ATOM 2856 C CA . MET A 1 358 ? -11.913 -10.476 33.609 1.00 58.78 358 MET A CA 1
ATOM 2857 C C . MET A 1 358 ? -10.715 -9.607 33.172 1.00 58.78 358 MET A C 1
ATOM 2859 O O . MET A 1 358 ? -10.307 -9.625 32.006 1.00 58.78 358 MET A O 1
ATOM 2863 N N . GLY A 1 359 ? -10.162 -8.806 34.090 1.00 67.94 359 GLY A N 1
ATOM 2864 C CA . GLY A 1 359 ? -8.990 -7.949 33.850 1.00 67.94 359 GLY A CA 1
ATOM 2865 C C . GLY A 1 359 ? -7.728 -8.732 33.453 1.00 67.94 359 GLY A C 1
ATOM 2866 O O . GLY A 1 359 ? -7.581 -9.897 33.805 1.00 67.94 359 GLY A O 1
ATOM 2867 N N . GLY A 1 360 ? -6.823 -8.104 32.693 1.00 63.47 360 GLY A N 1
ATOM 2868 C CA . GLY A 1 360 ? -5.510 -8.676 32.339 1.00 63.47 360 GLY A CA 1
ATOM 2869 C C . GLY A 1 360 ? -5.457 -9.611 31.119 1.00 63.47 360 GLY A C 1
ATOM 2870 O O . GLY A 1 360 ? -4.372 -9.989 30.701 1.00 63.47 360 GLY A O 1
ATOM 2871 N N . VAL A 1 361 ? -6.592 -9.947 30.494 1.00 70.31 361 VAL A N 1
ATOM 2872 C CA . VAL A 1 361 ? -6.671 -10.931 29.383 1.00 70.31 361 VAL A CA 1
ATOM 2873 C C . VAL A 1 361 ? -6.400 -10.318 27.989 1.00 70.31 361 VAL A C 1
ATOM 2875 O O . VAL A 1 361 ? -6.439 -11.004 26.976 1.00 70.31 361 VAL A O 1
ATOM 2878 N N . GLY A 1 362 ? -6.133 -9.010 27.903 1.00 76.12 362 GLY A N 1
ATOM 2879 C CA . GLY A 1 362 ? -5.892 -8.326 26.621 1.00 76.12 362 GLY A CA 1
ATOM 2880 C C . GLY A 1 362 ? -7.155 -7.865 25.879 1.00 76.12 362 GLY A C 1
ATOM 2881 O O . GLY A 1 362 ? -7.113 -7.671 24.667 1.00 76.12 362 GLY A O 1
ATOM 2882 N N . LYS A 1 363 ? -8.275 -7.655 26.590 1.00 80.12 363 LYS A N 1
ATOM 2883 C CA . LYS A 1 363 ? -9.550 -7.164 26.019 1.00 80.12 363 LYS A CA 1
ATOM 2884 C C . LYS A 1 363 ? -9.401 -5.834 25.278 1.00 80.12 363 LYS A C 1
ATOM 2886 O O . LYS A 1 363 ? -9.831 -5.742 24.137 1.00 80.12 363 LYS A O 1
ATOM 2891 N N . THR A 1 364 ? -8.714 -4.867 25.885 1.00 82.56 364 THR A N 1
ATOM 2892 C CA . THR A 1 364 ? -8.404 -3.575 25.259 1.00 82.56 364 THR A CA 1
ATOM 2893 C C . THR A 1 364 ? -7.615 -3.750 23.970 1.00 82.56 364 THR A C 1
ATOM 2895 O O . THR A 1 364 ? -7.936 -3.133 22.958 1.00 82.56 364 THR A O 1
ATOM 2898 N N . THR A 1 365 ? -6.618 -4.639 23.964 1.00 83.31 365 THR A N 1
ATOM 2899 C CA . THR A 1 365 ? -5.857 -4.957 22.751 1.00 83.31 365 THR A CA 1
ATOM 2900 C C . THR A 1 365 ? -6.778 -5.546 21.686 1.00 83.31 365 THR A C 1
ATOM 2902 O O . THR A 1 365 ? -6.814 -5.028 20.576 1.00 83.31 365 THR A O 1
ATOM 2905 N N . LEU A 1 366 ? -7.591 -6.553 22.022 1.00 82.38 366 LEU A N 1
ATOM 2906 C CA . LEU A 1 366 ? -8.557 -7.150 21.096 1.00 82.38 366 LEU A CA 1
ATOM 2907 C C . LEU A 1 366 ? -9.560 -6.116 20.550 1.00 82.38 366 LEU A C 1
ATOM 2909 O O . LEU A 1 366 ? -9.791 -6.079 19.344 1.00 82.38 366 LEU A O 1
ATOM 2913 N N . ALA A 1 367 ? -10.099 -5.238 21.400 1.00 82.69 367 ALA A N 1
ATOM 2914 C CA . ALA A 1 367 ? -11.015 -4.166 21.010 1.00 82.69 367 ALA A CA 1
ATOM 2915 C C . ALA A 1 367 ? -10.364 -3.229 19.992 1.00 82.69 367 ALA A C 1
ATOM 2917 O O . ALA A 1 367 ? -10.936 -2.961 18.933 1.00 82.69 367 ALA A O 1
ATOM 2918 N N . LYS A 1 368 ? -9.138 -2.781 20.279 1.00 83.00 368 LYS A N 1
ATOM 2919 C CA . LYS A 1 368 ? -8.358 -1.923 19.384 1.00 83.00 368 LYS A CA 1
ATOM 2920 C C . LYS A 1 368 ? -8.030 -2.620 18.064 1.00 83.00 368 LYS A C 1
ATOM 2922 O O . LYS A 1 368 ? -8.147 -1.998 17.013 1.00 83.00 368 LYS A O 1
ATOM 2927 N N . LEU A 1 369 ? -7.678 -3.907 18.088 1.00 79.12 369 LEU A N 1
ATOM 2928 C CA . LEU A 1 369 ? -7.421 -4.698 16.879 1.00 79.12 369 LEU A CA 1
ATOM 2929 C C . LEU A 1 369 ? -8.662 -4.822 15.995 1.00 79.12 369 LEU A C 1
ATOM 2931 O O . LEU A 1 369 ? -8.584 -4.596 14.788 1.00 79.12 369 LEU A O 1
ATOM 2935 N N . ILE A 1 370 ? -9.811 -5.158 16.591 1.00 81.00 370 ILE A N 1
ATOM 2936 C CA . ILE A 1 370 ? -11.085 -5.237 15.870 1.00 81.00 370 ILE A CA 1
ATOM 2937 C C . ILE A 1 370 ? -11.418 -3.865 15.289 1.00 81.00 370 ILE A C 1
ATOM 2939 O O . ILE A 1 370 ? -11.770 -3.784 14.113 1.00 81.00 370 ILE A O 1
ATOM 2943 N N . PHE A 1 371 ? -11.242 -2.790 16.065 1.00 83.25 371 PHE A N 1
ATOM 2944 C CA . PHE A 1 371 ? -11.466 -1.434 15.577 1.00 83.25 371 PHE A CA 1
ATOM 2945 C C . PHE A 1 371 ? -10.584 -1.121 14.375 1.00 83.25 371 PHE A C 1
ATOM 2947 O O . PHE A 1 371 ? -11.108 -0.797 13.321 1.00 83.25 371 PHE A O 1
ATOM 2954 N N . LEU A 1 372 ? -9.263 -1.260 14.493 1.00 79.44 372 LEU A N 1
ATOM 2955 C CA . LEU A 1 372 ? -8.309 -0.901 13.439 1.00 79.44 372 LEU A CA 1
ATOM 2956 C C . LEU A 1 372 ? -8.492 -1.727 12.158 1.00 79.44 372 LEU A C 1
ATOM 2958 O O . LEU A 1 372 ? -8.181 -1.252 11.062 1.00 79.44 372 LEU A O 1
ATOM 2962 N N . ARG A 1 373 ? -9.023 -2.947 12.281 1.00 77.50 373 ARG A N 1
ATOM 2963 C CA . ARG A 1 373 ? -9.303 -3.842 11.152 1.00 77.50 373 ARG A CA 1
ATOM 2964 C C . ARG A 1 373 ? -10.679 -3.622 10.523 1.00 77.50 373 ARG A C 1
ATOM 2966 O O . ARG A 1 373 ? -10.864 -3.872 9.332 1.00 77.50 373 ARG A O 1
ATOM 2973 N N . ALA A 1 374 ? -11.653 -3.153 11.298 1.00 80.19 374 ALA A N 1
ATOM 2974 C CA . ALA A 1 374 ? -13.013 -2.919 10.826 1.00 80.19 374 ALA A CA 1
ATOM 2975 C C . ALA A 1 374 ? -13.279 -1.462 10.438 1.00 80.19 374 ALA A C 1
ATOM 2977 O O . ALA A 1 374 ? -14.039 -1.240 9.504 1.00 80.19 374 ALA A O 1
ATOM 2978 N N . CYS A 1 375 ? -12.682 -0.471 11.106 1.00 81.00 375 CYS A N 1
ATOM 2979 C CA . CYS A 1 375 ? -13.095 0.939 11.071 1.00 81.00 375 CYS A CA 1
ATOM 2980 C C . CYS A 1 375 ? -13.179 1.500 9.650 1.00 81.00 375 CYS A C 1
ATOM 2982 O O . CYS A 1 375 ? -14.144 2.177 9.296 1.00 81.00 375 CYS A O 1
ATOM 2984 N N . ARG A 1 376 ? -12.233 1.117 8.787 1.00 78.69 376 ARG A N 1
ATOM 2985 C CA . ARG A 1 376 ? -12.197 1.524 7.381 1.00 78.69 376 ARG A CA 1
ATOM 2986 C C . ARG A 1 376 ? -13.359 0.981 6.558 1.00 78.69 376 ARG A C 1
ATOM 2988 O O . ARG A 1 376 ? -13.591 1.529 5.496 1.00 78.69 376 ARG A O 1
ATOM 2995 N N . LYS A 1 377 ? -14.107 -0.028 7.004 1.00 78.88 377 LYS A N 1
ATOM 2996 C CA . LYS A 1 377 ? -15.283 -0.583 6.302 1.00 78.88 377 LYS A CA 1
ATOM 2997 C C . LYS A 1 377 ? -16.576 0.167 6.634 1.00 78.88 377 LYS A C 1
ATOM 2999 O O . LYS A 1 377 ? -17.541 0.097 5.876 1.00 78.88 377 LYS A O 1
ATOM 3004 N N . PHE A 1 378 ? -16.582 0.951 7.709 1.00 81.62 378 PHE A N 1
ATOM 3005 C CA . PHE A 1 378 ? -17.763 1.663 8.189 1.00 81.62 378 PHE A CA 1
ATOM 3006 C C . PHE A 1 378 ? -17.692 3.152 7.828 1.00 81.62 378 PHE A C 1
ATOM 3008 O O . PHE A 1 378 ? -16.615 3.703 7.584 1.00 81.62 378 PHE A O 1
ATOM 3015 N N . GLU A 1 379 ? -18.840 3.804 7.649 1.00 82.38 379 GLU A N 1
ATOM 3016 C CA . GLU A 1 379 ? -18.887 5.252 7.412 1.00 82.38 379 GLU A CA 1
ATOM 3017 C C . GLU A 1 379 ? -18.704 6.022 8.718 1.00 82.38 379 GLU A C 1
ATOM 3019 O O . GLU A 1 379 ? -17.952 6.999 8.750 1.00 82.38 379 GLU A O 1
ATOM 3024 N N . PHE A 1 380 ? -19.368 5.555 9.772 1.00 84.25 380 PHE A N 1
ATOM 3025 C CA . PHE A 1 380 ? -19.261 6.078 11.122 1.00 84.25 380 PHE A CA 1
ATOM 3026 C C . PHE A 1 380 ? -18.531 5.085 12.013 1.00 84.25 380 PHE A C 1
ATOM 3028 O O . PHE A 1 380 ? -18.701 3.873 11.892 1.00 84.25 380 PHE A O 1
ATOM 3035 N N . THR A 1 381 ? -17.718 5.602 12.920 1.00 86.12 381 THR A N 1
ATOM 3036 C CA . THR A 1 381 ? -16.935 4.801 13.856 1.00 86.12 381 THR A CA 1
ATOM 3037 C C . THR A 1 381 ? -16.915 5.483 15.213 1.00 86.12 381 THR A C 1
ATOM 3039 O O . THR A 1 381 ? -16.776 6.703 15.277 1.00 86.12 381 THR A O 1
ATOM 3042 N N . CYS A 1 382 ? -17.005 4.722 16.294 1.00 86.50 382 CYS A N 1
ATOM 3043 C CA . CYS A 1 382 ? -16.808 5.232 17.643 1.00 86.50 382 CYS A CA 1
ATOM 3044 C C . CYS A 1 382 ? -16.161 4.146 18.503 1.00 86.50 382 CYS A C 1
ATOM 3046 O O . CYS A 1 382 ? -16.664 3.024 18.580 1.00 86.50 382 CYS A O 1
ATOM 3048 N N . PHE A 1 383 ? -15.046 4.491 19.142 1.00 85.06 383 PHE A N 1
ATOM 3049 C CA . PHE A 1 383 ? -14.377 3.643 20.119 1.00 85.06 383 PHE A CA 1
ATOM 3050 C C . PHE A 1 383 ? -14.604 4.225 21.513 1.00 85.06 383 PHE A C 1
ATOM 3052 O O . PHE A 1 383 ? -14.340 5.405 21.756 1.00 85.06 383 PHE A O 1
ATOM 3059 N N . VAL A 1 384 ? -15.139 3.417 22.421 1.00 83.44 384 VAL A N 1
ATOM 3060 C CA . VAL A 1 384 ? -15.465 3.823 23.788 1.00 83.44 384 VAL A CA 1
ATOM 3061 C C . VAL A 1 384 ? -14.565 3.042 24.739 1.00 83.44 384 VAL A C 1
ATOM 3063 O O . VAL A 1 384 ? -14.832 1.879 25.003 1.00 83.44 384 VAL A O 1
ATOM 3066 N N . GLU A 1 385 ? -13.509 3.690 25.236 1.00 76.62 385 GLU A N 1
ATOM 3067 C CA . GLU A 1 385 ? -12.526 3.082 26.155 1.00 76.62 385 GLU A CA 1
ATOM 3068 C C . GLU A 1 385 ? -13.114 2.709 27.522 1.00 76.62 385 GLU A C 1
ATOM 3070 O O . GLU A 1 385 ? -12.808 1.653 28.062 1.00 76.62 385 GLU A O 1
ATOM 3075 N N . GLU A 1 386 ? -13.980 3.564 28.067 1.00 74.81 386 GLU A N 1
ATOM 3076 C CA . GLU A 1 386 ? -14.566 3.395 29.398 1.00 74.81 386 GLU A CA 1
ATOM 3077 C C . GLU A 1 386 ? -16.082 3.582 29.305 1.00 74.81 386 GLU A C 1
ATOM 3079 O O . GLU A 1 386 ? -16.586 4.711 29.253 1.00 74.81 386 GLU A O 1
ATOM 3084 N N . ILE A 1 387 ? -16.828 2.473 29.249 1.00 70.94 387 ILE A N 1
ATOM 3085 C CA . ILE A 1 387 ? -18.295 2.509 29.133 1.00 70.94 387 ILE A CA 1
ATOM 3086 C C . ILE A 1 387 ? -18.961 3.195 30.336 1.00 70.94 387 ILE A C 1
ATOM 3088 O O . ILE A 1 387 ? -19.998 3.830 30.177 1.00 70.94 387 ILE A O 1
ATOM 3092 N N . GLN A 1 388 ? -18.336 3.150 31.516 1.00 66.62 388 GLN A N 1
ATOM 3093 C CA . GLN A 1 388 ? -18.805 3.812 32.742 1.00 66.62 388 GLN A CA 1
ATOM 3094 C C . GLN A 1 388 ? -18.941 5.337 32.554 1.00 66.62 388 GLN A C 1
ATOM 3096 O O . GLN A 1 388 ? -19.851 5.970 33.080 1.00 66.62 388 GLN A O 1
ATOM 3101 N N . LEU A 1 389 ? -18.126 5.953 31.688 1.00 66.62 389 LEU A N 1
ATOM 3102 C CA . LEU A 1 389 ? -18.254 7.382 31.370 1.00 66.62 389 LEU A CA 1
ATOM 3103 C C . LEU A 1 389 ? -19.538 7.719 30.588 1.00 66.62 389 LEU A C 1
ATOM 3105 O O . LEU A 1 389 ? -19.866 8.900 30.405 1.00 66.62 389 LEU A O 1
ATOM 3109 N N . LEU A 1 390 ? -20.277 6.713 30.113 1.00 69.00 390 LEU A N 1
ATOM 3110 C CA . LEU A 1 390 ? -21.538 6.861 29.391 1.00 69.00 390 LEU A CA 1
ATOM 3111 C C . LEU A 1 390 ? -22.789 6.834 30.285 1.00 69.00 390 LEU A C 1
ATOM 3113 O O . LEU A 1 390 ? -23.887 6.926 29.743 1.00 69.00 390 LEU A O 1
ATOM 3117 N N . GLU A 1 391 ? -22.645 6.819 31.615 1.00 67.69 391 GLU A N 1
ATOM 3118 C CA . GLU A 1 391 ? -23.765 6.910 32.570 1.00 67.69 391 GLU A CA 1
ATOM 3119 C C . GLU A 1 391 ? -24.720 8.088 32.284 1.00 67.69 391 GLU A C 1
ATOM 3121 O O . GLU A 1 391 ? -24.293 9.179 31.882 1.00 67.69 391 GLU A O 1
ATOM 3126 N N . GLY A 1 392 ? -26.021 7.883 32.505 1.00 72.38 392 GLY A N 1
ATOM 3127 C CA . GLY A 1 392 ? -27.071 8.884 32.291 1.00 72.38 392 GLY A CA 1
ATOM 3128 C C . GLY A 1 392 ? -28.304 8.309 31.592 1.00 72.38 392 GLY A C 1
ATOM 3129 O O . GLY A 1 392 ? -28.456 7.096 31.468 1.00 72.38 392 GLY A O 1
ATOM 3130 N N . SER A 1 393 ? -29.202 9.182 31.127 1.00 74.88 393 SER A N 1
ATOM 3131 C CA . SER A 1 393 ? -30.355 8.752 30.324 1.00 74.88 393 SER A CA 1
ATOM 3132 C C . SER A 1 393 ? -29.922 8.218 28.948 1.00 74.88 393 SER A C 1
ATOM 3134 O O . SER A 1 393 ? -28.828 8.525 28.468 1.00 74.88 393 SER A O 1
ATOM 3136 N N . LYS A 1 394 ? -30.803 7.474 28.255 1.00 73.12 394 LYS A N 1
ATOM 3137 C CA . LYS A 1 394 ? -30.560 7.001 26.873 1.00 73.12 394 LYS A CA 1
ATOM 3138 C C . LYS A 1 394 ? -30.131 8.146 25.940 1.00 73.12 394 LYS A C 1
ATOM 3140 O O . LYS A 1 394 ? -29.203 7.986 25.149 1.00 73.12 394 LYS A O 1
ATOM 3145 N N . SER A 1 395 ? -30.751 9.319 26.072 1.00 74.44 395 SER A N 1
ATOM 3146 C CA . SER A 1 395 ? -30.397 10.513 25.293 1.00 74.44 395 SER A CA 1
ATOM 3147 C C . SER A 1 395 ? -29.014 11.064 25.660 1.00 74.44 395 SER A C 1
ATOM 3149 O O . SER A 1 395 ? -28.251 11.473 24.785 1.00 74.44 395 SER A O 1
ATOM 3151 N N . ASP A 1 396 ? -28.636 11.027 26.941 1.00 76.56 396 ASP A N 1
ATOM 3152 C CA . ASP A 1 396 ? -27.307 11.464 27.385 1.00 76.56 396 ASP A CA 1
ATOM 3153 C C . ASP A 1 396 ? -26.202 10.563 26.834 1.00 76.56 396 ASP A C 1
ATOM 3155 O O . ASP A 1 396 ? -25.187 11.063 26.341 1.00 76.56 396 ASP A O 1
ATOM 3159 N N . MET A 1 397 ? -26.420 9.248 26.865 1.00 76.44 397 MET A N 1
ATOM 3160 C CA . MET A 1 397 ? -25.503 8.259 26.307 1.00 76.44 397 MET A CA 1
ATOM 3161 C C . MET A 1 397 ? -25.335 8.449 24.796 1.00 76.44 397 MET A C 1
ATOM 3163 O O . MET A 1 397 ? -24.205 8.586 24.317 1.00 76.44 397 MET A O 1
ATOM 3167 N N . LYS A 1 398 ? -26.441 8.558 24.046 1.00 78.38 398 LYS A N 1
ATOM 3168 C CA . LYS A 1 398 ? -26.420 8.833 22.599 1.00 78.38 398 LYS A CA 1
ATOM 3169 C C . LYS A 1 398 ? -25.626 10.093 22.264 1.00 78.38 398 LYS A C 1
ATOM 3171 O O . LYS A 1 398 ? -24.785 10.063 21.366 1.00 78.38 398 LYS A O 1
ATOM 3176 N N . ARG A 1 399 ? -25.830 11.174 23.019 1.00 78.31 399 ARG A N 1
ATOM 3177 C CA . ARG A 1 399 ? -25.115 12.444 22.838 1.00 78.31 399 ARG A CA 1
ATOM 3178 C C . ARG A 1 399 ? -23.627 12.337 23.176 1.00 78.31 399 ARG A C 1
ATOM 3180 O O . ARG A 1 399 ? -22.802 12.961 22.508 1.00 78.31 399 ARG A O 1
ATOM 3187 N N . LYS A 1 400 ? -23.258 11.569 24.206 1.00 82.56 400 LYS A N 1
ATOM 3188 C CA . LYS A 1 400 ? -21.853 11.302 24.560 1.00 82.56 400 LYS A CA 1
ATOM 3189 C C . LYS A 1 400 ? -21.146 10.485 23.474 1.00 82.56 400 LYS A C 1
ATOM 3191 O O . LYS A 1 400 ? -20.037 10.851 23.093 1.00 82.56 400 LYS A O 1
ATOM 3196 N N . ILE A 1 401 ? -21.798 9.450 22.939 1.00 83.06 401 ILE A N 1
ATOM 3197 C CA . ILE A 1 401 ? -21.287 8.653 21.811 1.00 83.06 401 ILE A CA 1
ATOM 3198 C C . ILE A 1 401 ? -21.136 9.534 20.570 1.00 83.06 401 ILE A C 1
ATOM 3200 O O . ILE A 1 401 ? -20.071 9.547 19.964 1.00 83.06 401 ILE A O 1
ATOM 3204 N N . TRP A 1 402 ? -22.146 10.345 20.240 1.00 83.31 402 TRP A N 1
ATOM 3205 C CA . TRP A 1 402 ? -22.102 11.267 19.102 1.00 83.31 402 TRP A CA 1
ATOM 3206 C C . TRP A 1 402 ? -20.885 12.201 19.142 1.00 83.31 402 TRP A C 1
ATOM 3208 O O . TRP A 1 402 ? -20.190 12.366 18.144 1.00 83.31 402 TRP A O 1
ATOM 3218 N N . LYS A 1 403 ? -20.566 12.763 20.315 1.00 81.44 403 LYS A N 1
ATOM 3219 C CA . LYS A 1 403 ? -19.384 13.625 20.501 1.00 81.44 403 LYS A CA 1
ATOM 3220 C C . LYS A 1 403 ? -18.052 12.906 20.274 1.00 81.44 403 LYS A C 1
ATO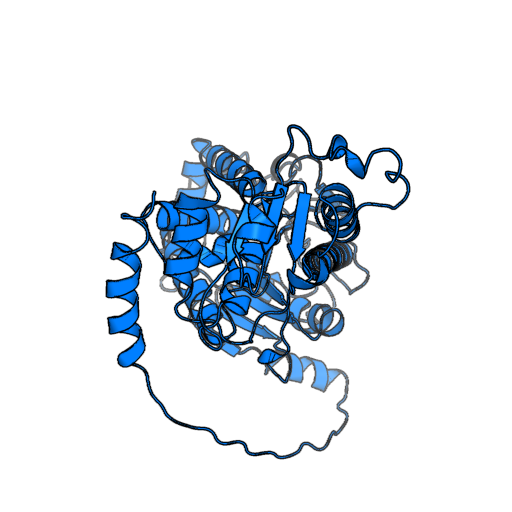M 3222 O O . LYS A 1 403 ? -17.075 13.567 19.936 1.00 81.44 403 LYS A O 1
ATOM 3227 N N . LYS A 1 404 ? -18.007 11.594 20.514 1.00 83.62 404 LYS A N 1
ATOM 3228 C CA . LYS A 1 404 ? -16.827 10.742 20.309 1.00 83.62 404 LYS A CA 1
ATOM 3229 C C . LYS A 1 404 ? -16.815 10.071 18.931 1.00 83.62 404 LYS A C 1
ATOM 3231 O O . LYS A 1 404 ? -15.862 9.369 18.621 1.00 83.62 404 LYS A O 1
ATOM 3236 N N . MET A 1 405 ? -17.860 10.259 18.127 1.00 85.56 405 MET A N 1
ATOM 3237 C CA . MET A 1 405 ? -18.011 9.599 16.840 1.00 85.56 405 MET A CA 1
ATOM 3238 C C . MET A 1 405 ? -17.206 10.315 15.756 1.00 85.56 405 MET A C 1
ATOM 3240 O O . MET A 1 405 ? -17.133 11.547 15.686 1.00 85.56 405 MET A O 1
ATOM 3244 N N . HIS A 1 406 ? -16.669 9.518 14.841 1.00 85.00 406 HIS A N 1
ATOM 3245 C CA . HIS A 1 406 ? -15.979 9.981 13.651 1.00 85.00 406 HIS A CA 1
ATOM 3246 C C . HIS A 1 406 ? -16.721 9.497 12.418 1.00 85.00 406 HIS A C 1
ATOM 3248 O O . HIS A 1 406 ? -17.182 8.359 12.350 1.00 85.00 406 HIS A O 1
ATOM 3254 N N . ARG A 1 407 ? -16.792 10.358 11.408 1.00 84.44 407 ARG A N 1
ATOM 3255 C CA . ARG A 1 407 ? -17.240 10.021 10.064 1.00 84.44 407 ARG A CA 1
ATOM 3256 C C . ARG A 1 407 ? -16.014 9.938 9.168 1.00 84.44 407 ARG A C 1
ATOM 3258 O O . ARG A 1 407 ? -15.360 10.948 8.914 1.00 84.44 407 ARG A O 1
ATOM 3265 N N . ARG A 1 408 ? -15.688 8.733 8.693 1.00 77.12 408 ARG A N 1
ATOM 3266 C CA . ARG A 1 408 ? -14.494 8.460 7.867 1.00 77.12 408 ARG A CA 1
ATOM 3267 C C . ARG A 1 408 ? -13.198 8.996 8.504 1.00 77.12 408 ARG A C 1
ATOM 3269 O O . ARG A 1 408 ? -12.405 9.667 7.845 1.00 77.12 408 ARG A O 1
ATOM 3276 N N . GLY A 1 409 ? -13.030 8.752 9.806 1.00 74.75 409 GLY A N 1
ATOM 3277 C CA . GLY A 1 409 ? -11.878 9.209 10.596 1.00 74.75 409 GLY A CA 1
ATOM 3278 C C . GLY A 1 409 ? -11.883 10.702 10.951 1.00 74.75 409 GLY A C 1
ATOM 3279 O O . GLY A 1 409 ? -10.994 11.175 11.648 1.00 74.75 409 GLY A O 1
ATOM 3280 N N . VAL A 1 410 ? -12.870 11.485 10.511 1.00 77.50 410 VAL A N 1
ATOM 3281 C CA . VAL A 1 410 ? -12.987 12.899 10.897 1.00 77.50 410 VAL A CA 1
ATOM 3282 C C . VAL A 1 410 ? -14.019 13.028 12.018 1.00 77.50 410 VAL A C 1
ATOM 3284 O O . VAL A 1 410 ? -15.125 12.517 11.843 1.00 77.50 410 VAL A O 1
ATOM 3287 N N . PRO A 1 411 ? -13.718 13.709 13.141 1.00 82.69 411 PRO A N 1
ATOM 3288 C CA . PRO A 1 411 ? -14.699 13.936 14.199 1.00 82.69 411 PRO A CA 1
ATOM 3289 C C . PRO A 1 411 ? -15.973 14.577 13.644 1.00 82.69 411 PRO A C 1
ATOM 3291 O O . PRO A 1 411 ? -15.904 15.526 12.852 1.00 82.69 411 PRO A O 1
ATOM 3294 N N . VAL A 1 412 ? -17.135 14.069 14.051 1.00 81.94 412 VAL A N 1
ATOM 3295 C CA . VAL A 1 412 ? -18.418 14.657 13.651 1.00 81.94 412 VAL A CA 1
ATOM 3296 C C . VAL A 1 412 ? -18.510 16.077 14.227 1.00 81.94 412 VAL A C 1
ATOM 3298 O O . VAL A 1 412 ? -18.251 16.313 15.409 1.00 81.94 412 VAL A O 1
ATOM 3301 N N . ARG A 1 413 ? -18.795 17.072 13.376 1.00 69.00 413 ARG A N 1
ATOM 3302 C CA . ARG A 1 413 ? -18.774 18.488 13.777 1.00 69.00 413 ARG A CA 1
ATOM 3303 C C . ARG A 1 413 ? -19.961 18.815 14.686 1.00 69.00 413 ARG A C 1
ATOM 3305 O O . ARG A 1 413 ? -21.072 18.349 14.480 1.00 69.00 413 ARG A O 1
ATOM 3312 N N . GLN A 1 414 ? -19.752 19.735 15.631 1.00 55.56 414 GLN A N 1
ATOM 3313 C CA . GLN A 1 414 ? -20.809 20.240 16.523 1.00 55.56 414 GLN A CA 1
ATOM 3314 C C . GLN A 1 414 ? -21.948 20.998 15.813 1.00 55.56 414 GLN A C 1
ATOM 3316 O O . GLN A 1 414 ? -22.934 21.315 16.470 1.00 55.56 414 GLN A O 1
ATOM 3321 N N . ALA A 1 415 ? -21.837 21.304 14.517 1.00 47.25 415 ALA A N 1
ATOM 3322 C CA . ALA A 1 415 ? -22.914 21.942 13.755 1.00 47.25 415 ALA A CA 1
ATOM 3323 C C . ALA A 1 415 ? -24.117 21.005 13.517 1.00 47.25 415 ALA A C 1
ATOM 3325 O O . ALA A 1 415 ? -25.213 21.491 13.281 1.00 47.25 415 ALA A O 1
ATOM 3326 N N . ASP A 1 416 ? -23.938 19.687 13.670 1.00 53.31 416 ASP A N 1
ATOM 3327 C CA . ASP A 1 416 ? -25.013 18.688 13.571 1.00 53.31 416 ASP A CA 1
ATOM 3328 C C . ASP A 1 416 ? -25.763 18.481 14.911 1.00 53.31 416 ASP A C 1
ATOM 3330 O O . ASP A 1 416 ? -26.464 17.485 15.093 1.00 53.31 416 ASP A O 1
ATOM 3334 N N . ARG A 1 417 ? -25.591 19.394 15.888 1.00 52.06 417 ARG A N 1
ATOM 3335 C CA . ARG A 1 417 ? -26.168 19.301 17.248 1.00 52.06 417 ARG A CA 1
ATOM 3336 C C . ARG A 1 417 ? -27.680 19.092 17.254 1.00 52.06 417 ARG A C 1
ATOM 3338 O O . ARG A 1 417 ? -28.155 18.374 18.127 1.00 52.06 417 ARG A O 1
ATOM 3345 N N . ASP A 1 418 ? -28.389 19.670 16.290 1.00 53.44 418 ASP A N 1
ATOM 3346 C CA . ASP A 1 418 ? -29.854 19.624 16.232 1.00 53.44 418 ASP A CA 1
ATOM 3347 C C . ASP A 1 418 ? -30.398 18.209 15.948 1.00 53.44 418 ASP A C 1
ATOM 3349 O O . ASP A 1 418 ? -31.569 17.951 16.193 1.00 53.44 418 ASP A O 1
ATOM 3353 N N . TYR A 1 419 ? -29.546 17.271 15.502 1.00 54.69 419 TYR A N 1
ATOM 3354 C CA . TYR A 1 419 ? -29.921 15.887 15.168 1.00 54.69 419 TYR A CA 1
ATOM 3355 C C . TYR A 1 419 ? -29.236 14.825 16.048 1.00 54.69 419 TYR A C 1
ATOM 3357 O O . TYR A 1 419 ? -29.376 13.624 15.800 1.00 54.69 419 TYR A O 1
ATOM 3365 N N . ALA A 1 420 ? -28.464 15.240 17.061 1.00 56.28 420 ALA A N 1
ATOM 3366 C CA . ALA A 1 420 ? -27.637 14.334 17.865 1.00 56.28 420 ALA A CA 1
ATOM 3367 C C . ALA A 1 420 ? -28.456 13.349 18.721 1.00 56.28 420 ALA A C 1
ATOM 3369 O O . ALA A 1 420 ? -27.983 12.244 18.996 1.00 56.28 420 ALA A O 1
ATOM 3370 N N . ASP A 1 421 ? -29.672 13.729 19.121 1.00 60.69 421 ASP A N 1
ATOM 3371 C CA . ASP A 1 421 ? -30.534 12.891 19.964 1.00 60.69 421 ASP A CA 1
ATOM 3372 C C . ASP A 1 421 ? -31.206 11.748 19.170 1.00 60.69 421 ASP A C 1
ATOM 3374 O O . ASP A 1 421 ? -31.448 10.667 19.720 1.00 60.69 421 ASP A O 1
ATOM 3378 N N . ASP A 1 422 ? -31.381 11.921 17.854 1.00 64.19 422 ASP A N 1
ATOM 3379 C CA . ASP A 1 422 ? -32.118 10.973 17.008 1.00 64.19 422 ASP A CA 1
ATOM 3380 C C . ASP A 1 422 ? -31.228 10.039 16.180 1.00 64.19 422 ASP A C 1
ATOM 3382 O O . ASP A 1 422 ? -31.732 9.088 15.592 1.00 64.19 422 ASP A O 1
ATOM 3386 N N . TRP A 1 423 ? -29.905 10.259 16.134 1.00 74.94 423 TRP A N 1
ATOM 3387 C CA . TRP A 1 423 ? -28.969 9.481 15.292 1.00 74.94 423 TRP A CA 1
ATOM 3388 C C . TRP A 1 423 ? -29.346 9.449 13.795 1.00 74.94 423 TRP A C 1
ATOM 3390 O O . TRP A 1 423 ? -28.735 8.711 13.024 1.00 74.94 423 TRP A O 1
ATOM 3400 N N . TYR A 1 424 ? -30.276 10.304 13.357 1.00 71.06 424 TYR A N 1
ATOM 3401 C CA . TYR A 1 424 ? -30.754 10.413 11.977 1.00 71.06 424 TYR A CA 1
ATOM 3402 C C . TYR A 1 424 ? -29.624 10.475 10.927 1.00 71.06 424 TYR A C 1
ATOM 3404 O O . TYR A 1 424 ? -29.725 9.812 9.896 1.00 71.06 424 TYR A O 1
ATOM 3412 N N . PRO A 1 425 ? -28.483 11.164 11.159 1.00 73.88 425 PRO A N 1
ATOM 3413 C CA . PRO A 1 425 ? -27.388 11.171 10.183 1.00 73.88 425 PRO A CA 1
ATOM 3414 C C . PRO A 1 425 ? -26.663 9.824 10.011 1.00 73.88 425 PRO A C 1
ATOM 3416 O O . PRO A 1 425 ? -25.932 9.656 9.031 1.00 73.88 425 PRO A O 1
ATOM 3419 N N . VAL A 1 426 ? -26.815 8.906 10.969 1.00 74.50 426 VAL A N 1
ATOM 3420 C CA . VAL A 1 426 ? -26.267 7.538 10.960 1.00 74.50 426 VAL A CA 1
ATOM 3421 C C . VAL A 1 426 ? -27.278 6.549 10.377 1.00 74.50 426 VAL A C 1
ATOM 3423 O O . VAL A 1 426 ? -26.893 5.474 9.919 1.00 74.50 426 VAL A O 1
ATOM 3426 N N . GLU A 1 427 ? -28.564 6.899 10.368 1.00 73.81 427 GLU A N 1
ATOM 3427 C CA . GLU A 1 427 ? -29.637 6.023 9.915 1.00 73.81 427 GLU A CA 1
ATOM 3428 C C . GLU A 1 427 ? -29.435 5.601 8.450 1.00 73.81 427 GLU A C 1
ATOM 3430 O O . GLU A 1 427 ? -29.110 6.405 7.571 1.00 73.81 427 GLU A O 1
ATOM 3435 N N . GLY A 1 428 ? -29.551 4.295 8.196 1.00 71.69 428 GLY A N 1
ATOM 3436 C CA . GLY A 1 428 ? -29.286 3.701 6.882 1.00 71.69 428 GLY A CA 1
ATOM 3437 C C . GLY A 1 428 ? -27.809 3.665 6.466 1.00 71.69 428 GLY A C 1
ATOM 3438 O O . GLY A 1 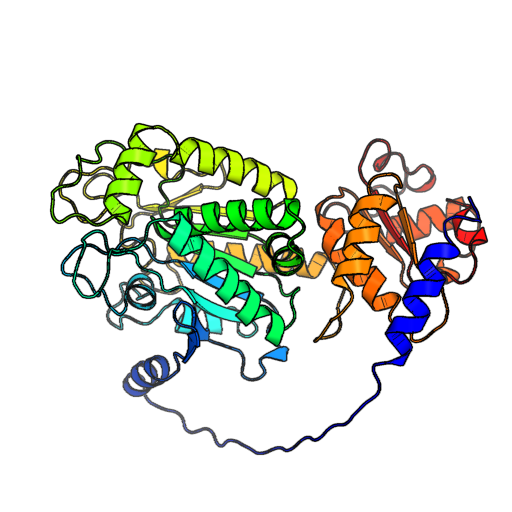428 ? -27.512 3.329 5.319 1.00 71.69 428 GLY A O 1
ATOM 3439 N N . ARG A 1 429 ? -26.870 3.998 7.362 1.00 82.94 429 ARG A N 1
ATOM 3440 C CA . ARG A 1 429 ? -25.423 3.992 7.095 1.00 82.94 429 ARG A CA 1
ATOM 3441 C C . ARG A 1 429 ? -24.688 3.030 8.019 1.00 82.94 429 ARG A C 1
ATOM 3443 O O . ARG A 1 429 ? -25.184 2.631 9.068 1.00 82.94 429 ARG A O 1
ATOM 3450 N N . SER A 1 430 ? -23.480 2.641 7.620 1.00 82.88 430 SER A N 1
ATOM 3451 C CA . SER A 1 430 ? -22.676 1.698 8.394 1.00 82.88 430 SER A CA 1
ATOM 3452 C C . SER A 1 430 ? -21.992 2.393 9.575 1.00 82.88 430 SER A C 1
ATOM 3454 O O . SER A 1 430 ? -21.193 3.314 9.388 1.00 82.88 430 SER A O 1
ATOM 3456 N N . LEU A 1 431 ? -22.289 1.917 10.787 1.00 84.19 431 LEU A N 1
ATOM 3457 C CA . LEU A 1 431 ? -21.656 2.319 12.043 1.00 84.19 431 LEU A CA 1
ATOM 3458 C C . LEU A 1 431 ? -20.848 1.154 12.627 1.00 84.19 431 LEU A C 1
ATOM 3460 O O . LEU A 1 431 ? -21.365 0.049 12.738 1.00 84.19 431 LEU A O 1
ATOM 3464 N N . LEU A 1 432 ? -19.601 1.420 13.017 1.00 85.31 432 LEU A N 1
ATOM 3465 C CA . LEU A 1 432 ? -18.820 0.560 13.900 1.00 85.31 432 LEU A CA 1
ATOM 3466 C C . LEU A 1 432 ? -18.746 1.201 15.279 1.00 85.31 432 LEU A C 1
ATOM 3468 O O . LEU A 1 432 ? -18.086 2.226 15.457 1.00 85.31 432 LEU A O 1
ATOM 3472 N N . LEU A 1 433 ? -19.373 0.575 16.262 1.00 84.31 433 LEU A N 1
ATOM 3473 C CA . LEU A 1 433 ? -19.307 1.005 17.651 1.00 84.31 433 LEU A CA 1
ATOM 3474 C C . LEU A 1 433 ? -18.636 -0.094 18.471 1.00 84.31 433 LEU A C 1
ATOM 3476 O O . LEU A 1 433 ? -19.127 -1.223 18.498 1.00 84.31 433 LEU A O 1
ATOM 3480 N N . ILE A 1 434 ? -17.494 0.225 19.083 1.00 83.44 434 ILE A N 1
ATOM 3481 C CA . ILE A 1 434 ? -16.744 -0.713 19.922 1.00 83.44 434 ILE A CA 1
ATOM 3482 C C . ILE A 1 434 ? -16.684 -0.191 21.348 1.00 83.44 434 ILE A C 1
ATOM 3484 O O . ILE A 1 434 ? -16.195 0.915 21.583 1.00 83.44 434 ILE A O 1
ATOM 3488 N N . PHE A 1 435 ? -17.157 -1.014 22.279 1.00 81.19 435 PHE A N 1
ATOM 3489 C CA . PHE A 1 435 ? -17.034 -0.776 23.711 1.00 81.19 435 PHE A CA 1
ATOM 3490 C C . PHE A 1 435 ? -15.900 -1.621 24.275 1.00 81.19 435 PHE A C 1
ATOM 3492 O O . PHE A 1 435 ? -15.946 -2.854 24.217 1.00 81.19 435 PHE A O 1
ATOM 3499 N N . ASP A 1 436 ? -14.892 -0.948 24.815 1.00 82.06 436 ASP A N 1
ATOM 3500 C CA . ASP A 1 436 ? -13.861 -1.563 25.633 1.00 82.06 436 ASP A CA 1
ATOM 3501 C C . ASP A 1 436 ? -14.314 -1.607 27.100 1.00 82.06 436 ASP A C 1
ATOM 3503 O O . ASP A 1 436 ? -15.106 -0.781 27.559 1.00 82.06 436 ASP A O 1
ATOM 3507 N N . GLN A 1 437 ? -13.827 -2.618 27.816 1.00 75.25 437 GLN A N 1
ATOM 3508 C CA . GLN A 1 437 ? -14.060 -2.827 29.249 1.00 75.25 437 GLN A CA 1
ATOM 3509 C C . GLN A 1 437 ? -15.541 -2.809 29.669 1.00 75.25 437 GLN A C 1
ATOM 3511 O O . GLN A 1 437 ? -15.929 -2.145 30.628 1.00 75.25 437 GLN A O 1
ATOM 3516 N N . VAL A 1 438 ? -16.388 -3.575 28.976 1.00 71.38 438 VAL A N 1
ATOM 3517 C CA . VAL A 1 438 ? -17.789 -3.740 2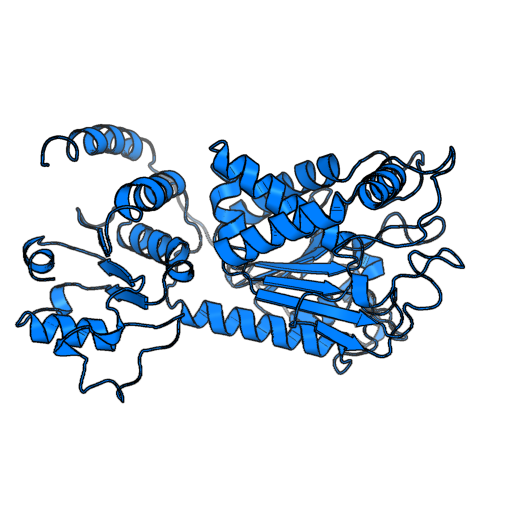9.392 1.00 71.38 438 VAL A CA 1
ATOM 3518 C C . VAL A 1 438 ? -17.859 -4.639 30.632 1.00 71.38 438 VAL A C 1
ATOM 3520 O O . VAL A 1 438 ? -17.514 -5.821 30.565 1.00 71.38 438 VAL A O 1
ATOM 3523 N N . GLU A 1 439 ? -18.297 -4.078 31.761 1.00 66.56 439 GLU A N 1
ATOM 3524 C CA . GLU A 1 439 ? -18.485 -4.803 33.030 1.00 66.56 439 GLU A CA 1
ATOM 3525 C C . GLU A 1 439 ? -19.934 -5.263 33.244 1.00 66.56 439 GLU A C 1
ATOM 3527 O O . GLU A 1 439 ? -20.155 -6.362 33.750 1.00 66.56 439 GLU A O 1
ATOM 3532 N N . ASP A 1 440 ? -20.907 -4.458 32.806 1.00 65.50 440 ASP A N 1
ATOM 3533 C CA . ASP A 1 440 ? -22.342 -4.731 32.914 1.00 65.50 440 ASP A CA 1
ATOM 3534 C C . ASP A 1 440 ? -23.027 -4.566 31.547 1.00 65.50 440 ASP A C 1
ATOM 3536 O O . ASP A 1 440 ? -22.890 -3.539 30.874 1.00 65.50 440 ASP A O 1
ATOM 3540 N N . TYR A 1 441 ? -23.770 -5.592 31.130 1.00 62.81 441 TYR A N 1
ATOM 3541 C CA . TYR A 1 441 ? -24.495 -5.623 29.861 1.00 62.81 441 TYR A CA 1
ATOM 3542 C C . TYR A 1 441 ? -25.734 -4.718 29.857 1.00 62.81 441 TYR A C 1
ATOM 3544 O O . TYR A 1 441 ? -26.192 -4.344 28.777 1.00 62.81 441 TYR A O 1
ATOM 3552 N N . GLN A 1 442 ? -26.247 -4.308 31.023 1.00 58.81 442 GLN A N 1
ATOM 3553 C CA . GLN A 1 442 ? -27.408 -3.412 31.119 1.00 58.81 442 GLN A CA 1
ATOM 3554 C C . GLN A 1 442 ? -27.153 -2.044 30.468 1.00 58.81 442 GLN A C 1
ATOM 3556 O O . GLN A 1 442 ? -28.066 -1.437 29.910 1.00 58.81 442 GLN A O 1
ATOM 3561 N N . HIS A 1 443 ? -25.900 -1.578 30.440 1.00 53.47 443 HIS A N 1
ATOM 3562 C CA . HIS A 1 443 ? -25.521 -0.359 29.720 1.00 53.47 443 HIS A CA 1
ATOM 3563 C C . HIS A 1 443 ? -25.641 -0.490 28.194 1.00 53.47 443 HIS A C 1
ATOM 3565 O O . HIS A 1 443 ? -25.771 0.521 27.506 1.00 53.47 443 HIS A O 1
ATOM 3571 N N . MET A 1 444 ? -25.620 -1.717 27.661 1.00 57.16 444 MET A N 1
ATOM 3572 C CA . MET A 1 444 ? -25.745 -1.988 26.226 1.00 57.16 444 MET A CA 1
ATOM 3573 C C . MET A 1 444 ? -27.194 -2.222 25.784 1.00 57.16 444 MET A C 1
ATOM 3575 O O . MET A 1 444 ? -27.507 -1.955 24.630 1.00 57.16 444 MET A O 1
ATOM 3579 N N . GLU A 1 445 ? -28.091 -2.651 26.679 1.00 55.91 445 GLU A N 1
ATOM 3580 C CA . GLU A 1 445 ? -29.533 -2.783 26.383 1.00 55.91 445 GLU A CA 1
ATOM 3581 C C . GLU A 1 445 ? -30.215 -1.431 26.104 1.00 55.91 445 GLU A C 1
ATOM 3583 O O . GLU A 1 445 ? -31.294 -1.368 25.513 1.00 55.91 445 GLU A O 1
ATOM 3588 N N . LEU A 1 446 ? -29.587 -0.331 26.527 1.00 48.91 446 LEU A N 1
ATOM 3589 C CA . LEU A 1 446 ? -30.102 1.026 26.364 1.00 48.91 446 LEU A CA 1
ATOM 3590 C C . LEU A 1 446 ? -29.808 1.642 24.991 1.00 48.91 446 LEU A C 1
ATOM 3592 O O . LEU A 1 446 ? -30.416 2.667 24.667 1.00 48.91 446 LEU A O 1
ATOM 3596 N N . LEU A 1 447 ? -28.932 1.050 24.177 1.00 53.25 447 LEU A N 1
ATOM 3597 C CA . LEU A 1 447 ? -28.609 1.512 22.821 1.00 53.25 447 LEU A CA 1
ATOM 3598 C C . LEU A 1 447 ? -29.592 0.916 21.821 1.00 53.25 447 LEU A C 1
ATOM 3600 O O . LEU A 1 447 ? -30.376 1.730 21.264 1.00 53.25 447 LEU A O 1
#

pLDDT: mean 74.99, std 19.0, range [24.03, 98.5]

Secondary structure (DSSP, 8-state):
-HHHHHHHHHHHHHHGGG-------------------HHHHHHHHHTT-EEEETTEEEEE--SSTTS--EEEEEE---B-TTS-TTTHHHHTTB-SSTT--BHIIIIIHHH-TTEEEEEEP---BSB-BTTB----HHHHHHHHHHHHHHHHHTT-TT--EEEEEETTHHHHHHHHHHHHHHHHHTT-GGGHHHHHHEEEEEEES--TT--TTPPPP-TTB-HHHHHHHHHHHTTHHHHHHHHHHHHHHHTT-EEEEEEETTTTT-STT-TT----GGGT--TTSEEEESS-TTGGGS-SSTTSHHHHHHHHHHHHHHHHHHTT--PPPS---S-HHHHHHIIIIITTT-SEEEEE--TTSSHHHHHHHHHHHHGGG-SEEEEES-GGGG-S-HHHHHHHHHHH-EETTEEPPGGGGGGTTT-TTTTTS-EEEEEEEE--THHHHT-

Sequence (447 aa):
MESTLQRGFSSFWNFLRTLKDPESQVDSSGDDEASASSDDESRLWQENIKQISDGLYKLYEPGDARSANLDVFFFHALEFEGAHVQDAHIASWRSSSRSKEIWPQKWLSQDFPNSRIISISYDSCTRNTDEGGTMDLYRITENLLQEIVWARKEHGSYRPMIFVGHGFGGIVMKQLCVDAYNRQEAGGKDVSMLLDSIRGFFFYSTPHRGVKGLKHPGKKDGPLLRWMYEVNGHGQLARLHETFCELKELYRWLIFALAGLDSLQSALGRPGLRLPETSSRYGDSYVTVSSSHSDVCSPSNKFSAEYLHLRTFIQDVLTRVEREQLTLPEVVVGFDGPVTEVLGEHLRTHAFVGICGMGGVGKTTLAKLIFLRACRKFEFTCFVEEIQLLEGSKSDMKRKIWKKMHRRGVPVRQADRDYADDWYPVEGRSLLLIFDQVEDYQHMELL